Protein AF-0000000084984519 (afdb_homodimer)

Structure (mmCIF, N/CA/C/O backbone):
data_AF-0000000084984519-model_v1
#
loop_
_entity.id
_entity.type
_entity.pdbx_description
1 polymer 'AAA domain-containing protein'
#
loop_
_atom_site.group_PDB
_atom_site.id
_atom_site.type_symbol
_atom_site.label_atom_id
_atom_site.label_alt_id
_atom_site.label_comp_id
_atom_site.label_asym_id
_atom_site.label_entity_id
_atom_site.label_seq_id
_atom_site.pdbx_PDB_ins_code
_atom_site.Cartn_x
_atom_site.Cartn_y
_atom_site.Cartn_z
_atom_site.occupancy
_atom_site.B_iso_or_equiv
_atom_site.auth_seq_id
_atom_site.auth_comp_id
_atom_site.auth_asym_id
_atom_site.auth_atom_id
_atom_site.pdbx_PDB_model_num
ATOM 1 N N . MET A 1 1 ? 6.406 -22.406 -35.062 1 31.23 1 MET A N 1
ATOM 2 C CA . MET A 1 1 ? 7.273 -22.422 -33.906 1 31.23 1 MET A CA 1
ATOM 3 C C . MET A 1 1 ? 6.531 -22.938 -32.656 1 31.23 1 MET A C 1
ATOM 5 O O . MET A 1 1 ? 5.367 -22.594 -32.438 1 31.23 1 MET A O 1
ATOM 9 N N . ALA A 1 2 ? 6.809 -24.031 -32.156 1 38.5 2 ALA A N 1
ATOM 10 C CA . ALA A 1 2 ? 6.004 -24.844 -31.234 1 38.5 2 ALA A CA 1
ATOM 11 C C . ALA A 1 2 ? 5.504 -24 -30.078 1 38.5 2 ALA A C 1
ATOM 13 O O . ALA A 1 2 ? 6.285 -23.297 -29.422 1 38.5 2 ALA A O 1
ATOM 14 N N . ASN A 1 3 ? 4.383 -23.344 -29.953 1 44.84 3 ASN A N 1
ATOM 15 C CA . ASN A 1 3 ? 3.684 -22.484 -29.016 1 44.84 3 ASN A CA 1
ATOM 16 C C . ASN A 1 3 ? 3.994 -22.859 -27.562 1 44.84 3 ASN A C 1
ATOM 18 O O . ASN A 1 3 ? 3.424 -23.812 -27.031 1 44.84 3 ASN A O 1
ATOM 22 N N . LYS A 1 4 ? 5.301 -22.797 -27.094 1 57.25 4 LYS A N 1
ATOM 23 C CA . LYS A 1 4 ? 5.707 -23.203 -25.766 1 57.25 4 LYS A CA 1
ATOM 24 C C . LYS A 1 4 ? 4.707 -22.719 -24.719 1 57.25 4 LYS A C 1
ATOM 26 O O . LYS A 1 4 ? 4.312 -21.562 -24.719 1 57.25 4 LYS A O 1
ATOM 31 N N . GLN A 1 5 ? 4 -23.594 -24.109 1 76.56 5 GLN A N 1
ATOM 32 C CA . GLN A 1 5 ? 2.973 -23.391 -23.094 1 76.56 5 GLN A CA 1
ATOM 33 C C . GLN A 1 5 ? 3.463 -22.453 -22 1 76.56 5 GLN A C 1
ATOM 35 O O . GLN A 1 5 ? 4.512 -22.688 -21.391 1 76.56 5 GLN A O 1
ATOM 40 N N . LYS A 1 6 ? 2.838 -21.281 -22 1 90.12 6 LYS A N 1
ATOM 41 C CA . LYS A 1 6 ? 3.148 -20.328 -20.938 1 90.12 6 LYS A CA 1
ATOM 42 C C . LYS A 1 6 ? 2.953 -20.953 -19.562 1 90.12 6 LYS A C 1
ATOM 44 O O . LYS A 1 6 ? 2.02 -21.734 -19.359 1 90.12 6 LYS A O 1
ATOM 49 N N . GLN A 1 7 ? 3.912 -20.688 -18.719 1 96.06 7 GLN A N 1
ATOM 50 C CA . GLN A 1 7 ? 3.924 -21.359 -17.422 1 96.06 7 GLN A CA 1
ATOM 51 C C . GLN A 1 7 ? 3.889 -20.344 -16.281 1 96.06 7 GLN A C 1
ATOM 53 O O . GLN A 1 7 ? 3.42 -20.656 -15.18 1 96.06 7 GLN A O 1
ATOM 58 N N . MET A 1 8 ? 4.305 -19.172 -16.531 1 98.19 8 MET A N 1
ATOM 59 C CA . MET A 1 8 ? 4.488 -18.25 -15.406 1 98.19 8 MET A CA 1
ATOM 60 C C . MET A 1 8 ? 3.816 -16.906 -15.695 1 98.19 8 MET A C 1
ATOM 62 O O . MET A 1 8 ? 4.043 -16.312 -16.75 1 98.19 8 MET A O 1
ATOM 66 N N . LEU A 1 9 ? 2.992 -16.453 -14.75 1 98.62 9 LEU A N 1
ATOM 67 C CA . LEU A 1 9 ? 2.307 -15.172 -14.789 1 98.62 9 LEU A CA 1
ATOM 68 C C . LEU A 1 9 ? 2.715 -14.305 -13.602 1 98.62 9 LEU A C 1
ATOM 70 O O . LEU A 1 9 ? 2.645 -14.734 -12.453 1 98.62 9 LEU A O 1
ATOM 74 N N . ALA A 1 10 ? 3.232 -13.117 -13.898 1 98.56 10 ALA A N 1
ATOM 75 C CA . ALA A 1 10 ? 3.436 -12.125 -12.852 1 98.56 10 ALA A CA 1
ATOM 76 C C . ALA A 1 10 ? 2.229 -11.203 -12.734 1 98.56 10 ALA A C 1
ATOM 78 O O . ALA A 1 10 ? 1.725 -10.695 -13.734 1 98.56 10 ALA A O 1
ATOM 79 N N . VAL A 1 11 ? 1.704 -11.039 -11.508 1 98.62 11 VAL A N 1
ATOM 80 C CA . VAL A 1 11 ? 0.594 -10.133 -11.227 1 98.62 11 VAL A CA 1
ATOM 81 C C . VAL A 1 11 ? 1.106 -8.898 -10.492 1 98.62 11 VAL A C 1
ATOM 83 O O . VAL A 1 11 ? 1.591 -8.992 -9.367 1 98.62 11 VAL A O 1
ATOM 86 N N . TRP A 1 12 ? 1.004 -7.781 -11.125 1 97 12 TRP A N 1
ATOM 87 C CA . TRP A 1 12 ? 1.496 -6.527 -10.562 1 97 12 TRP A CA 1
ATOM 88 C C . TRP A 1 12 ? 0.488 -5.406 -10.781 1 97 12 TRP A C 1
ATOM 90 O O . TRP A 1 12 ? -0.494 -5.57 -11.508 1 97 12 TRP A O 1
ATOM 100 N N . GLY A 1 13 ? 0.739 -4.293 -10.016 1 96 13 GLY A N 1
ATOM 101 C CA . GLY A 1 13 ? -0.171 -3.17 -10.195 1 96 13 GLY A CA 1
ATOM 102 C C . GLY A 1 13 ? -0.233 -2.258 -8.984 1 96 13 GLY A C 1
ATOM 103 O O . GLY A 1 13 ? 0.696 -2.229 -8.172 1 96 13 GLY A O 1
ATOM 104 N N . SER A 1 14 ? -1.296 -1.471 -8.938 1 94.5 14 SER A N 1
ATOM 105 C CA . SER A 1 14 ? -1.409 -0.383 -7.969 1 94.5 14 SER A CA 1
ATOM 106 C C . SER A 1 14 ? -1.662 -0.917 -6.562 1 94.5 14 SER A C 1
ATOM 108 O O . SER A 1 14 ? -2.211 -2.008 -6.398 1 94.5 14 SER A O 1
ATOM 110 N N . PRO A 1 15 ? -1.27 -0.159 -5.547 1 93.12 15 PRO A N 1
ATOM 111 C CA . PRO A 1 15 ? -1.583 -0.545 -4.168 1 93.12 15 PRO A CA 1
ATOM 112 C C . PRO A 1 15 ? -3.084 -0.666 -3.918 1 93.12 15 PRO A C 1
ATOM 114 O O . PRO A 1 15 ? -3.854 0.208 -4.324 1 93.12 15 PRO A O 1
ATOM 117 N N . GLY A 1 16 ? -3.404 -1.742 -3.33 1 90.62 16 GLY A N 1
ATOM 118 C CA . GLY A 1 16 ? -4.809 -1.939 -3.008 1 90.62 16 GLY A CA 1
ATOM 119 C C . GLY A 1 16 ? -5.652 -2.295 -4.215 1 90.62 16 GLY A C 1
ATOM 120 O O . GLY A 1 16 ? -6.883 -2.32 -4.137 1 90.62 16 GLY A O 1
ATOM 121 N N . GLY A 1 17 ? -5.023 -2.631 -5.301 1 92.12 17 GLY A N 1
ATOM 122 C CA . GLY A 1 17 ? -5.734 -2.836 -6.555 1 92.12 17 GLY A CA 1
ATOM 123 C C . GLY A 1 17 ? -6.277 -4.246 -6.707 1 92.12 17 GLY A C 1
ATOM 124 O O . GLY A 1 17 ? -6.953 -4.551 -7.691 1 92.12 17 GLY A O 1
ATOM 125 N N . GLY A 1 18 ? -5.957 -5.121 -5.801 1 94.75 18 GLY A N 1
ATOM 126 C CA . GLY A 1 18 ? -6.527 -6.457 -5.867 1 94.75 18 GLY A CA 1
ATOM 127 C C . GLY A 1 18 ? -5.57 -7.484 -6.445 1 94.75 18 GLY A C 1
ATOM 128 O O . GLY A 1 18 ? -5.996 -8.539 -6.918 1 94.75 18 GLY A O 1
ATOM 129 N N . LYS A 1 19 ? -4.348 -7.207 -6.461 1 96.94 19 LYS A N 1
ATOM 130 C CA . LYS A 1 19 ? -3.342 -8.117 -7 1 96.94 19 LYS A CA 1
ATOM 131 C C . LYS A 1 19 ? -3.402 -9.477 -6.309 1 96.94 19 LYS A C 1
ATOM 133 O O . LYS A 1 19 ? -3.521 -10.516 -6.969 1 96.94 19 LYS A O 1
ATOM 138 N N . THR A 1 20 ? -3.348 -9.477 -4.969 1 96.62 20 THR A N 1
ATOM 139 C CA . THR A 1 20 ? -3.334 -10.711 -4.195 1 96.62 20 THR A CA 1
ATOM 140 C C . THR A 1 20 ? -4.629 -11.492 -4.398 1 96.62 20 THR A C 1
ATOM 142 O O . THR A 1 20 ? -4.602 -12.703 -4.625 1 96.62 20 THR A O 1
ATOM 145 N N . VAL A 1 21 ? -5.723 -10.797 -4.395 1 96.38 21 VAL A N 1
ATOM 146 C CA . VAL A 1 21 ? -7.016 -11.43 -4.594 1 96.38 21 VAL A CA 1
ATOM 147 C C . VAL A 1 21 ? -7.062 -12.086 -5.973 1 96.38 21 VAL A 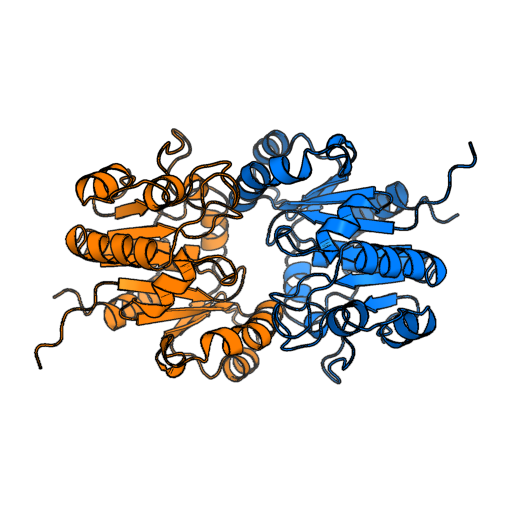C 1
ATOM 149 O O . VAL A 1 21 ? -7.43 -13.258 -6.098 1 96.38 21 VAL A O 1
ATOM 152 N N . THR A 1 22 ? -6.645 -11.336 -6.965 1 97.62 22 THR A N 1
ATOM 153 C CA . THR A 1 22 ? -6.652 -11.836 -8.336 1 97.62 22 THR A CA 1
ATOM 154 C C . THR A 1 22 ? -5.715 -13.031 -8.477 1 97.62 22 THR A C 1
ATOM 156 O O . THR A 1 22 ? -6.074 -14.039 -9.086 1 97.62 22 THR A O 1
ATOM 159 N N . ALA A 1 23 ? -4.547 -12.953 -7.938 1 98.19 23 ALA A N 1
ATOM 160 C CA . ALA A 1 23 ? -3.572 -14.039 -8.008 1 98.19 23 ALA A CA 1
ATOM 161 C C . ALA A 1 23 ? -4.125 -15.312 -7.375 1 98.19 23 ALA A C 1
ATOM 163 O O . ALA A 1 23 ? -4.02 -16.391 -7.953 1 98.19 23 ALA A O 1
ATOM 164 N N . VAL A 1 24 ? -4.715 -15.172 -6.219 1 97.25 24 VAL A N 1
ATOM 165 C CA . VAL A 1 24 ? -5.254 -16.328 -5.5 1 97.25 24 VAL A CA 1
ATOM 166 C C . VAL A 1 24 ? -6.406 -16.938 -6.293 1 97.25 24 VAL A C 1
ATOM 168 O O . VAL A 1 24 ? -6.484 -18.156 -6.441 1 97.25 24 VAL A O 1
ATOM 171 N N . LYS A 1 25 ? -7.281 -16.094 -6.816 1 97.56 25 LYS A N 1
ATOM 172 C CA . LYS A 1 25 ? -8.43 -16.609 -7.562 1 97.56 25 LYS A CA 1
ATOM 173 C C . LYS A 1 25 ? -7.992 -17.234 -8.883 1 97.56 25 LYS A C 1
ATOM 175 O O . LYS A 1 25 ? -8.602 -18.203 -9.344 1 97.56 25 LYS A O 1
ATOM 180 N N . LEU A 1 26 ? -6.949 -16.734 -9.469 1 98 26 LEU A N 1
ATOM 181 C CA . LEU A 1 26 ? -6.383 -17.359 -10.664 1 98 26 LEU A CA 1
ATOM 182 C C . LEU A 1 26 ? -5.809 -18.734 -10.336 1 98 26 LEU A C 1
ATOM 184 O O . LEU A 1 26 ? -5.984 -19.688 -11.102 1 98 26 LEU A O 1
ATOM 188 N N . ALA A 1 27 ? -5.098 -18.812 -9.219 1 97.69 27 ALA A N 1
ATOM 189 C CA . ALA A 1 27 ? -4.562 -20.094 -8.789 1 97.69 27 ALA A CA 1
ATOM 190 C C . ALA A 1 27 ? -5.68 -21.109 -8.586 1 97.69 27 ALA A C 1
ATOM 192 O O . ALA A 1 27 ? -5.559 -22.266 -9.008 1 97.69 27 ALA A O 1
ATOM 193 N N . LEU A 1 28 ? -6.754 -20.672 -7.969 1 96.69 28 LEU A N 1
ATOM 194 C CA . LEU A 1 28 ? -7.906 -21.531 -7.773 1 96.69 28 LEU A CA 1
ATOM 195 C C . LEU A 1 28 ? -8.484 -21.984 -9.109 1 96.69 28 LEU A C 1
ATOM 197 O O . LEU A 1 28 ? -8.805 -23.172 -9.289 1 96.69 28 LEU A O 1
ATOM 201 N N . GLU A 1 29 ? -8.602 -21.062 -9.984 1 96.81 29 GLU A N 1
ATOM 202 C CA . GLU A 1 29 ? -9.125 -21.391 -11.312 1 96.81 29 GLU A CA 1
ATOM 203 C C . GLU A 1 29 ? -8.25 -22.422 -12.008 1 96.81 29 GLU A C 1
ATOM 205 O O . GLU A 1 29 ? -8.766 -23.406 -12.562 1 96.81 29 GLU A O 1
ATOM 210 N N . LEU A 1 30 ? -6.988 -22.25 -11.961 1 97.19 30 LEU A N 1
ATOM 211 C CA . LEU A 1 30 ? -6.055 -23.156 -12.633 1 97.19 30 LEU A CA 1
ATOM 212 C C . LEU A 1 30 ? -6.059 -24.531 -11.969 1 97.19 30 LEU A C 1
ATOM 214 O O . LEU A 1 30 ? -5.871 -25.547 -12.633 1 97.19 30 LEU A O 1
ATOM 218 N N . SER A 1 31 ? -6.238 -24.531 -10.664 1 96.81 31 SER A N 1
ATOM 219 C CA . SER A 1 31 ? -6.227 -25.797 -9.93 1 96.81 31 SER A CA 1
ATOM 220 C C . SER A 1 31 ? -7.387 -26.688 -10.344 1 96.81 31 SER A C 1
ATOM 222 O O . SER A 1 31 ? -7.34 -27.906 -10.156 1 96.81 31 SER A O 1
ATOM 224 N N . LYS A 1 32 ? -8.414 -26.109 -10.875 1 95.12 32 LYS A N 1
ATOM 225 C CA . LYS A 1 32 ? -9.547 -26.875 -11.367 1 95.12 32 LYS A CA 1
ATOM 226 C C . LYS A 1 32 ? -9.125 -27.797 -12.508 1 95.12 32 LYS A C 1
ATOM 228 O O . LYS A 1 32 ? -9.82 -28.766 -12.82 1 95.12 32 LYS A O 1
ATOM 233 N N . ARG A 1 33 ? -8.023 -27.484 -13.109 1 94.81 33 ARG A N 1
ATOM 234 C CA . ARG A 1 33 ? -7.492 -28.297 -14.203 1 94.81 33 ARG A CA 1
ATOM 235 C C . ARG A 1 33 ? -6.695 -29.484 -13.672 1 94.81 33 ARG A C 1
ATOM 237 O O . ARG A 1 33 ? -6.117 -30.234 -14.445 1 94.81 33 ARG A O 1
ATOM 244 N N . LYS A 1 34 ? -6.551 -29.609 -12.391 1 95.75 34 LYS A N 1
ATOM 245 C CA . LYS A 1 34 ? -5.812 -30.672 -11.711 1 95.75 34 LYS A CA 1
ATOM 246 C C . LYS A 1 34 ? -4.32 -30.594 -12.031 1 95.75 34 LYS A C 1
ATOM 248 O O . LYS A 1 34 ? -3.688 -31.625 -12.305 1 95.75 34 LYS A O 1
ATOM 253 N N . LYS A 1 35 ? -3.875 -29.406 -12.164 1 95.38 35 LYS A N 1
ATOM 254 C CA . LYS A 1 35 ? -2.459 -29.109 -12.367 1 95.38 35 LYS A CA 1
ATOM 255 C C . LYS A 1 35 ? -1.882 -28.359 -11.172 1 95.38 35 LYS A C 1
ATOM 257 O O . LYS A 1 35 ? -2.584 -27.578 -10.523 1 95.38 35 LYS A O 1
ATOM 262 N N . ASN A 1 36 ? -0.62 -28.656 -10.945 1 97.12 36 ASN A N 1
ATOM 263 C CA . ASN A 1 36 ? 0.038 -28.062 -9.797 1 97.12 36 ASN A CA 1
ATOM 264 C C . ASN A 1 36 ? 0.339 -26.578 -10.031 1 97.12 36 ASN A C 1
ATOM 266 O O . ASN A 1 36 ? 0.917 -26.219 -11.062 1 97.12 36 ASN A O 1
ATOM 270 N N . VAL A 1 37 ? -0.105 -25.766 -9.109 1 98.25 37 VAL A N 1
ATOM 271 C CA . VAL A 1 37 ? 0.104 -24.328 -9.172 1 98.25 37 VAL A CA 1
ATOM 272 C C . VAL A 1 37 ? 0.914 -23.859 -7.961 1 98.25 37 VAL A C 1
ATOM 274 O O . VAL A 1 37 ? 0.589 -24.219 -6.82 1 98.25 37 VAL A O 1
ATOM 277 N N . VAL A 1 38 ? 1.988 -23.125 -8.164 1 98.38 38 VAL A N 1
ATOM 278 C CA . VAL A 1 38 ? 2.707 -22.469 -7.074 1 98.38 38 VAL A CA 1
ATOM 279 C C . VAL A 1 38 ? 2.428 -20.969 -7.098 1 98.38 38 VAL A C 1
ATOM 281 O O . VAL A 1 38 ? 2.588 -20.312 -8.133 1 98.38 38 VAL A O 1
ATOM 284 N N . LEU A 1 39 ? 1.912 -20.5 -6.07 1 98.25 39 LEU A N 1
ATOM 285 C CA . LEU A 1 39 ? 1.681 -19.062 -5.875 1 98.25 39 LEU A CA 1
ATOM 286 C C . LEU A 1 39 ? 2.799 -18.438 -5.047 1 98.25 39 LEU A C 1
ATOM 288 O O . LEU A 1 39 ? 3 -18.812 -3.889 1 98.25 39 LEU A O 1
ATOM 292 N N . VAL A 1 40 ? 3.531 -17.469 -5.578 1 98.69 40 VAL A N 1
ATOM 293 C CA . VAL A 1 40 ? 4.668 -16.828 -4.93 1 98.69 40 VAL A CA 1
ATOM 294 C C . VAL A 1 40 ? 4.273 -15.422 -4.469 1 98.69 40 VAL A C 1
ATOM 296 O O . VAL A 1 40 ? 3.822 -14.602 -5.27 1 98.69 40 VAL A O 1
ATOM 299 N N . PHE A 1 41 ? 4.438 -15.148 -3.195 1 98.12 41 PHE A N 1
ATOM 300 C CA . PHE A 1 41 ? 4.184 -13.828 -2.639 1 98.12 41 PHE A CA 1
ATOM 301 C C . PHE A 1 41 ? 5.484 -13.062 -2.455 1 98.12 41 PHE A C 1
ATOM 303 O O . PHE A 1 41 ? 6.414 -13.547 -1.804 1 98.12 41 PHE A O 1
ATOM 310 N N . THR A 1 42 ? 5.512 -11.797 -2.928 1 97.94 42 THR A N 1
ATOM 311 C CA . THR A 1 42 ? 6.797 -11.102 -2.93 1 97.94 42 THR A CA 1
ATOM 312 C C . THR A 1 42 ? 6.789 -9.953 -1.929 1 97.94 42 THR A C 1
ATOM 314 O O . THR A 1 42 ? 7.809 -9.297 -1.725 1 97.94 42 THR A O 1
ATOM 317 N N . ASP A 1 43 ? 5.707 -9.719 -1.301 1 95.62 43 ASP A N 1
ATOM 318 C CA . ASP A 1 43 ? 5.617 -8.57 -0.406 1 95.62 43 ASP A CA 1
ATOM 319 C C . ASP A 1 43 ? 6.324 -8.844 0.918 1 95.62 43 ASP A C 1
ATOM 321 O O . ASP A 1 43 ? 5.84 -9.641 1.731 1 95.62 43 ASP A O 1
ATOM 325 N N . VAL A 1 44 ? 7.379 -8.133 1.193 1 93.62 44 VAL A N 1
ATOM 326 C CA . VAL A 1 44 ? 8.125 -8.336 2.43 1 93.62 44 VAL A CA 1
ATOM 327 C C . VAL A 1 44 ? 7.699 -7.301 3.469 1 93.62 44 VAL A C 1
ATOM 329 O O . VAL A 1 44 ? 7.965 -7.465 4.66 1 93.62 44 VAL A O 1
ATOM 332 N N . THR A 1 45 ? 6.996 -6.27 3.012 1 91.62 45 THR A N 1
ATOM 333 C CA . THR A 1 45 ? 6.527 -5.223 3.912 1 91.62 45 THR A CA 1
ATOM 334 C C . THR A 1 45 ? 5.348 -5.715 4.75 1 91.62 45 THR A C 1
ATOM 336 O O . THR A 1 45 ? 5.273 -5.434 5.949 1 91.62 45 THR A O 1
ATOM 339 N N . ALA A 1 46 ? 4.477 -6.352 4.113 1 92.81 46 ALA A N 1
ATOM 340 C CA . ALA A 1 46 ? 3.334 -7.035 4.711 1 92.81 46 ALA A CA 1
ATOM 341 C C . ALA A 1 46 ? 3.217 -8.469 4.188 1 92.81 46 ALA A C 1
ATOM 343 O O . ALA A 1 46 ? 2.385 -8.75 3.324 1 92.81 46 ALA A O 1
ATOM 344 N N . PRO A 1 47 ? 4.031 -9.336 4.824 1 94.5 47 PRO A N 1
ATOM 345 C CA . PRO A 1 47 ? 4.051 -10.703 4.305 1 94.5 47 PRO A CA 1
ATOM 346 C C . PRO A 1 47 ? 2.654 -11.297 4.137 1 94.5 47 PRO A C 1
ATOM 348 O O . PRO A 1 47 ? 1.856 -11.281 5.082 1 94.5 47 PRO A O 1
ATOM 351 N N . THR A 1 48 ? 2.436 -11.836 2.98 1 94.75 48 THR A N 1
ATOM 352 C CA . THR A 1 48 ? 1.104 -12.289 2.598 1 94.75 48 THR A CA 1
ATOM 353 C C . THR A 1 48 ? 0.865 -13.719 3.076 1 94.75 48 THR A C 1
ATOM 355 O O . THR A 1 48 ? -0.267 -14.094 3.391 1 94.75 48 THR A O 1
ATOM 358 N N . LEU A 1 49 ? 1.929 -14.492 3.176 1 93.62 49 LEU A N 1
ATOM 359 C CA . LEU A 1 49 ? 1.821 -15.922 3.457 1 93.62 49 LEU A CA 1
ATOM 360 C C . LEU A 1 49 ? 1.022 -16.172 4.734 1 93.62 49 LEU A C 1
ATOM 362 O O . LEU A 1 49 ? 0.065 -16.938 4.734 1 93.62 49 LEU A O 1
ATOM 366 N N . PRO A 1 50 ? 1.301 -15.461 5.801 1 89.44 50 PRO A N 1
ATOM 367 C CA . PRO A 1 50 ? 0.537 -15.688 7.031 1 89.44 50 PRO A CA 1
ATOM 368 C C . PRO A 1 50 ? -0.929 -15.289 6.898 1 89.44 50 PRO A C 1
ATOM 370 O O . PRO A 1 50 ? -1.774 -15.75 7.664 1 89.44 50 PRO A O 1
ATOM 373 N N . ALA A 1 51 ? -1.24 -14.461 5.93 1 86.69 51 ALA A N 1
ATOM 374 C CA . ALA A 1 51 ? -2.59 -13.93 5.77 1 86.69 51 ALA A CA 1
ATOM 375 C C . ALA A 1 51 ? -3.404 -14.773 4.797 1 86.69 51 ALA A C 1
ATOM 377 O O . ALA A 1 51 ? -4.578 -14.492 4.555 1 86.69 51 ALA A O 1
ATOM 378 N N . VAL A 1 52 ? -2.828 -15.703 4.207 1 89.56 52 VAL A N 1
ATOM 379 C CA . VAL A 1 52 ? -3.527 -16.5 3.207 1 89.56 52 VAL A CA 1
ATOM 380 C C . VAL A 1 52 ? -3.607 -17.953 3.672 1 89.56 52 VAL A C 1
ATOM 382 O O . VAL A 1 52 ? -4.594 -18.656 3.408 1 89.56 52 VAL A O 1
ATOM 385 N N . VAL A 1 53 ? -2.584 -18.281 4.273 1 85.62 53 VAL A N 1
ATOM 386 C CA . VAL A 1 53 ? -2.547 -19.688 4.676 1 85.62 53 VAL A CA 1
ATOM 387 C C . VAL A 1 53 ? -3.344 -19.875 5.961 1 85.62 53 VAL A C 1
ATOM 389 O O . VAL A 1 53 ? -3.873 -18.922 6.52 1 85.62 53 VAL A O 1
ATOM 392 N N . SER A 1 54 ? -3.209 -20.875 6.875 1 69.31 54 SER A N 1
ATOM 393 C CA . SER A 1 54 ? -4.043 -21.312 7.988 1 69.31 54 SER A CA 1
ATOM 394 C C . SER A 1 54 ? -3.617 -20.641 9.297 1 69.31 54 SER A C 1
ATOM 396 O O . SER A 1 54 ? -2.445 -20.297 9.469 1 69.31 54 SER A O 1
ATOM 398 N N . GLU A 1 55 ? -4.758 -20.359 9.992 1 63.41 55 GLU A N 1
ATOM 399 C CA . GLU A 1 55 ? -4.652 -19.75 11.32 1 63.41 55 GLU A CA 1
ATOM 400 C C . GLU A 1 55 ? -3.963 -20.703 12.297 1 63.41 55 GLU A C 1
ATOM 402 O O . GLU A 1 55 ? -3.346 -20.25 13.266 1 63.41 55 GLU A O 1
ATOM 407 N N . LYS A 1 56 ? -4.117 -21.906 11.922 1 66.44 56 LYS A N 1
ATOM 408 C CA . LYS A 1 56 ? -3.729 -22.844 12.969 1 66.44 56 LYS A CA 1
ATOM 409 C C . LYS A 1 56 ? -2.211 -22.906 13.117 1 66.44 56 LYS A C 1
ATOM 411 O O . LYS A 1 56 ? -1.694 -22.906 14.242 1 66.44 56 LYS A O 1
ATOM 416 N N . LYS A 1 57 ? -1.5 -22.875 11.984 1 77.44 57 LYS A N 1
ATOM 417 C CA . LYS A 1 57 ? -0.044 -22.953 12.062 1 77.44 57 LYS A CA 1
ATOM 418 C C . LYS A 1 57 ? 0.613 -22.031 11.039 1 77.44 57 LYS A C 1
ATOM 420 O O . LYS A 1 57 ? 0.426 -22.203 9.828 1 77.44 57 LYS A O 1
ATOM 425 N N . LEU A 1 58 ? 1.361 -21.031 11.664 1 84.06 58 LEU A N 1
ATOM 426 C CA . LEU A 1 58 ? 2.111 -20.156 10.773 1 84.06 58 LEU A CA 1
ATOM 427 C C . LEU A 1 58 ? 3.25 -20.922 10.102 1 84.06 58 LEU A C 1
ATOM 429 O O . LEU A 1 58 ? 3.928 -21.719 10.734 1 84.06 58 LEU A O 1
ATOM 433 N N . PRO A 1 59 ? 3.359 -20.703 8.852 1 87.81 59 PRO A N 1
ATOM 434 C CA . PRO A 1 59 ? 4.48 -21.344 8.164 1 87.81 59 PRO A CA 1
ATOM 435 C C . PRO A 1 59 ? 5.836 -20.922 8.727 1 87.81 59 PRO A C 1
ATOM 437 O O . PRO A 1 59 ? 6.02 -19.75 9.086 1 87.81 59 PRO A O 1
ATOM 440 N N . ASP A 1 60 ? 6.758 -21.859 8.789 1 91 60 ASP A N 1
ATOM 441 C CA . ASP A 1 60 ? 8.094 -21.578 9.312 1 91 60 ASP A CA 1
ATOM 442 C C . ASP A 1 60 ? 9.133 -21.594 8.203 1 91 60 ASP A C 1
ATOM 444 O O . ASP A 1 60 ? 10.32 -21.812 8.461 1 91 60 ASP A O 1
ATOM 448 N N . VAL A 1 61 ? 8.758 -21.469 7.012 1 92.69 61 VAL A N 1
ATOM 449 C CA . VAL A 1 61 ? 9.633 -21.375 5.852 1 92.69 61 VAL A CA 1
ATOM 450 C C . VAL A 1 61 ? 9.516 -19.984 5.227 1 92.69 61 VAL A C 1
ATOM 452 O O . VAL A 1 61 ? 8.516 -19.281 5.434 1 92.69 61 VAL A O 1
ATOM 455 N N . SER A 1 62 ? 10.578 -19.594 4.516 1 96.19 62 SER A N 1
ATOM 456 C CA . SER A 1 62 ? 10.617 -18.234 3.984 1 96.19 62 SER A CA 1
ATOM 457 C C . SER A 1 62 ? 11.344 -18.188 2.643 1 96.19 62 SER A C 1
ATOM 459 O O . SER A 1 62 ? 12.438 -18.734 2.502 1 96.19 62 SER A O 1
ATOM 461 N N . VAL A 1 63 ? 10.75 -17.484 1.756 1 97.19 63 VAL A N 1
ATOM 462 C CA . VAL A 1 63 ? 11.398 -17.234 0.471 1 97.19 63 VAL A CA 1
ATOM 463 C C . VAL A 1 63 ? 12.672 -16.422 0.682 1 97.19 63 VAL A C 1
ATOM 465 O O . VAL A 1 63 ? 13.664 -16.609 -0.033 1 97.19 63 VAL A O 1
ATOM 468 N N . GLY A 1 64 ? 12.672 -15.547 1.674 1 96.5 64 GLY A N 1
ATOM 469 C CA . GLY A 1 64 ? 13.859 -14.773 1.981 1 96.5 64 GLY A CA 1
ATOM 470 C C . GLY A 1 64 ? 15.047 -15.625 2.393 1 96.5 64 GLY A C 1
ATOM 471 O O . GLY A 1 64 ? 16.172 -15.383 1.96 1 96.5 64 GLY A O 1
ATOM 472 N N . GLU A 1 65 ? 14.734 -16.578 3.203 1 95.62 65 GLU A N 1
ATOM 473 C CA . GLU A 1 65 ? 15.773 -17.5 3.631 1 95.62 65 GLU A CA 1
ATOM 474 C C . GLU A 1 65 ? 16.297 -18.328 2.457 1 95.62 65 GLU A C 1
ATOM 476 O O . GLU A 1 65 ? 17.5 -18.516 2.311 1 95.62 65 GLU A O 1
ATOM 481 N N . LEU A 1 66 ? 15.391 -18.766 1.648 1 96.88 66 LEU A N 1
ATOM 482 C CA . LEU A 1 66 ? 15.734 -19.547 0.469 1 96.88 66 LEU A CA 1
ATOM 483 C C . LEU A 1 66 ? 16.641 -18.75 -0.466 1 96.88 66 LEU A C 1
ATOM 485 O O . LEU A 1 66 ? 17.672 -19.266 -0.907 1 96.88 66 LEU A O 1
ATOM 489 N N . LEU A 1 67 ? 16.344 -17.5 -0.688 1 97.44 67 LEU A N 1
ATOM 490 C CA . LEU A 1 67 ? 17.047 -16.656 -1.645 1 97.44 67 LEU A CA 1
ATOM 491 C C . LEU A 1 67 ? 18.391 -16.219 -1.081 1 97.44 67 LEU A C 1
ATOM 493 O O . LEU A 1 67 ? 19.328 -15.945 -1.837 1 97.44 67 LEU A O 1
ATOM 497 N N . ALA A 1 68 ? 18.484 -16.188 0.226 1 95.5 68 ALA A N 1
ATOM 498 C CA . ALA A 1 68 ? 19.719 -15.75 0.877 1 95.5 68 ALA A CA 1
ATOM 499 C C . ALA A 1 68 ? 20.688 -16.906 1.038 1 95.5 68 ALA A C 1
ATOM 501 O O . ALA A 1 68 ? 21.875 -16.703 1.308 1 95.5 68 ALA A O 1
ATOM 502 N N . ALA A 1 69 ? 20.25 -18.109 0.977 1 91.44 69 ALA A N 1
ATOM 503 C CA . ALA A 1 69 ? 21.062 -19.297 1.205 1 91.44 69 ALA A CA 1
ATOM 504 C C . ALA A 1 69 ? 22 -19.547 0.03 1 91.44 69 ALA A C 1
ATOM 506 O O . ALA A 1 69 ? 21.672 -19.234 -1.116 1 91.44 69 ALA A O 1
ATOM 507 N N . PRO A 1 70 ? 23.172 -20.109 0.469 1 88.25 70 PRO A N 1
ATOM 508 C CA . PRO A 1 70 ? 24.047 -20.516 -0.632 1 88.25 70 PRO A CA 1
ATOM 509 C C . PRO A 1 70 ? 23.547 -21.766 -1.351 1 88.25 70 PRO A C 1
ATOM 511 O O . PRO A 1 70 ? 22.953 -22.656 -0.721 1 88.25 70 PRO A O 1
ATOM 514 N N . GLY A 1 71 ? 23.703 -21.906 -2.65 1 81.69 71 GLY A N 1
ATOM 515 C CA . GLY A 1 71 ? 23.406 -23.109 -3.438 1 81.69 71 GLY A CA 1
ATOM 516 C C . GLY A 1 71 ? 21.938 -23.5 -3.406 1 81.69 71 GLY A C 1
ATOM 517 O O . GLY A 1 71 ? 21.547 -24.375 -2.637 1 81.69 71 GLY A O 1
ATOM 518 N N . MET A 1 72 ? 21.078 -22.922 -4.176 1 88.75 72 MET A N 1
ATOM 519 C CA . MET A 1 72 ? 19.656 -23.234 -4.246 1 88.75 72 MET A CA 1
ATOM 520 C C . MET A 1 72 ? 19.422 -24.453 -5.137 1 88.75 72 MET A C 1
ATOM 522 O O . MET A 1 72 ? 19.797 -24.453 -6.309 1 88.75 72 MET A O 1
ATOM 526 N N . THR A 1 73 ? 18.875 -25.594 -4.426 1 92.75 73 THR A N 1
ATOM 527 C CA . THR A 1 73 ? 18.5 -26.797 -5.164 1 92.75 73 THR A CA 1
ATOM 528 C C . THR A 1 73 ? 16.984 -26.891 -5.324 1 92.75 73 THR A C 1
ATOM 530 O O . THR A 1 73 ? 16.25 -26.172 -4.648 1 92.75 73 THR A O 1
ATOM 533 N N . GLN A 1 74 ? 16.672 -27.734 -6.203 1 94.62 74 GLN A N 1
ATOM 534 C CA . GLN A 1 74 ? 15.25 -28 -6.406 1 94.62 74 GLN A CA 1
ATOM 535 C C . GLN A 1 74 ? 14.594 -28.516 -5.125 1 94.62 74 GLN A C 1
ATOM 537 O O . GLN A 1 74 ? 13.461 -28.156 -4.805 1 94.62 74 GLN A O 1
ATOM 542 N N . GLU A 1 75 ? 15.305 -29.312 -4.438 1 94.25 75 GLU A N 1
ATOM 543 C CA . GLU A 1 75 ? 14.812 -29.875 -3.188 1 94.25 75 GLU A CA 1
ATOM 544 C C . GLU A 1 75 ? 14.562 -28.781 -2.15 1 94.25 75 GLU A C 1
ATOM 546 O O . GLU A 1 75 ? 13.57 -28.828 -1.424 1 94.25 75 GLU A O 1
ATOM 551 N N . GLN A 1 76 ? 15.398 -27.844 -2.076 1 94.88 76 GLN A N 1
ATOM 552 C CA . GLN A 1 76 ? 15.242 -26.734 -1.137 1 94.88 76 GLN A CA 1
ATOM 553 C C . GLN A 1 76 ? 14.016 -25.891 -1.473 1 94.88 76 GLN A C 1
ATOM 555 O O . GLN A 1 76 ? 13.281 -25.469 -0.577 1 94.88 76 GLN A O 1
ATOM 560 N N . VAL A 1 77 ? 13.82 -25.703 -2.762 1 96.69 77 VAL A N 1
ATOM 561 C CA . VAL A 1 77 ? 12.656 -24.938 -3.203 1 96.69 77 VAL A CA 1
ATOM 562 C C . VAL A 1 77 ? 11.383 -25.688 -2.826 1 96.69 77 VAL A C 1
ATOM 564 O O . VAL A 1 77 ? 10.453 -25.094 -2.26 1 96.69 77 VAL A O 1
ATOM 567 N N . LEU A 1 78 ? 11.383 -27.016 -3.068 1 95.69 78 LEU A N 1
ATOM 568 C CA . LEU A 1 78 ? 10.227 -27.844 -2.762 1 95.69 78 LEU A CA 1
ATOM 569 C C . LEU A 1 78 ? 9.938 -27.844 -1.265 1 95.69 78 LEU A C 1
ATOM 571 O O . LEU A 1 78 ? 8.781 -27.75 -0.85 1 95.69 78 LEU A O 1
ATOM 575 N N . LYS A 1 79 ? 10.992 -27.875 -0.491 1 94.38 79 LYS A N 1
ATOM 576 C CA . LYS A 1 79 ? 10.852 -27.891 0.962 1 94.38 79 LYS A CA 1
ATOM 577 C C . LYS A 1 79 ? 10.312 -26.562 1.485 1 94.38 79 LYS A C 1
ATOM 579 O O . LYS A 1 79 ? 9.672 -26.516 2.539 1 94.38 79 LYS A O 1
ATOM 584 N N . THR A 1 80 ? 10.555 -25.516 0.765 1 95.94 80 THR A N 1
ATOM 585 C CA . THR A 1 80 ? 10.133 -24.188 1.195 1 95.94 80 THR A CA 1
ATOM 586 C C . THR A 1 80 ? 8.695 -23.906 0.77 1 95.94 80 THR A C 1
ATOM 588 O O . THR A 1 80 ? 8.055 -22.984 1.279 1 95.94 80 THR A O 1
ATOM 591 N N . CYS A 1 81 ? 8.156 -24.719 -0.141 1 96.25 81 CYS A N 1
ATOM 592 C CA . CYS A 1 81 ? 6.77 -24.578 -0.558 1 96.25 81 CYS A CA 1
ATOM 593 C C . CYS A 1 81 ? 5.82 -25.047 0.535 1 96.25 81 CYS A C 1
ATOM 595 O O . CYS A 1 81 ? 6.039 -26.094 1.144 1 96.25 81 CYS A O 1
ATOM 597 N N . VAL A 1 82 ? 4.809 -24.234 0.802 1 95.75 82 VAL A N 1
ATOM 598 C CA . VAL A 1 82 ? 3.773 -24.578 1.771 1 95.75 82 VAL A CA 1
ATOM 599 C C . VAL A 1 82 ? 2.539 -25.094 1.042 1 95.75 82 VAL A C 1
ATOM 601 O O . VAL A 1 82 ? 1.871 -24.359 0.322 1 95.75 82 VAL A O 1
ATOM 604 N N . PRO A 1 83 ? 2.18 -26.391 1.247 1 94.69 83 PRO A N 1
ATOM 605 C CA . PRO A 1 83 ? 0.99 -26.906 0.571 1 94.69 83 PRO A CA 1
ATOM 606 C C . PRO A 1 83 ? -0.305 -26.297 1.095 1 94.69 83 PRO A C 1
ATOM 608 O O . PRO A 1 83 ? -0.422 -26.016 2.291 1 94.69 83 PRO A O 1
ATOM 611 N N . CYS A 1 84 ? -1.181 -26.031 0.189 1 93.5 84 CYS A N 1
ATOM 612 C CA . CYS A 1 84 ? -2.512 -25.578 0.58 1 93.5 84 CYS A CA 1
ATOM 613 C C . CYS A 1 84 ? -3.328 -26.734 1.16 1 93.5 84 CYS A C 1
ATOM 615 O O . CYS A 1 84 ? -3.502 -27.766 0.512 1 93.5 84 CYS A O 1
ATOM 617 N N . GLU A 1 85 ? -3.855 -26.547 2.334 1 88.69 85 GLU A N 1
ATOM 618 C CA . GLU A 1 85 ? -4.621 -27.609 2.998 1 88.69 85 GLU A CA 1
ATOM 619 C C . GLU A 1 85 ? -5.949 -27.859 2.287 1 88.69 85 GLU A C 1
ATOM 621 O O . GLU A 1 85 ? -6.406 -29 2.201 1 88.69 85 GLU A O 1
ATOM 626 N N . LYS A 1 86 ? -6.488 -26.859 1.693 1 86.75 86 LYS A N 1
ATOM 627 C CA . LYS A 1 86 ? -7.84 -26.922 1.144 1 86.75 86 LYS A CA 1
ATOM 628 C C . LYS A 1 86 ? -7.812 -27.266 -0.345 1 86.75 86 LYS A C 1
ATOM 630 O O . LYS A 1 86 ? -8.859 -27.484 -0.955 1 86.75 86 LYS A O 1
ATOM 635 N N . ASN A 1 87 ? -6.699 -27.297 -0.929 1 93.94 87 ASN A N 1
ATOM 636 C CA . ASN A 1 87 ? -6.52 -27.562 -2.355 1 93.94 87 ASN A CA 1
ATOM 637 C C . ASN A 1 87 ? -5.172 -28.219 -2.643 1 93.94 87 ASN A C 1
ATOM 639 O O . ASN A 1 87 ? -4.141 -27.547 -2.664 1 93.94 87 ASN A O 1
ATOM 643 N N . PRO A 1 88 ? -5.137 -29.484 -2.885 1 95 88 PRO A N 1
ATOM 644 C CA . PRO A 1 88 ? -3.873 -30.219 -2.998 1 95 88 PRO A CA 1
ATOM 645 C C . PRO A 1 88 ? -3.047 -29.797 -4.207 1 95 88 PRO A C 1
ATOM 647 O O . PRO A 1 88 ? -1.873 -30.156 -4.32 1 95 88 PRO A O 1
ATOM 650 N N . TYR A 1 89 ? -3.66 -29.031 -5.07 1 97.19 89 TYR A N 1
ATOM 651 C CA . TYR A 1 89 ? -2.957 -28.656 -6.289 1 97.19 89 TYR A CA 1
ATOM 652 C C . TYR A 1 89 ? -2.246 -27.312 -6.113 1 97.19 89 TYR A C 1
ATOM 654 O O . TYR A 1 89 ? -1.476 -26.891 -6.98 1 97.19 89 TYR A O 1
ATOM 662 N N . ILE A 1 90 ? -2.43 -26.625 -5.02 1 97.38 90 ILE A N 1
ATOM 663 C CA . ILE A 1 90 ? -1.862 -25.297 -4.816 1 97.38 90 ILE A CA 1
ATOM 664 C C . ILE A 1 90 ? -0.821 -25.344 -3.703 1 97.38 90 ILE A C 1
ATOM 666 O O . ILE A 1 90 ? -1.049 -25.953 -2.656 1 97.38 90 ILE A O 1
ATOM 670 N N . SER A 1 91 ? 0.298 -24.766 -3.939 1 97.38 91 SER A N 1
ATOM 671 C CA . SER A 1 91 ? 1.315 -24.516 -2.926 1 97.38 91 SER A CA 1
ATOM 672 C C . SER A 1 91 ? 1.716 -23.031 -2.9 1 97.38 91 SER A C 1
ATOM 674 O O . SER A 1 91 ? 1.487 -22.312 -3.869 1 97.38 91 SER A O 1
ATOM 676 N N . PHE A 1 92 ? 2.307 -22.625 -1.781 1 97.12 92 PHE A N 1
ATOM 677 C CA . PHE A 1 92 ? 2.645 -21.219 -1.591 1 97.12 92 PHE A CA 1
ATOM 678 C C . PHE A 1 92 ? 4.129 -21.062 -1.283 1 97.12 92 PHE A C 1
ATOM 680 O O . PHE A 1 92 ? 4.738 -21.938 -0.667 1 97.12 92 PHE A O 1
ATOM 687 N N . LEU A 1 93 ? 4.633 -20.031 -1.738 1 97.5 93 LEU A N 1
ATOM 688 C CA . LEU A 1 93 ? 5.949 -19.531 -1.368 1 97.5 93 LEU A CA 1
ATOM 689 C C . LEU A 1 93 ? 5.883 -18.062 -0.984 1 97.5 93 LEU A C 1
ATOM 691 O O . LEU A 1 93 ? 5.27 -17.25 -1.693 1 97.5 93 LEU A O 1
ATOM 695 N N . GLY A 1 94 ? 6.461 -17.688 0.123 1 97.19 94 GLY A N 1
ATOM 696 C CA . GLY A 1 94 ? 6.445 -16.297 0.568 1 97.19 94 GLY A CA 1
ATOM 697 C C . GLY A 1 94 ? 7.285 -16.062 1.809 1 97.19 94 GLY A C 1
ATOM 698 O O . GLY A 1 94 ? 8.023 -16.938 2.244 1 97.19 94 GLY A O 1
ATOM 699 N N . TYR A 1 95 ? 7.238 -14.844 2.289 1 96.56 95 TYR A N 1
ATOM 700 C CA . TYR A 1 95 ? 7.945 -14.477 3.51 1 96.56 95 TYR A CA 1
ATOM 701 C C . TYR A 1 95 ? 7.16 -14.898 4.742 1 96.56 95 TYR A C 1
ATOM 703 O O . TYR A 1 95 ? 5.926 -14.867 4.746 1 96.56 95 TYR A O 1
ATOM 711 N N . LYS A 1 96 ? 7.91 -15.25 5.746 1 94.12 96 LYS A N 1
ATOM 712 C CA . LYS A 1 96 ? 7.27 -15.672 6.988 1 94.12 96 LYS A CA 1
ATOM 713 C C . LYS A 1 96 ? 6.805 -14.477 7.805 1 94.12 96 LYS A C 1
ATOM 715 O O . LYS A 1 96 ? 7.25 -13.352 7.574 1 94.12 96 LYS A O 1
ATOM 720 N N . ALA A 1 97 ? 5.918 -14.766 8.758 1 91.75 97 ALA A N 1
ATOM 721 C CA . ALA A 1 97 ? 5.402 -13.734 9.648 1 91.75 97 ALA A CA 1
ATOM 722 C C . ALA A 1 97 ? 6.535 -13.023 10.391 1 91.75 97 ALA A C 1
ATOM 724 O O . ALA A 1 97 ? 7.449 -13.68 10.906 1 91.75 97 ALA A O 1
ATOM 725 N N . GLY A 1 98 ? 6.484 -11.695 10.391 1 91.81 98 GLY A N 1
ATOM 726 C CA . GLY A 1 98 ? 7.426 -10.922 11.188 1 91.81 98 GLY A CA 1
ATOM 727 C C . GLY A 1 98 ? 8.68 -10.531 10.43 1 91.81 98 GLY A C 1
ATOM 728 O O . GLY A 1 98 ? 9.492 -9.75 10.922 1 91.81 98 GLY A O 1
ATOM 729 N N . GLU A 1 99 ? 8.812 -11.031 9.188 1 94.38 99 GLU A N 1
ATOM 730 C CA . GLU A 1 99 ? 10.008 -10.711 8.406 1 94.38 99 GLU A CA 1
ATOM 731 C C . GLU A 1 99 ? 9.883 -9.336 7.754 1 94.38 99 GLU A C 1
ATOM 733 O O . GLU A 1 99 ? 8.773 -8.883 7.449 1 94.38 99 GLU A O 1
ATOM 738 N N . ASN A 1 100 ? 11 -8.703 7.637 1 91.81 100 ASN A N 1
ATOM 739 C CA . ASN A 1 100 ? 11.117 -7.457 6.891 1 91.81 100 ASN A CA 1
ATOM 740 C C . ASN A 1 100 ? 12.359 -7.453 6.004 1 91.81 100 ASN A C 1
ATOM 742 O O . ASN A 1 100 ? 13.023 -8.484 5.852 1 91.81 100 ASN A O 1
ATOM 746 N N . VAL A 1 101 ? 12.68 -6.363 5.391 1 89.81 101 VAL A N 1
ATOM 747 C CA . VAL A 1 101 ? 13.719 -6.277 4.371 1 89.81 101 VAL A CA 1
ATOM 748 C C . VAL A 1 101 ? 15.086 -6.516 5.008 1 89.81 101 VAL A C 1
ATOM 750 O O . VAL A 1 101 ? 16.062 -6.809 4.309 1 89.81 101 VAL A O 1
ATOM 753 N N . PHE A 1 102 ? 15.172 -6.453 6.352 1 92 102 PHE A N 1
ATOM 754 C CA . PHE A 1 102 ? 16.469 -6.57 7.012 1 92 102 PHE A CA 1
ATOM 755 C C . PHE A 1 102 ? 16.625 -7.941 7.66 1 92 102 PHE A C 1
ATOM 757 O O . PHE A 1 102 ? 17.656 -8.242 8.242 1 92 102 PHE A O 1
ATOM 764 N N . THR A 1 103 ? 15.656 -8.766 7.559 1 94.19 103 THR A N 1
ATOM 765 C CA . THR A 1 103 ? 15.672 -10.047 8.25 1 94.19 103 THR A CA 1
ATOM 766 C C . THR A 1 103 ? 16.719 -10.977 7.648 1 94.19 103 THR A C 1
ATOM 768 O O . THR A 1 103 ? 17.406 -11.688 8.375 1 94.19 103 THR A O 1
ATOM 771 N N . HIS A 1 104 ? 16.797 -10.969 6.32 1 94.81 104 HIS A N 1
ATOM 772 C CA . HIS A 1 104 ? 17.75 -11.82 5.621 1 94.81 104 HIS A CA 1
ATOM 773 C C . HIS A 1 104 ? 18.703 -10.992 4.77 1 94.81 104 HIS A C 1
ATOM 775 O O . HIS A 1 104 ? 18.422 -9.828 4.477 1 94.81 104 HIS A O 1
ATOM 781 N N . ALA A 1 105 ? 19.812 -11.617 4.461 1 94.19 105 ALA A N 1
ATOM 782 C CA . ALA A 1 105 ? 20.766 -10.969 3.557 1 94.19 105 ALA A CA 1
ATOM 783 C C . ALA A 1 105 ? 20.109 -10.664 2.209 1 94.19 105 ALA A C 1
ATOM 785 O O . ALA A 1 105 ? 19.219 -11.383 1.77 1 94.19 105 ALA A O 1
ATOM 786 N N . GLU A 1 106 ? 20.578 -9.602 1.656 1 93.44 106 GLU A N 1
ATOM 787 C CA . GLU A 1 106 ? 20.125 -9.281 0.305 1 93.44 106 GLU A CA 1
ATOM 788 C C . GLU A 1 106 ? 20.516 -10.375 -0.683 1 93.44 106 GLU A C 1
ATOM 790 O O . GLU A 1 106 ? 21.5 -11.086 -0.472 1 93.44 106 GLU A O 1
ATOM 795 N N . TYR A 1 107 ? 19.75 -10.547 -1.645 1 95.88 107 TYR A N 1
ATOM 796 C CA . TYR A 1 107 ? 20.031 -11.516 -2.703 1 95.88 107 TYR A CA 1
ATOM 797 C C . TYR A 1 107 ? 20.031 -10.836 -4.07 1 95.88 107 TYR A C 1
ATOM 799 O O . TYR A 1 107 ? 19.469 -9.758 -4.234 1 95.88 107 TYR A O 1
ATOM 807 N N . SER A 1 108 ? 20.703 -11.477 -5 1 95.5 108 SER A N 1
ATOM 808 C CA . SER A 1 108 ? 20.891 -10.898 -6.332 1 95.5 108 SER A CA 1
ATOM 809 C C . SER A 1 108 ? 19.734 -11.281 -7.254 1 95.5 108 SER A C 1
ATOM 811 O O . SER A 1 108 ? 18.938 -12.164 -6.93 1 95.5 108 SER A O 1
ATOM 813 N N . LYS A 1 109 ? 19.656 -10.562 -8.32 1 96.44 109 LYS A N 1
ATOM 814 C CA . LYS A 1 109 ? 18.719 -10.898 -9.383 1 96.44 109 LYS A CA 1
ATOM 815 C C . LYS A 1 109 ? 18.922 -12.32 -9.883 1 96.44 109 LYS A C 1
ATOM 817 O O . LYS A 1 109 ? 17.969 -13.039 -10.164 1 96.44 109 LYS A O 1
ATOM 822 N N . GLU A 1 110 ? 20.156 -12.711 -9.961 1 96.75 110 GLU A N 1
ATOM 823 C CA . GLU A 1 110 ? 20.484 -14.055 -10.438 1 96.75 110 GLU A CA 1
ATOM 824 C C . GLU A 1 110 ? 19.875 -15.117 -9.539 1 96.75 110 GLU A C 1
ATOM 826 O O . GLU A 1 110 ? 19.359 -16.125 -10.031 1 96.75 110 GLU A O 1
ATOM 831 N N . LYS A 1 111 ? 19.922 -14.867 -8.297 1 96.88 111 LYS A N 1
ATOM 832 C CA . LYS A 1 111 ? 19.328 -15.805 -7.344 1 96.88 111 LYS A CA 1
ATOM 833 C C . LYS A 1 111 ? 17.812 -15.906 -7.543 1 96.88 111 LYS A C 1
ATOM 835 O O . LYS A 1 111 ? 17.25 -17 -7.492 1 96.88 111 LYS A O 1
ATOM 840 N N . ALA A 1 112 ? 17.203 -14.82 -7.723 1 97.75 112 ALA A N 1
ATOM 841 C CA . ALA A 1 112 ? 15.758 -14.789 -7.969 1 97.75 112 ALA A CA 1
ATOM 842 C C . ALA A 1 112 ? 15.406 -15.516 -9.266 1 97.75 112 ALA A C 1
ATOM 844 O O . ALA A 1 112 ? 14.43 -16.281 -9.312 1 97.75 112 ALA A O 1
ATOM 845 N N . VAL A 1 113 ? 16.203 -15.305 -10.289 1 97.56 113 VAL A N 1
ATOM 846 C CA . VAL A 1 113 ? 16 -15.984 -11.562 1 97.56 113 VAL A CA 1
ATOM 847 C C . VAL A 1 113 ? 16.109 -17.5 -11.367 1 97.56 113 VAL A C 1
ATOM 849 O O . VAL A 1 113 ? 15.266 -18.25 -11.852 1 97.56 113 VAL A O 1
ATOM 852 N N . ASP A 1 114 ? 17.109 -17.859 -10.633 1 97.12 114 ASP A N 1
ATOM 853 C CA . ASP A 1 114 ? 17.312 -19.281 -10.375 1 97.12 114 ASP A CA 1
ATOM 854 C C . ASP A 1 114 ? 16.094 -19.906 -9.711 1 97.12 114 ASP A C 1
ATOM 856 O O . ASP A 1 114 ? 15.625 -20.969 -10.125 1 97.12 114 ASP A O 1
ATOM 860 N N . MET A 1 115 ? 15.586 -19.25 -8.734 1 97.94 115 MET A N 1
ATOM 861 C CA . MET A 1 115 ? 14.422 -19.766 -8.023 1 97.94 115 MET A CA 1
ATOM 862 C C . MET A 1 115 ? 13.227 -19.891 -8.961 1 97.94 115 MET A C 1
ATOM 864 O O . MET A 1 115 ? 12.547 -20.922 -8.961 1 97.94 115 MET A O 1
ATOM 868 N N . LEU A 1 116 ? 12.992 -18.875 -9.758 1 98.12 116 LEU A N 1
ATOM 869 C CA . LEU A 1 116 ? 11.836 -18.844 -10.648 1 98.12 116 LEU A CA 1
ATOM 870 C C . LEU A 1 116 ? 11.969 -19.906 -11.734 1 98.12 116 LEU A C 1
ATOM 872 O O . LEU A 1 116 ? 10.977 -20.531 -12.133 1 98.12 116 LEU A O 1
ATOM 876 N N . VAL A 1 117 ? 13.148 -20.156 -12.164 1 96.81 117 VAL A N 1
ATOM 877 C CA . VAL A 1 117 ? 13.406 -21.203 -13.141 1 96.81 117 VAL A CA 1
ATOM 878 C C . VAL A 1 117 ? 13.148 -22.578 -12.516 1 96.81 117 VAL A C 1
ATOM 880 O O . VAL A 1 117 ? 12.516 -23.438 -13.133 1 96.81 117 VAL A O 1
ATOM 883 N N . LEU A 1 118 ? 13.656 -22.781 -11.359 1 97.19 118 LEU A N 1
ATOM 884 C CA . LEU A 1 118 ? 13.453 -24.047 -10.664 1 97.19 118 LEU A CA 1
ATOM 885 C C . LEU A 1 118 ? 11.969 -24.297 -10.438 1 97.19 118 LEU A C 1
ATOM 887 O O . LEU A 1 118 ? 11.516 -25.438 -10.508 1 97.19 118 LEU A O 1
ATOM 891 N N . LEU A 1 119 ? 11.211 -23.266 -10.164 1 97.69 119 LEU A N 1
ATOM 892 C CA . LEU A 1 119 ? 9.773 -23.406 -9.953 1 97.69 119 LEU A CA 1
ATOM 893 C C . LEU A 1 119 ? 9.086 -23.922 -11.203 1 97.69 119 LEU A C 1
ATOM 895 O O . LEU A 1 119 ? 8.109 -24.672 -11.117 1 97.69 119 LEU A O 1
ATOM 899 N N . ARG A 1 120 ? 9.586 -23.547 -12.383 1 95.94 120 ARG A N 1
ATOM 900 C CA . ARG A 1 120 ? 9.031 -24.031 -13.648 1 95.94 120 ARG A CA 1
ATOM 901 C C . ARG A 1 120 ? 9.188 -25.547 -13.766 1 95.94 120 ARG A C 1
ATOM 903 O O . ARG A 1 120 ? 8.406 -26.203 -14.461 1 95.94 120 ARG A O 1
ATOM 910 N N . HIS A 1 121 ? 10.133 -26.031 -13.062 1 95.06 121 HIS A N 1
ATOM 911 C CA . HIS A 1 121 ? 10.383 -27.469 -13.133 1 95.06 121 HIS A CA 1
ATOM 912 C C . HIS A 1 121 ? 9.516 -28.219 -12.133 1 95.06 121 HIS A C 1
ATOM 914 O O . HIS A 1 121 ? 9.289 -29.422 -12.289 1 95.06 121 HIS A O 1
ATOM 920 N N . ILE A 1 122 ? 9.016 -27.547 -11.172 1 93.62 122 ILE A N 1
ATOM 921 C CA . ILE A 1 122 ? 8.367 -28.25 -10.07 1 93.62 122 ILE A CA 1
ATOM 922 C C . ILE A 1 122 ? 6.848 -28.109 -10.18 1 93.62 122 ILE A C 1
ATOM 924 O O . ILE A 1 122 ? 6.098 -28.844 -9.547 1 93.62 122 ILE A O 1
ATOM 928 N N . ALA A 1 123 ? 6.371 -27.141 -10.938 1 96.5 123 ALA A N 1
ATOM 929 C CA . ALA A 1 123 ? 4.938 -26.875 -11.031 1 96.5 123 ALA A CA 1
ATOM 930 C C . ALA A 1 123 ? 4.508 -26.688 -12.477 1 96.5 123 ALA A C 1
ATOM 932 O O . ALA A 1 123 ? 5.32 -26.328 -13.336 1 96.5 123 ALA A O 1
ATOM 933 N N . ASP A 1 124 ? 3.217 -26.984 -12.727 1 97.06 124 ASP A N 1
ATOM 934 C CA . ASP A 1 124 ? 2.654 -26.734 -14.047 1 97.06 124 ASP A CA 1
ATOM 935 C C . ASP A 1 124 ? 2.475 -25.25 -14.305 1 97.06 124 ASP A C 1
ATOM 937 O O . ASP A 1 124 ? 2.711 -24.766 -15.422 1 97.06 124 ASP A O 1
ATOM 941 N N . TYR A 1 125 ? 2.062 -24.562 -13.312 1 98 125 TYR A N 1
ATOM 942 C CA . TYR A 1 125 ? 1.849 -23.125 -13.391 1 98 125 TYR A CA 1
ATOM 943 C C . TYR A 1 125 ? 2.484 -22.422 -12.203 1 98 125 TYR A C 1
ATOM 945 O O . TYR A 1 125 ? 2.467 -22.938 -11.086 1 98 125 TYR A O 1
ATOM 953 N N . VAL A 1 126 ? 3.023 -21.219 -12.469 1 98.62 126 VAL A N 1
ATOM 954 C CA . VAL A 1 126 ? 3.572 -20.344 -11.438 1 98.62 126 VAL A CA 1
ATOM 955 C C . VAL A 1 126 ? 2.922 -18.969 -11.531 1 98.62 126 VAL A C 1
ATOM 957 O O . VAL A 1 126 ? 2.928 -18.344 -12.594 1 98.62 126 VAL A O 1
ATOM 960 N N . ILE A 1 127 ? 2.303 -18.547 -10.477 1 98.75 127 ILE A N 1
ATOM 961 C CA . ILE A 1 127 ? 1.756 -17.203 -10.375 1 98.75 127 ILE A CA 1
ATOM 962 C C . ILE A 1 127 ? 2.547 -16.406 -9.336 1 98.75 127 ILE A C 1
ATOM 964 O O . ILE A 1 127 ? 2.701 -16.844 -8.195 1 98.75 127 ILE A O 1
ATOM 968 N N . VAL A 1 128 ? 3.07 -15.305 -9.711 1 98.81 128 VAL A N 1
ATOM 969 C CA . VAL A 1 128 ? 3.83 -14.453 -8.797 1 98.81 128 VAL A CA 1
ATOM 970 C C . VAL A 1 128 ? 3.012 -13.219 -8.438 1 98.81 128 VAL A C 1
ATOM 972 O O . VAL A 1 128 ? 2.75 -12.367 -9.289 1 98.81 128 VAL A O 1
ATOM 975 N N . ASP A 1 129 ? 2.588 -13.148 -7.203 1 98.56 129 ASP A N 1
ATOM 976 C CA . ASP A 1 129 ? 1.94 -11.969 -6.648 1 98.56 129 ASP A CA 1
ATOM 977 C C . ASP A 1 129 ? 2.969 -10.906 -6.27 1 98.56 129 ASP A C 1
ATOM 979 O O . ASP A 1 129 ? 3.545 -10.953 -5.18 1 98.56 129 ASP A O 1
ATOM 983 N N . CYS A 1 130 ? 3.074 -9.922 -7.133 1 98.06 130 CYS A N 1
ATOM 984 C CA . CYS A 1 130 ? 4.117 -8.914 -6.965 1 98.06 130 CYS A CA 1
ATOM 985 C C . CYS A 1 130 ? 3.617 -7.75 -6.121 1 98.06 130 CYS A C 1
ATOM 987 O O . CYS A 1 130 ? 2.467 -7.328 -6.258 1 98.06 130 CYS A O 1
ATOM 989 N N . THR A 1 131 ? 4.473 -7.301 -5.305 1 95.56 131 THR A N 1
ATOM 990 C CA . THR A 1 131 ? 4.184 -6.07 -4.57 1 95.56 131 THR A CA 1
ATOM 991 C C . THR A 1 131 ? 4.129 -4.875 -5.52 1 95.56 131 THR A C 1
ATOM 993 O O . THR A 1 131 ? 4.688 -4.922 -6.617 1 95.56 131 THR A O 1
ATOM 996 N N . SER A 1 132 ? 3.443 -3.789 -5.09 1 93.88 132 SER A N 1
ATOM 997 C CA . SER A 1 132 ? 3.385 -2.566 -5.883 1 93.88 132 SER A CA 1
ATOM 998 C C . SER A 1 132 ? 4.73 -1.849 -5.895 1 93.88 132 SER A C 1
ATOM 1000 O O . SER A 1 132 ? 5.043 -1.121 -6.836 1 93.88 132 SER A O 1
ATOM 1002 N N . LEU A 1 133 ? 5.457 -2.043 -4.84 1 88.44 133 LEU A N 1
ATOM 1003 C CA . LEU A 1 133 ? 6.75 -1.375 -4.715 1 88.44 133 LEU A CA 1
ATOM 1004 C C . LEU A 1 133 ? 7.859 -2.219 -5.328 1 88.44 133 LEU A C 1
ATOM 1006 O O . LEU A 1 133 ? 8.445 -3.068 -4.656 1 88.44 133 LEU A O 1
ATOM 1010 N N . LEU A 1 134 ? 8.266 -1.872 -6.492 1 85.62 134 LEU A N 1
ATOM 1011 C CA . LEU A 1 134 ? 9.266 -2.664 -7.195 1 85.62 134 LEU A CA 1
ATOM 1012 C C . LEU A 1 134 ? 10.672 -2.254 -6.773 1 85.62 134 LEU A C 1
ATOM 1014 O O . LEU A 1 134 ? 11.578 -3.094 -6.711 1 85.62 134 LEU A O 1
ATOM 1018 N N . THR A 1 135 ? 10.758 -0.97 -6.43 1 84.44 135 THR A N 1
ATOM 1019 C CA . THR A 1 135 ? 12.078 -0.492 -6.035 1 84.44 135 THR A CA 1
ATOM 1020 C C . THR A 1 135 ? 12.523 -1.144 -4.73 1 84.44 135 THR A C 1
ATOM 1022 O O . THR A 1 135 ? 11.812 -1.086 -3.727 1 84.44 135 THR A O 1
ATOM 1025 N N . GLY A 1 136 ? 13.547 -1.851 -4.816 1 85 136 GLY A N 1
ATOM 1026 C CA . GLY A 1 136 ? 14.062 -2.533 -3.641 1 85 136 GLY A CA 1
ATOM 1027 C C . GLY A 1 136 ? 13.547 -3.953 -3.5 1 85 136 GLY A C 1
ATOM 1028 O O . GLY A 1 136 ? 13.945 -4.672 -2.58 1 85 136 GLY A O 1
ATOM 1029 N N . ASN A 1 137 ? 12.656 -4.309 -4.324 1 92.75 137 ASN A N 1
ATOM 1030 C CA . ASN A 1 137 ? 12.141 -5.676 -4.312 1 92.75 137 ASN A CA 1
ATOM 1031 C C . ASN A 1 137 ? 12.648 -6.473 -5.512 1 92.75 137 ASN A C 1
ATOM 1033 O O . ASN A 1 137 ? 11.977 -6.551 -6.543 1 92.75 137 ASN A O 1
ATOM 1037 N N . VAL A 1 138 ? 13.711 -7.129 -5.32 1 96.12 138 VAL A N 1
ATOM 1038 C CA . VAL A 1 138 ? 14.422 -7.812 -6.395 1 96.12 138 VAL A CA 1
ATOM 1039 C C . VAL A 1 138 ? 13.57 -8.961 -6.926 1 96.12 138 VAL A C 1
ATOM 1041 O O . VAL A 1 138 ? 13.484 -9.164 -8.141 1 96.12 138 VAL A O 1
ATOM 1044 N N . LEU A 1 139 ? 12.914 -9.656 -6.047 1 97.75 139 LEU A N 1
ATOM 1045 C CA . LEU A 1 139 ? 12.125 -10.812 -6.457 1 97.75 139 LEU A CA 1
ATOM 1046 C C . LEU A 1 139 ? 10.969 -10.398 -7.359 1 97.75 139 LEU A C 1
ATOM 1048 O O . LEU A 1 139 ? 10.781 -10.977 -8.43 1 97.75 139 LEU A O 1
ATOM 1052 N N . ALA A 1 140 ? 10.266 -9.398 -6.957 1 97 140 ALA A N 1
ATOM 1053 C CA . ALA A 1 140 ? 9.141 -8.906 -7.75 1 97 140 ALA A CA 1
ATOM 1054 C C . ALA A 1 140 ? 9.617 -8.367 -9.094 1 97 140 ALA A C 1
ATOM 1056 O O . ALA A 1 140 ? 9.016 -8.656 -10.133 1 97 140 ALA A O 1
ATOM 1057 N N . THR A 1 141 ? 10.695 -7.605 -9.07 1 95.88 141 THR A N 1
ATOM 1058 C CA . THR A 1 141 ? 11.227 -7.02 -10.297 1 95.88 141 THR A CA 1
ATOM 1059 C C . THR A 1 141 ? 11.688 -8.109 -11.258 1 95.88 141 THR A C 1
ATOM 1061 O O . THR A 1 141 ? 11.406 -8.047 -12.461 1 95.88 141 THR A O 1
ATOM 1064 N N . THR A 1 142 ? 12.344 -9.094 -10.734 1 97.38 142 THR A N 1
ATOM 1065 C CA . THR A 1 142 ? 12.82 -10.211 -11.547 1 97.38 142 THR A CA 1
ATOM 1066 C C . THR A 1 142 ? 11.641 -10.984 -12.148 1 97.38 142 THR A C 1
ATOM 1068 O O . THR A 1 142 ? 11.688 -11.375 -13.312 1 97.38 142 THR A O 1
ATOM 1071 N N . ALA A 1 143 ? 10.625 -11.156 -11.367 1 97.94 143 ALA A N 1
ATOM 1072 C CA . ALA A 1 143 ? 9.445 -11.867 -11.852 1 97.94 143 ALA A CA 1
ATOM 1073 C C . ALA A 1 143 ? 8.828 -11.156 -13.055 1 97.94 143 ALA A C 1
ATOM 1075 O O . ALA A 1 143 ? 8.438 -11.805 -14.031 1 97.94 143 ALA A O 1
ATOM 1076 N N . LEU A 1 144 ? 8.773 -9.836 -13.023 1 96.56 144 LEU A N 1
ATOM 1077 C CA . LEU A 1 144 ? 8.227 -9.055 -14.125 1 96.56 144 LEU A CA 1
ATOM 1078 C C . LEU A 1 144 ? 9.055 -9.242 -15.391 1 96.56 144 LEU A C 1
ATOM 1080 O O . LEU A 1 144 ? 8.523 -9.188 -16.5 1 96.56 144 LEU A O 1
ATOM 1084 N N . GLU A 1 145 ? 10.312 -9.461 -15.203 1 95.62 145 GLU A N 1
ATOM 1085 C CA . GLU A 1 145 ? 11.227 -9.578 -16.328 1 95.62 145 GLU A CA 1
ATOM 1086 C C . GLU A 1 145 ? 11.156 -10.969 -16.953 1 95.62 145 GLU A C 1
ATOM 1088 O O . GLU A 1 145 ? 11.266 -11.109 -18.172 1 95.62 145 GLU A O 1
ATOM 1093 N N . VAL A 1 146 ? 10.938 -12.016 -16.172 1 96.25 146 VAL A N 1
ATOM 1094 C CA . VAL A 1 146 ? 11.164 -13.359 -16.672 1 96.25 146 VAL A CA 1
ATOM 1095 C C . VAL A 1 146 ? 9.828 -14.055 -16.922 1 96.25 146 VAL A C 1
ATOM 1097 O O . VAL A 1 146 ? 9.773 -15.102 -17.562 1 96.25 146 VAL A O 1
ATOM 1100 N N . ALA A 1 147 ? 8.758 -13.531 -16.391 1 97.38 147 ALA A N 1
ATOM 1101 C CA . ALA A 1 147 ? 7.453 -14.164 -16.562 1 97.38 147 ALA A CA 1
ATOM 1102 C C . ALA A 1 147 ? 7.062 -14.25 -18.031 1 97.38 147 ALA A C 1
ATOM 1104 O O . ALA A 1 147 ? 7.512 -13.438 -18.844 1 97.38 147 ALA A O 1
ATOM 1105 N N . ASP A 1 148 ? 6.242 -15.25 -18.344 1 97 148 ASP A N 1
ATOM 1106 C CA . ASP A 1 148 ? 5.738 -15.367 -19.703 1 97 148 ASP A CA 1
ATOM 1107 C C . ASP A 1 148 ? 4.754 -14.242 -20.031 1 97 148 ASP A C 1
ATOM 1109 O O . ASP A 1 148 ? 4.707 -13.758 -21.156 1 97 148 ASP A O 1
ATOM 1113 N N . ASP A 1 149 ? 3.971 -13.852 -19.125 1 97.31 149 ASP A N 1
ATOM 1114 C CA . ASP A 1 149 ? 3.029 -12.734 -19.219 1 97.31 149 ASP A CA 1
ATOM 1115 C C . ASP A 1 149 ? 2.975 -11.953 -17.906 1 97.31 149 ASP A C 1
ATOM 1117 O O . ASP A 1 149 ? 3.371 -12.461 -16.859 1 97.31 149 ASP A O 1
ATOM 1121 N N . VAL A 1 150 ? 2.547 -10.766 -18.078 1 97.44 150 VAL A N 1
ATOM 1122 C CA . VAL A 1 150 ? 2.348 -9.906 -16.922 1 97.44 150 VAL A CA 1
ATOM 1123 C C . VAL A 1 150 ? 0.913 -9.383 -16.906 1 97.44 150 VAL A C 1
ATOM 1125 O O . VAL A 1 150 ? 0.424 -8.859 -17.906 1 97.44 150 VAL A O 1
ATOM 1128 N N . LEU A 1 151 ? 0.248 -9.664 -15.812 1 98.06 151 LEU A N 1
ATOM 1129 C CA . LEU A 1 151 ? -1.059 -9.07 -15.547 1 98.06 151 LEU A CA 1
ATOM 1130 C C . LEU A 1 151 ? -0.919 -7.781 -14.75 1 98.06 151 LEU A C 1
ATOM 1132 O O . LEU A 1 151 ? -0.487 -7.805 -13.594 1 98.06 151 LEU A O 1
ATOM 1136 N N . ARG A 1 152 ? -1.222 -6.691 -15.383 1 96.69 152 ARG A N 1
ATOM 1137 C CA . ARG A 1 152 ? -1.174 -5.383 -14.742 1 96.69 152 ARG A CA 1
ATOM 1138 C C . ARG A 1 152 ? -2.547 -4.984 -14.211 1 96.69 152 ARG A C 1
ATOM 1140 O O . ARG A 1 152 ? -3.451 -4.668 -14.984 1 96.69 152 ARG A O 1
ATOM 1147 N N . VAL A 1 153 ? -2.652 -4.949 -12.883 1 96.62 153 VAL A N 1
ATOM 1148 C CA . VAL A 1 153 ? -3.936 -4.73 -12.227 1 96.62 153 VAL A CA 1
ATOM 1149 C C . VAL A 1 153 ? -4.02 -3.289 -11.719 1 96.62 153 VAL A C 1
ATOM 1151 O O . VAL A 1 153 ? -3.188 -2.857 -10.922 1 96.62 153 VAL A O 1
ATOM 1154 N N . CYS A 1 154 ? -5.016 -2.57 -12.133 1 94 154 CYS A N 1
ATOM 1155 C CA . CYS A 1 154 ? -5.219 -1.178 -11.75 1 94 154 CYS A CA 1
ATOM 1156 C C . CYS A 1 154 ? -6.531 -1.01 -10.99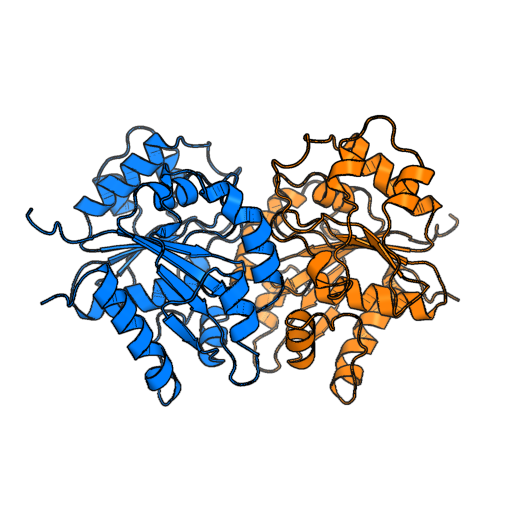2 1 94 154 CYS A C 1
ATOM 1158 O O . CYS A 1 154 ? -7.598 -1.342 -11.508 1 94 154 CYS A O 1
ATOM 1160 N N . GLY A 1 155 ? -6.383 -0.494 -9.75 1 91.81 155 GLY A N 1
ATOM 1161 C CA . GLY A 1 155 ? -7.602 -0.107 -9.055 1 91.81 155 GLY A CA 1
ATOM 1162 C C . GLY A 1 155 ? -8.305 1.078 -9.695 1 91.81 155 GLY A C 1
ATOM 1163 O O . GLY A 1 155 ? -7.684 1.849 -10.43 1 91.81 155 GLY A O 1
ATOM 1164 N N . CYS A 1 156 ? -9.594 1.211 -9.43 1 88 156 CYS A N 1
ATOM 1165 C CA . CYS A 1 156 ? -10.367 2.336 -9.945 1 88 156 CYS A CA 1
ATOM 1166 C C . CYS A 1 156 ? -10.414 3.477 -8.938 1 88 156 CYS A C 1
ATOM 1168 O O . CYS A 1 156 ? -11.477 3.812 -8.422 1 88 156 CYS A O 1
ATOM 1170 N N . ASP A 1 157 ? -9.281 4.078 -8.734 1 88.19 157 ASP A N 1
ATOM 1171 C CA . ASP A 1 157 ? -9.172 5.215 -7.824 1 88.19 157 ASP A CA 1
ATOM 1172 C C . ASP A 1 157 ? -8.008 6.125 -8.219 1 88.19 157 ASP A C 1
ATOM 1174 O O . ASP A 1 157 ? -7.168 5.746 -9.039 1 88.19 157 ASP A O 1
ATOM 1178 N N . LEU A 1 158 ? -7.965 7.281 -7.633 1 87.5 158 LEU A N 1
ATOM 1179 C CA . LEU A 1 158 ? -6.977 8.281 -8.023 1 87.5 158 LEU A CA 1
ATOM 1180 C C . LEU A 1 158 ? -5.582 7.879 -7.555 1 87.5 158 LEU A C 1
ATOM 1182 O O . LEU A 1 158 ? -4.578 8.273 -8.156 1 87.5 158 LEU A O 1
ATOM 1186 N N . LYS A 1 159 ? -5.523 7.148 -6.484 1 90.12 159 LYS A N 1
ATOM 1187 C CA . LYS A 1 159 ? -4.234 6.641 -6.031 1 90.12 159 LYS A CA 1
ATOM 1188 C C . LYS A 1 159 ? -3.586 5.75 -7.086 1 90.12 159 LYS A C 1
ATOM 1190 O O . LYS A 1 159 ? -2.379 5.836 -7.324 1 90.12 159 LYS A O 1
ATOM 1195 N N . ALA A 1 160 ? -4.395 4.969 -7.68 1 92.25 160 ALA A N 1
ATOM 1196 C CA . ALA A 1 160 ? -3.906 4.082 -8.734 1 92.25 160 ALA A CA 1
ATOM 1197 C C . ALA A 1 160 ? -3.373 4.883 -9.922 1 92.25 160 ALA A C 1
ATOM 1199 O O . ALA A 1 160 ? -2.324 4.547 -10.477 1 92.25 160 ALA A O 1
ATOM 1200 N N . ILE A 1 161 ? -4.066 5.906 -10.25 1 90 161 ILE A N 1
ATOM 1201 C CA . ILE A 1 161 ? -3.637 6.746 -11.359 1 90 161 ILE A CA 1
ATOM 1202 C C . ILE A 1 161 ? -2.291 7.391 -11.031 1 90 161 ILE A C 1
ATOM 1204 O O . ILE A 1 161 ? -1.38 7.398 -11.859 1 90 161 ILE A O 1
ATOM 1208 N N . SER A 1 162 ? -2.184 7.918 -9.906 1 91.75 162 SER A N 1
ATOM 1209 C CA . SER A 1 162 ? -0.929 8.523 -9.477 1 91.75 162 SER A CA 1
ATOM 1210 C C . SER A 1 162 ? 0.205 7.504 -9.477 1 91.75 162 SER A C 1
ATOM 1212 O O . SER A 1 162 ? 1.314 7.805 -9.922 1 91.75 162 SER A O 1
ATOM 1214 N N . TYR A 1 163 ? -0.108 6.344 -9.039 1 92.88 163 TYR A N 1
ATOM 1215 C CA . TYR A 1 163 ? 0.877 5.27 -8.984 1 92.88 163 TYR A CA 1
ATOM 1216 C C . TYR A 1 163 ? 1.43 4.969 -10.375 1 92.88 163 TYR A C 1
ATOM 1218 O O . TYR A 1 163 ? 2.646 4.945 -10.578 1 92.88 163 TYR A O 1
ATOM 1226 N N . PHE A 1 164 ? 0.593 4.754 -11.289 1 91.38 164 PHE A N 1
ATOM 1227 C CA . PHE A 1 164 ? 1.034 4.359 -12.625 1 91.38 164 PHE A CA 1
ATOM 1228 C C . PHE A 1 164 ? 1.73 5.516 -13.328 1 91.38 164 PHE A C 1
ATOM 1230 O O . PHE A 1 164 ? 2.65 5.305 -14.117 1 91.38 164 PHE A O 1
ATOM 1237 N N . SER A 1 165 ? 1.284 6.695 -13.047 1 89.12 165 SER A N 1
ATOM 1238 C CA . SER A 1 165 ? 1.99 7.848 -13.594 1 89.12 165 SER A CA 1
ATOM 1239 C C . SER A 1 165 ? 3.439 7.883 -13.125 1 89.12 165 SER A C 1
ATOM 1241 O O . SER A 1 165 ? 4.332 8.297 -13.875 1 89.12 165 SER A O 1
ATOM 1243 N N . SER A 1 166 ? 3.684 7.41 -11.961 1 89.81 166 SER A N 1
ATOM 1244 C CA . SER A 1 166 ? 5.012 7.461 -11.352 1 89.81 166 SER A CA 1
ATOM 1245 C C . SER A 1 166 ? 5.828 6.223 -11.711 1 89.81 166 SER A C 1
ATOM 1247 O O . SER A 1 166 ? 7.035 6.316 -11.953 1 89.81 166 SER A O 1
ATOM 1249 N N . TYR A 1 167 ? 5.164 5.062 -11.82 1 87.44 167 TYR A N 1
ATOM 1250 C CA . TYR A 1 167 ? 5.906 3.807 -11.828 1 87.44 167 TYR A CA 1
ATOM 1251 C C . TYR A 1 167 ? 6.027 3.26 -13.25 1 87.44 167 TYR A C 1
ATOM 1253 O O . TYR A 1 167 ? 6.883 2.414 -13.523 1 87.44 167 TYR A O 1
ATOM 1261 N N . LEU A 1 168 ? 5.199 3.646 -14.148 1 85.75 168 LEU A N 1
ATOM 1262 C CA . LEU A 1 168 ? 5.258 3.096 -15.492 1 85.75 168 LEU A CA 1
ATOM 1263 C C . LEU A 1 168 ? 6.578 3.449 -16.172 1 85.75 168 LEU A C 1
ATOM 1265 O O . LEU A 1 168 ? 7.094 2.672 -16.984 1 85.75 168 LEU A O 1
ATOM 1269 N N . SER A 1 169 ? 7.121 4.574 -15.781 1 85.44 169 SER A N 1
ATOM 1270 C CA . SER A 1 169 ? 8.391 4.973 -16.375 1 85.44 169 SER A CA 1
ATOM 1271 C C . SER A 1 169 ? 9.523 4.051 -15.93 1 85.44 169 SER A C 1
ATOM 1273 O O . SER A 1 169 ? 10.516 3.887 -16.641 1 85.44 169 SER A O 1
ATOM 1275 N N . LEU A 1 170 ? 9.328 3.467 -14.781 1 84.56 170 LEU A N 1
ATOM 1276 C CA . LEU A 1 170 ? 10.352 2.576 -14.234 1 84.56 170 LEU A CA 1
ATOM 1277 C C . LEU A 1 170 ? 10.312 1.216 -14.922 1 84.56 170 LEU A C 1
ATOM 1279 O O . LEU A 1 170 ? 11.297 0.481 -14.914 1 84.56 170 LEU A O 1
ATOM 1283 N N . VAL A 1 171 ? 9.18 0.882 -15.461 1 86.38 171 VAL A N 1
ATOM 1284 C CA . VAL A 1 171 ? 9.047 -0.406 -16.125 1 86.38 171 VAL A CA 1
ATOM 1285 C C . VAL A 1 171 ? 8.977 -0.199 -17.641 1 86.38 171 VAL A C 1
ATOM 1287 O O . VAL A 1 171 ? 8.555 -1.092 -18.375 1 86.38 171 VAL A O 1
ATOM 1290 N N . ALA A 1 172 ? 9.414 0.94 -18.078 1 84.81 172 ALA A N 1
ATOM 1291 C CA . ALA A 1 172 ? 9.312 1.28 -19.484 1 84.81 172 ALA A CA 1
ATOM 1292 C C . ALA A 1 172 ? 10.414 0.596 -20.297 1 84.81 172 ALA A C 1
ATOM 1294 O O . ALA A 1 172 ? 10.312 0.481 -21.531 1 84.81 172 ALA A O 1
ATOM 1295 N N . ASP A 1 173 ? 11.414 0.208 -19.547 1 85.5 173 ASP A N 1
ATOM 1296 C CA . ASP A 1 173 ? 12.5 -0.476 -20.25 1 85.5 173 ASP A CA 1
ATOM 1297 C C . ASP A 1 173 ? 11.984 -1.716 -20.984 1 85.5 173 ASP A C 1
ATOM 1299 O O . ASP A 1 173 ? 11.109 -2.42 -20.469 1 85.5 173 ASP A O 1
ATOM 1303 N N . ARG A 1 174 ? 12.617 -1.995 -22.031 1 79.56 174 ARG A N 1
ATOM 1304 C CA . ARG A 1 174 ? 12.219 -3.074 -22.922 1 79.56 174 ARG A CA 1
ATOM 1305 C C . ARG A 1 174 ? 12.25 -4.422 -22.203 1 79.56 174 ARG A C 1
ATOM 1307 O O . ARG A 1 174 ? 11.5 -5.336 -22.562 1 79.56 174 ARG A O 1
ATOM 1314 N N . LYS A 1 175 ? 13.023 -4.445 -21.234 1 85.44 175 LYS A N 1
ATOM 1315 C CA . LYS A 1 175 ? 13.156 -5.723 -20.531 1 85.44 175 LYS A CA 1
ATOM 1316 C C . LYS A 1 175 ? 11.859 -6.098 -19.812 1 85.44 175 LYS A C 1
ATOM 1318 O O . LYS A 1 175 ? 11.617 -7.273 -19.547 1 85.44 175 LYS A O 1
ATOM 1323 N N . PHE A 1 176 ? 11.016 -5.121 -19.625 1 89.94 176 PHE A N 1
ATOM 1324 C CA . PHE A 1 176 ? 9.773 -5.379 -18.906 1 89.94 176 PHE A CA 1
ATOM 1325 C C . PHE A 1 176 ? 8.602 -5.516 -19.875 1 89.94 176 PHE A C 1
ATOM 1327 O O . PHE A 1 176 ? 7.504 -5.906 -19.484 1 89.94 176 PHE A O 1
ATOM 1334 N N . LYS A 1 177 ? 8.719 -5.191 -21.109 1 90.5 177 LYS A N 1
ATOM 1335 C CA . LYS A 1 177 ? 7.738 -5.301 -22.188 1 90.5 177 LYS A CA 1
ATOM 1336 C C . LYS A 1 177 ? 6.379 -4.758 -21.75 1 90.5 177 LYS A C 1
ATOM 1338 O O . LYS A 1 177 ? 5.359 -5.438 -21.906 1 90.5 177 LYS A O 1
ATOM 1343 N N . PRO A 1 178 ? 6.359 -3.451 -21.312 1 90.75 178 PRO A N 1
ATOM 1344 C CA . PRO A 1 178 ? 5.113 -2.92 -20.75 1 90.75 178 PRO A CA 1
ATOM 1345 C C . PRO A 1 178 ? 3.963 -2.938 -21.75 1 90.75 178 PRO A C 1
ATOM 1347 O O . PRO A 1 178 ? 2.799 -3.051 -21.359 1 90.75 178 PRO A O 1
ATOM 1350 N N . GLU A 1 179 ? 4.215 -2.906 -22.953 1 89.69 179 GLU A N 1
ATOM 1351 C CA . GLU A 1 179 ? 3.193 -2.877 -24 1 89.69 179 GLU A CA 1
ATOM 1352 C C . GLU A 1 179 ? 2.49 -4.227 -24.125 1 89.69 179 GLU A C 1
ATOM 1354 O O . GLU A 1 179 ? 1.393 -4.312 -24.672 1 89.69 179 GLU A O 1
ATOM 1359 N N . GLN A 1 180 ? 3.119 -5.234 -23.609 1 92.88 180 GLN A N 1
ATOM 1360 C CA . GLN A 1 180 ? 2.568 -6.582 -23.734 1 92.88 180 GLN A CA 1
ATOM 1361 C C . GLN A 1 180 ? 1.802 -6.98 -22.469 1 92.88 180 GLN A C 1
ATOM 1363 O O . GLN A 1 180 ? 1.201 -8.055 -22.422 1 92.88 180 GLN A O 1
ATOM 1368 N N . HIS A 1 181 ? 1.804 -6.145 -21.484 1 95.44 181 HIS A N 1
ATOM 1369 C CA . HIS A 1 181 ? 1.083 -6.465 -20.266 1 95.44 181 HIS A CA 1
ATOM 1370 C C . HIS A 1 181 ? -0.413 -6.605 -20.516 1 95.44 181 HIS A C 1
ATOM 1372 O O . HIS A 1 181 ? -0.975 -5.883 -21.344 1 95.44 181 HIS A O 1
ATOM 1378 N N . ILE A 1 182 ? -0.991 -7.59 -19.859 1 96.81 182 ILE A N 1
ATOM 1379 C CA . ILE A 1 182 ? -2.445 -7.703 -19.844 1 96.81 182 ILE A CA 1
ATOM 1380 C C . ILE A 1 182 ? -3.029 -6.734 -18.828 1 96.81 182 ILE A C 1
ATOM 1382 O O . ILE A 1 182 ? -2.838 -6.906 -17.609 1 96.81 182 ILE A O 1
ATOM 1386 N N . LYS A 1 183 ? -3.75 -5.754 -19.328 1 96 183 LYS A N 1
ATOM 1387 C CA . LYS A 1 183 ? -4.23 -4.668 -18.484 1 96 183 LYS A CA 1
ATOM 1388 C C . LYS A 1 183 ? -5.621 -4.977 -17.938 1 96 183 LYS A C 1
ATOM 1390 O O . LYS A 1 183 ? -6.559 -5.215 -18.703 1 96 183 LYS A O 1
ATOM 1395 N N . VAL A 1 184 ? -5.707 -4.953 -16.578 1 96.25 184 VAL A N 1
ATOM 1396 C CA . VAL A 1 184 ? -6.953 -5.281 -15.891 1 96.25 184 VAL A CA 1
ATOM 1397 C C . VAL A 1 184 ? -7.363 -4.125 -14.984 1 96.25 184 VAL A C 1
ATOM 1399 O O . VAL A 1 184 ? -6.57 -3.67 -14.156 1 96.25 184 VAL A O 1
ATOM 1402 N N . LEU A 1 185 ? -8.586 -3.633 -15.156 1 94.38 185 LEU A N 1
ATOM 1403 C CA . LEU A 1 185 ? -9.188 -2.719 -14.188 1 94.38 185 LEU A CA 1
ATOM 1404 C C . LEU A 1 185 ? -9.922 -3.486 -13.102 1 94.38 185 LEU A C 1
ATOM 1406 O O . LEU A 1 185 ? -10.781 -4.324 -13.391 1 94.38 185 LEU A O 1
ATOM 1410 N N . SER A 1 186 ? -9.508 -3.221 -11.891 1 94 186 SER A N 1
ATOM 1411 C CA . SER A 1 186 ? -10.07 -3.975 -10.781 1 94 186 SER A CA 1
ATOM 1412 C C . SER A 1 186 ? -10.922 -3.08 -9.883 1 94 186 SER A C 1
ATOM 1414 O O . SER A 1 186 ? -10.797 -1.854 -9.914 1 94 186 SER A O 1
ATOM 1416 N N . ASN A 1 187 ? -11.828 -3.688 -9.117 1 90.81 187 ASN A N 1
ATOM 1417 C CA . ASN A 1 187 ? -12.719 -3.008 -8.18 1 90.81 187 ASN A CA 1
ATOM 1418 C C . ASN A 1 187 ? -13.586 -1.972 -8.891 1 90.81 187 ASN A C 1
ATOM 1420 O O . ASN A 1 187 ? -13.773 -0.861 -8.391 1 90.81 187 ASN A O 1
ATOM 1424 N N . THR A 1 188 ? -14.031 -2.326 -10.039 1 90 188 THR A N 1
ATOM 1425 C CA . THR A 1 188 ? -14.891 -1.427 -10.805 1 90 188 THR A CA 1
ATOM 1426 C C . THR A 1 188 ? -16.297 -1.379 -10.211 1 90 188 THR A C 1
ATOM 1428 O O . THR A 1 188 ? -16.844 -2.408 -9.797 1 90 188 THR A O 1
ATOM 1431 N N . ARG A 1 189 ? -16.719 -0.119 -10.047 1 82.94 189 ARG A N 1
ATOM 1432 C CA . ARG A 1 189 ? -18.078 0.099 -9.578 1 82.94 189 ARG A CA 1
ATOM 1433 C C . ARG A 1 189 ? -18.953 0.671 -10.688 1 82.94 189 ARG A C 1
ATOM 1435 O O . ARG A 1 189 ? -18.469 1.396 -11.555 1 82.94 189 ARG A O 1
ATOM 1442 N N . PRO A 1 190 ? -20.203 0.256 -10.719 1 72 190 PRO A N 1
ATOM 1443 C CA . PRO A 1 190 ? -21.094 0.722 -11.797 1 72 190 PRO A CA 1
ATOM 1444 C C . PRO A 1 190 ? -21.094 2.24 -11.945 1 72 190 PRO A C 1
ATOM 1446 O O . PRO A 1 190 ? -21.188 2.754 -13.062 1 72 190 PRO A O 1
ATOM 1449 N N . TYR A 1 191 ? -20.984 3.012 -10.891 1 63.28 191 TYR A N 1
ATOM 1450 C CA . TYR A 1 191 ? -21.156 4.457 -10.961 1 63.28 191 TYR A CA 1
ATOM 1451 C C . TYR A 1 191 ? -19.828 5.156 -11.203 1 63.28 191 TYR A C 1
ATOM 1453 O O . TYR A 1 191 ? -19.781 6.363 -11.445 1 63.28 191 TYR A O 1
ATOM 1461 N N . GLN A 1 192 ? -18.797 4.492 -11.086 1 63.81 192 GLN A N 1
ATOM 1462 C CA . GLN A 1 192 ? -17.5 5.141 -11.242 1 63.81 192 GLN A CA 1
ATOM 1463 C C . GLN A 1 192 ? -17.094 5.211 -12.711 1 63.81 192 GLN A C 1
ATOM 1465 O O . GLN A 1 192 ? -17.344 4.277 -13.477 1 63.81 192 GLN A O 1
ATOM 1470 N N . GLY A 1 193 ? -17.062 6.332 -13.336 1 58.03 193 GLY A N 1
ATOM 1471 C CA . GLY A 1 193 ? -16.672 6.555 -14.719 1 58.03 193 GLY A CA 1
ATOM 1472 C C . GLY A 1 193 ? -15.398 5.82 -15.109 1 58.03 193 GLY A C 1
ATOM 1473 O O . GLY A 1 193 ? -14.297 6.355 -14.969 1 58.03 193 GLY A O 1
ATOM 1474 N N . GLY A 1 194 ? -15.516 4.539 -15.383 1 59.78 194 GLY A N 1
ATOM 1475 C CA . GLY A 1 194 ? -14.438 3.68 -15.852 1 59.78 194 GLY A CA 1
ATOM 1476 C C . GLY A 1 194 ? -13.633 4.293 -16.984 1 59.78 194 GLY A C 1
ATOM 1477 O O . GLY A 1 194 ? -12.445 4.02 -17.125 1 59.78 194 GLY A O 1
ATOM 1478 N N . SER A 1 195 ? -14.18 5.297 -17.562 1 64.56 195 SER A N 1
ATOM 1479 C CA . SER A 1 195 ? -13.555 5.805 -18.781 1 64.56 195 SER A CA 1
ATOM 1480 C C . SER A 1 195 ? -12.328 6.645 -18.453 1 64.56 195 SER A C 1
ATOM 1482 O O . SER A 1 195 ? -11.305 6.551 -19.156 1 64.56 195 SER A O 1
ATOM 1484 N N . GLU A 1 196 ? -12.445 7.414 -17.391 1 70.06 196 GLU A N 1
ATOM 1485 C CA . GLU A 1 196 ? -11.297 8.242 -17.031 1 70.06 196 GLU A CA 1
ATOM 1486 C C . GLU A 1 196 ? -10.109 7.387 -16.609 1 70.06 196 GLU A C 1
ATOM 1488 O O . GLU A 1 196 ? -8.961 7.684 -16.938 1 70.06 196 GLU A O 1
ATOM 1493 N N . TYR A 1 197 ? -10.406 6.293 -15.984 1 77.5 197 TYR A N 1
ATOM 1494 C CA . TYR A 1 197 ? -9.344 5.402 -15.523 1 77.5 197 TYR A CA 1
ATOM 1495 C C . TYR A 1 197 ? -8.75 4.617 -16.688 1 77.5 197 TYR A C 1
ATOM 1497 O O . TYR A 1 197 ? -7.531 4.445 -16.766 1 77.5 197 TYR A O 1
ATOM 1505 N N . GLU A 1 198 ? -9.625 4.309 -17.641 1 78.75 198 GLU A N 1
ATOM 1506 C CA . GLU A 1 198 ? -9.164 3.561 -18.797 1 78.75 198 GLU A CA 1
ATOM 1507 C C . GLU A 1 198 ? -8.164 4.371 -19.609 1 78.75 198 GLU A C 1
ATOM 1509 O O . GLU A 1 198 ? -7.137 3.844 -20.047 1 78.75 198 GLU A O 1
ATOM 1514 N N . ASN A 1 199 ? -8.406 5.586 -19.75 1 76.62 199 ASN A N 1
ATOM 1515 C CA . ASN A 1 199 ? -7.523 6.449 -20.531 1 76.62 199 ASN A CA 1
ATOM 1516 C C . ASN A 1 199 ? -6.176 6.645 -19.844 1 76.62 199 ASN A C 1
ATOM 1518 O O . ASN A 1 199 ? -5.125 6.559 -20.484 1 76.62 199 ASN A O 1
ATOM 1522 N N . SER A 1 200 ? -6.25 6.77 -18.609 1 75.75 200 SER A N 1
ATOM 1523 C CA . SER A 1 200 ? -5.027 7.008 -17.844 1 75.75 200 SER A CA 1
ATOM 1524 C C . SER A 1 200 ? -4.168 5.754 -17.781 1 75.75 200 SER A C 1
ATOM 1526 O O . SER A 1 200 ? -2.939 5.84 -17.688 1 75.75 200 SER A O 1
ATOM 1528 N N . PHE A 1 201 ? -4.832 4.672 -17.938 1 79.62 201 PHE A N 1
ATOM 1529 C CA . PHE A 1 201 ? -4.168 3.37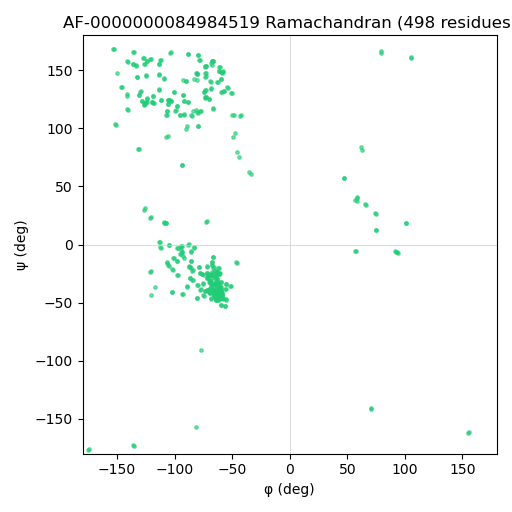9 -17.797 1 79.62 201 PHE A CA 1
ATOM 1530 C C . PHE A 1 201 ? -3.707 2.863 -19.156 1 79.62 201 PHE A C 1
ATOM 1532 O O . PHE A 1 201 ? -2.932 1.908 -19.234 1 79.62 201 PHE A O 1
ATOM 1539 N N . GLY A 1 202 ? -3.934 3.541 -20.266 1 79 202 GLY A N 1
ATOM 1540 C CA . GLY A 1 202 ? -3.521 3.145 -21.609 1 79 202 GLY A CA 1
ATOM 1541 C C . GLY A 1 202 ? -4.352 2.01 -22.172 1 79 202 GLY A C 1
ATOM 1542 O O . GLY A 1 202 ? -3.822 1.121 -22.844 1 79 202 GLY A O 1
ATOM 1543 N N . GLY A 1 203 ? -5.555 1.912 -21.734 1 84.88 203 GLY A N 1
ATOM 1544 C CA . GLY A 1 203 ? -6.441 0.861 -22.203 1 84.88 203 GLY A CA 1
ATOM 1545 C C . GLY A 1 203 ? -6.648 -0.243 -21.188 1 84.88 203 GLY A C 1
ATOM 1546 O O . GLY A 1 203 ? -5.906 -0.334 -20.203 1 84.88 203 GLY A O 1
ATOM 1547 N N . VAL A 1 204 ? -7.75 -0.999 -21.422 1 91.12 204 VAL A N 1
ATOM 1548 C CA . VAL A 1 204 ? -8.117 -2.057 -20.484 1 91.12 204 VAL A CA 1
ATOM 1549 C C . VAL A 1 204 ? -8.641 -3.268 -21.25 1 91.12 204 VAL A C 1
ATOM 1551 O O . VAL A 1 204 ? -9.484 -3.127 -22.141 1 91.12 204 VAL A O 1
ATOM 1554 N N . LYS A 1 205 ? -8.078 -4.406 -20.922 1 94.19 205 LYS A N 1
ATOM 1555 C CA . LYS A 1 205 ? -8.531 -5.625 -21.594 1 94.19 205 LYS A CA 1
ATOM 1556 C C . LYS A 1 205 ? -9.633 -6.312 -20.781 1 94.19 205 LYS A C 1
ATOM 1558 O O . LYS A 1 205 ? -10.594 -6.832 -21.359 1 94.19 205 LYS A O 1
ATOM 1563 N N . TYR A 1 206 ? -9.477 -6.387 -19.469 1 95.62 206 TYR A N 1
ATOM 1564 C CA . TYR A 1 206 ? -10.445 -7.023 -18.594 1 95.62 206 TYR A CA 1
ATOM 1565 C C . TYR A 1 206 ? -10.875 -6.074 -17.469 1 95.62 206 TYR A C 1
ATOM 1567 O O . TYR A 1 206 ? -10.141 -5.148 -17.125 1 95.62 206 TYR A O 1
ATOM 1575 N N . ARG A 1 207 ? -12.109 -6.352 -16.953 1 94.38 207 ARG A N 1
ATOM 1576 C CA . ARG A 1 207 ? -12.648 -5.621 -15.82 1 94.38 207 ARG A CA 1
ATOM 1577 C C . ARG A 1 207 ? -13.133 -6.578 -14.734 1 94.38 207 ARG A C 1
ATOM 1579 O O . ARG A 1 207 ? -13.898 -7.504 -15.008 1 94.38 207 ARG A O 1
ATOM 1586 N N . LEU A 1 208 ? -12.594 -6.379 -13.578 1 95.62 208 LEU A N 1
ATOM 1587 C CA . LEU A 1 208 ? -13.047 -7.133 -12.414 1 95.62 208 LEU A CA 1
ATOM 1588 C C . LEU A 1 208 ? -13.906 -6.258 -11.5 1 95.62 208 LEU A C 1
ATOM 1590 O O . LEU A 1 208 ? -13.469 -5.188 -11.07 1 95.62 208 LEU A O 1
ATOM 1594 N N . PRO A 1 209 ? -15.078 -6.676 -11.219 1 93.62 209 PRO A N 1
ATOM 1595 C CA . PRO A 1 209 ? -15.984 -5.852 -10.414 1 93.62 209 PRO A CA 1
ATOM 1596 C C . PRO A 1 209 ? -15.602 -5.812 -8.938 1 93.62 209 PRO A C 1
ATOM 1598 O O . PRO A 1 209 ? -14.977 -6.75 -8.438 1 93.62 209 PRO A O 1
ATOM 1601 N N . TYR A 1 210 ? -16 -4.719 -8.359 1 91.62 210 TYR A N 1
ATOM 1602 C CA . TYR A 1 210 ? -15.93 -4.668 -6.902 1 91.62 210 TYR A CA 1
ATOM 1603 C C . TYR A 1 210 ? -16.969 -5.598 -6.27 1 91.62 210 TYR A C 1
ATOM 1605 O O . TYR A 1 210 ? -18.156 -5.527 -6.594 1 91.62 210 TYR A O 1
ATOM 1613 N N . LEU A 1 211 ? -16.5 -6.469 -5.426 1 92.19 211 LEU A N 1
ATOM 1614 C CA . LEU A 1 211 ? -17.375 -7.355 -4.652 1 92.19 211 LEU A CA 1
ATOM 1615 C C . LEU A 1 211 ? -17.062 -7.254 -3.164 1 92.19 211 LEU A C 1
ATOM 1617 O O . LEU A 1 211 ? -15.945 -7.559 -2.736 1 92.19 211 LEU A O 1
ATOM 1621 N N . PRO A 1 212 ? -18.031 -6.871 -2.367 1 86.75 212 PRO A N 1
ATOM 1622 C CA . PRO A 1 212 ? -17.812 -6.812 -0.921 1 86.75 212 PRO A CA 1
ATOM 1623 C C . PRO A 1 212 ? -17.328 -8.148 -0.345 1 86.75 212 PRO A C 1
ATOM 1625 O O . PRO A 1 212 ? -16.547 -8.164 0.602 1 86.75 212 PRO A O 1
ATOM 1628 N N . LEU A 1 213 ? -17.812 -9.172 -0.939 1 90.62 213 LEU A N 1
ATOM 1629 C CA . LEU A 1 213 ? -17.438 -10.5 -0.47 1 90.62 213 LEU A CA 1
ATOM 1630 C C . LEU A 1 213 ? -15.938 -10.711 -0.582 1 90.62 213 LEU A C 1
ATOM 1632 O O . LEU A 1 213 ? -15.32 -11.336 0.292 1 90.62 213 LEU A O 1
ATOM 1636 N N . LEU A 1 214 ? -15.297 -10.234 -1.597 1 92.62 214 LEU A N 1
ATOM 1637 C CA . LEU A 1 214 ? -13.859 -10.383 -1.785 1 92.62 214 LEU A CA 1
ATOM 1638 C C . LEU A 1 214 ? -13.094 -9.594 -0.728 1 92.62 214 LEU A C 1
ATOM 1640 O O . LEU A 1 214 ? -12.047 -10.047 -0.252 1 92.62 214 LEU A O 1
ATOM 1644 N N . GLU A 1 215 ? -13.578 -8.477 -0.419 1 85.88 215 GLU A N 1
ATOM 1645 C CA . GLU A 1 215 ? -12.977 -7.676 0.641 1 85.88 215 GLU A CA 1
ATOM 1646 C C . GLU A 1 215 ? -13.047 -8.398 1.984 1 85.88 215 GLU A C 1
ATOM 1648 O O . GLU A 1 215 ? -12.086 -8.375 2.758 1 85.88 215 GLU A O 1
ATOM 1653 N N . GLU A 1 216 ? -14.133 -8.969 2.174 1 85.38 216 GLU A N 1
ATOM 1654 C CA . GLU A 1 216 ? -14.312 -9.727 3.408 1 85.38 216 GLU A CA 1
ATOM 1655 C C . GLU A 1 216 ? -13.375 -10.93 3.455 1 85.38 216 GLU A C 1
ATOM 1657 O O . GLU A 1 216 ? -12.766 -11.211 4.488 1 85.38 216 GLU A O 1
ATOM 1662 N N . GLN A 1 217 ? -13.297 -11.602 2.385 1 89.69 217 GLN A N 1
ATOM 1663 C CA . GLN A 1 217 ? -12.406 -12.758 2.324 1 89.69 217 GLN A CA 1
ATOM 1664 C C . GLN A 1 217 ? -10.961 -12.344 2.58 1 89.69 217 GLN A C 1
ATOM 1666 O O . GLN A 1 217 ? -10.227 -13.031 3.297 1 89.69 217 GLN A O 1
ATOM 1671 N N . ALA A 1 218 ? -10.586 -11.234 1.997 1 86.88 218 ALA A N 1
ATOM 1672 C CA . ALA A 1 218 ? -9.227 -10.734 2.152 1 86.88 218 ALA A CA 1
ATOM 1673 C C . ALA A 1 218 ? -8.953 -10.32 3.598 1 86.88 218 ALA A C 1
ATOM 1675 O O . ALA A 1 218 ? -7.836 -10.469 4.09 1 86.88 218 ALA A O 1
ATOM 1676 N N . ALA A 1 219 ? -10.031 -9.914 4.289 1 79.88 219 ALA A N 1
ATOM 1677 C CA . ALA A 1 219 ? -9.891 -9.406 5.652 1 79.88 219 ALA A CA 1
ATOM 1678 C C . ALA A 1 219 ? -9.883 -10.547 6.668 1 79.88 219 ALA A C 1
ATOM 1680 O O . ALA A 1 219 ? -9.484 -10.359 7.816 1 79.88 219 ALA A O 1
ATOM 1681 N N . THR A 1 220 ? -10.438 -11.859 6.449 1 77.81 220 THR A N 1
ATOM 1682 C CA . THR A 1 220 ? -10.688 -12.906 7.43 1 77.81 220 THR A CA 1
ATOM 1683 C C . THR A 1 220 ? -10.008 -14.211 7.012 1 77.81 220 THR A C 1
ATOM 1685 O O . THR A 1 220 ? -10.5 -15.297 7.32 1 77.81 220 THR A O 1
ATOM 1688 N N . LEU A 1 221 ? -8.945 -14.422 6.359 1 80.75 221 LEU A N 1
ATOM 1689 C CA . LEU A 1 221 ? -8.219 -15.609 5.926 1 80.75 221 LEU A CA 1
ATOM 1690 C C . LEU A 1 221 ? -9.102 -16.516 5.09 1 80.75 221 LEU A C 1
ATOM 1692 O O . LEU A 1 221 ? -9.125 -17.734 5.293 1 80.75 221 LEU A O 1
ATOM 1696 N N . LYS A 1 222 ? -9.977 -16.016 4.223 1 87.31 222 LYS A N 1
ATOM 1697 C CA . LYS A 1 222 ? -10.922 -16.781 3.428 1 87.31 222 LYS A CA 1
ATOM 1698 C C . LYS A 1 222 ? -10.711 -16.547 1.935 1 87.31 222 LYS A C 1
ATOM 1700 O O . LYS A 1 222 ? -11.617 -16.781 1.129 1 87.31 222 LYS A O 1
ATOM 1705 N N . LEU A 1 223 ? -9.586 -16.156 1.612 1 90.88 223 LEU A N 1
ATOM 1706 C CA . LEU A 1 223 ? -9.328 -15.812 0.217 1 90.88 223 LEU A CA 1
ATOM 1707 C C . LEU A 1 223 ? -9.383 -17.062 -0.663 1 90.88 223 LEU A C 1
ATOM 1709 O O . LEU A 1 223 ? -9.672 -16.969 -1.858 1 90.88 223 LEU A O 1
ATOM 1713 N N . LEU A 1 224 ? -9.156 -18.25 -0.084 1 93.31 224 LEU A N 1
ATOM 1714 C CA . LEU A 1 224 ? -9.125 -19.5 -0.846 1 93.31 224 LEU A CA 1
ATOM 1715 C C . LEU A 1 224 ? -10.523 -20.109 -0.945 1 93.31 224 LEU A C 1
ATOM 1717 O O . LEU A 1 224 ? -10.719 -21.109 -1.629 1 93.31 224 LEU A O 1
ATOM 1721 N N . GLU A 1 225 ? -11.469 -19.453 -0.35 1 91.88 225 GLU A N 1
ATOM 1722 C CA . GLU A 1 225 ? -12.844 -19.922 -0.466 1 91.88 225 GLU A CA 1
ATOM 1723 C C . GLU A 1 225 ? -13.469 -19.484 -1.787 1 91.88 225 GLU A C 1
ATOM 1725 O O . GLU A 1 225 ? -13.219 -18.359 -2.258 1 91.88 225 GLU A O 1
ATOM 1730 N N . PRO A 1 226 ? -14.227 -20.375 -2.311 1 89.81 226 PRO A N 1
ATOM 1731 C CA . PRO A 1 226 ? -14.906 -20 -3.551 1 89.81 226 PRO A CA 1
ATOM 1732 C C . PRO A 1 226 ? -15.953 -18.906 -3.344 1 89.81 226 PRO A C 1
ATOM 1734 O O . PRO A 1 226 ? -16.406 -18.688 -2.219 1 89.81 226 PRO A O 1
ATOM 1737 N N . LEU A 1 227 ? -16.203 -18.172 -4.449 1 93 227 LEU A N 1
ATOM 1738 C CA . LEU A 1 227 ? -17.312 -17.234 -4.449 1 93 227 LEU A CA 1
ATOM 1739 C C . LEU A 1 227 ? -18.641 -17.969 -4.652 1 93 227 LEU A C 1
ATOM 1741 O O . LEU A 1 227 ? -18.656 -19.125 -5.086 1 93 227 LEU A O 1
ATOM 1745 N N . SER A 1 228 ? -19.672 -17.281 -4.223 1 91.19 228 SER A N 1
ATOM 1746 C CA . SER A 1 228 ? -20.969 -17.906 -4.371 1 91.19 228 SER A CA 1
ATOM 1747 C C . SER A 1 228 ? -22 -16.906 -4.898 1 91.19 228 SER A C 1
ATOM 1749 O O . SER A 1 228 ? -21.766 -15.703 -4.898 1 91.19 228 SER A O 1
ATOM 1751 N N . GLY A 1 229 ? -23 -17.453 -5.523 1 90.81 229 GLY A N 1
ATOM 1752 C CA . GLY A 1 229 ? -24.141 -16.656 -5.938 1 90.81 229 GLY A CA 1
ATOM 1753 C C . GLY A 1 229 ? -23.828 -15.711 -7.078 1 90.81 229 GLY A C 1
ATOM 1754 O O . GLY A 1 229 ? -23.172 -16.094 -8.047 1 90.81 229 GLY A O 1
ATOM 1755 N N . LYS A 1 230 ? -24.422 -14.531 -6.945 1 89.75 230 LYS A N 1
ATOM 1756 C CA . LYS A 1 230 ? -24.281 -13.508 -7.98 1 89.75 230 LYS A CA 1
ATOM 1757 C C . LYS A 1 230 ? -22.828 -13.047 -8.109 1 89.75 230 LYS A C 1
ATOM 1759 O O . LYS A 1 230 ? -22.359 -12.758 -9.211 1 89.75 230 LYS A O 1
ATOM 1764 N N . GLU A 1 231 ? -22.141 -13.164 -7.059 1 88 231 GLU A N 1
ATOM 1765 C CA . GLU A 1 231 ? -20.75 -12.734 -7.055 1 88 231 GLU A CA 1
ATOM 1766 C C . GLU A 1 231 ? -19.875 -13.641 -7.918 1 88 231 GLU A C 1
ATOM 1768 O O . GLU A 1 231 ? -19.031 -13.172 -8.68 1 88 231 GLU A O 1
ATOM 1773 N N . ALA A 1 232 ? -20.156 -14.906 -7.793 1 90.56 232 ALA A N 1
ATOM 1774 C CA . ALA A 1 232 ? -19.422 -15.875 -8.594 1 90.56 232 ALA A CA 1
ATOM 1775 C C . ALA A 1 232 ? -19.688 -15.672 -10.086 1 90.56 232 ALA A C 1
ATOM 1777 O O . ALA A 1 232 ? -18.766 -15.742 -10.898 1 90.56 232 ALA A O 1
ATOM 1778 N N . LYS A 1 233 ? -20.828 -15.352 -10.445 1 92.88 233 LYS A N 1
ATOM 1779 C CA . LYS A 1 233 ? -21.266 -15.234 -11.836 1 92.88 233 LYS A CA 1
ATOM 1780 C C . LYS A 1 233 ? -20.625 -14.016 -12.508 1 92.88 233 LYS A C 1
ATOM 1782 O O . LYS A 1 233 ? -20.438 -14 -13.727 1 92.88 233 LYS A O 1
ATOM 1787 N N . THR A 1 234 ? -20.281 -13.062 -11.766 1 93.38 234 THR A N 1
ATOM 1788 C CA . THR A 1 234 ? -19.75 -11.836 -12.352 1 93.38 234 THR A CA 1
ATOM 1789 C C . THR A 1 234 ? -18.234 -11.828 -12.328 1 93.38 234 THR A C 1
ATOM 1791 O O . THR A 1 234 ? -17.594 -11.219 -13.195 1 93.38 234 THR A O 1
ATOM 1794 N N . TYR A 1 235 ? -17.625 -12.516 -11.438 1 96.62 235 TYR A N 1
ATOM 1795 C CA . TYR A 1 235 ? -16.188 -12.43 -11.219 1 96.62 235 TYR A CA 1
ATOM 1796 C C . TYR A 1 235 ? -15.469 -13.617 -11.828 1 96.62 235 TYR A C 1
ATOM 1798 O O . TYR A 1 235 ? -14.469 -13.453 -12.539 1 96.62 235 TYR A O 1
ATOM 1806 N N . GLU A 1 236 ? -15.984 -14.844 -11.734 1 95.62 236 GLU A N 1
ATOM 1807 C CA . GLU A 1 236 ? -15.297 -16.078 -12.094 1 95.62 236 GLU A CA 1
ATOM 1808 C C . GLU A 1 236 ? -15.094 -16.172 -13.602 1 95.62 236 GLU A C 1
ATOM 1810 O O . GLU A 1 236 ? -14.039 -16.609 -14.062 1 95.62 236 GLU A O 1
ATOM 1815 N N . PRO A 1 237 ? -16.078 -15.727 -14.383 1 96.44 237 PRO A N 1
ATOM 1816 C CA . PRO A 1 237 ? -15.859 -15.797 -15.828 1 96.44 237 PRO A CA 1
ATOM 1817 C C . PRO A 1 237 ? -14.68 -14.945 -16.281 1 96.44 237 PRO A C 1
ATOM 1819 O O . PRO A 1 237 ? -13.961 -15.328 -17.219 1 96.44 237 PRO A O 1
ATOM 1822 N N . VAL A 1 238 ? -14.469 -13.859 -15.672 1 97.06 238 VAL A N 1
ATOM 1823 C CA . VAL A 1 238 ? -13.344 -13 -16.031 1 97.06 238 VAL A CA 1
ATOM 1824 C C . VAL A 1 238 ? -12.031 -13.664 -15.648 1 97.06 238 VAL A C 1
ATOM 1826 O O . VAL A 1 238 ? -11.078 -13.672 -16.438 1 97.06 238 VAL A O 1
ATOM 1829 N N . ILE A 1 239 ? -12.023 -14.266 -14.492 1 97.81 239 ILE A N 1
ATOM 1830 C CA . ILE A 1 239 ? -10.844 -14.984 -14.031 1 97.81 239 ILE A CA 1
ATOM 1831 C C . ILE A 1 239 ? -10.531 -16.141 -14.977 1 97.81 239 ILE A C 1
ATOM 1833 O O . ILE A 1 239 ? -9.383 -16.344 -15.367 1 97.81 239 ILE A O 1
ATOM 1837 N N . ALA A 1 240 ? -11.539 -16.828 -15.359 1 97 240 ALA A N 1
ATOM 1838 C CA . ALA 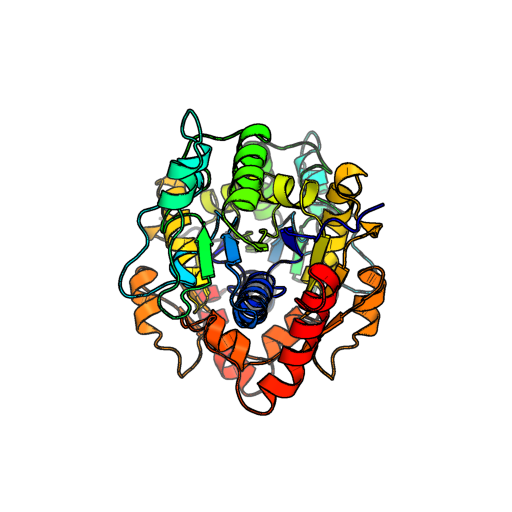A 1 240 ? -11.383 -17.938 -16.297 1 97 240 ALA A CA 1
ATOM 1839 C C . ALA A 1 240 ? -10.859 -17.453 -17.641 1 97 240 ALA A C 1
ATOM 1841 O O . ALA A 1 240 ? -10 -18.094 -18.25 1 97 240 ALA A O 1
ATOM 1842 N N . ALA A 1 241 ? -11.359 -16.344 -18.062 1 97.12 241 ALA A N 1
ATOM 1843 C CA . ALA A 1 241 ? -10.922 -15.773 -19.328 1 97.12 241 ALA A CA 1
ATOM 1844 C C . ALA A 1 241 ? -9.453 -15.375 -19.281 1 97.12 241 ALA A C 1
ATOM 1846 O O . ALA A 1 241 ? -8.703 -15.625 -20.234 1 97.12 241 ALA A O 1
ATOM 1847 N N . ILE A 1 242 ? -9.039 -14.789 -18.172 1 97.31 242 ILE A N 1
ATOM 1848 C CA . ILE A 1 242 ? -7.645 -14.406 -18.016 1 97.31 242 ILE A CA 1
ATOM 1849 C C . ILE A 1 242 ? -6.762 -15.648 -18 1 97.31 242 ILE A C 1
ATOM 1851 O O . ILE A 1 242 ? -5.738 -15.703 -18.688 1 97.31 242 ILE A O 1
ATOM 1855 N N . ALA A 1 243 ? -7.184 -16.656 -17.234 1 97 243 ALA A N 1
ATOM 1856 C CA . ALA A 1 243 ? -6.434 -17.922 -17.156 1 97 243 ALA A CA 1
ATOM 1857 C C . ALA A 1 243 ? -6.297 -18.562 -18.531 1 97 243 ALA A C 1
ATOM 1859 O O . ALA A 1 243 ? -5.223 -19.031 -18.906 1 97 243 ALA A O 1
ATOM 1860 N N . GLY A 1 244 ? -7.391 -18.516 -19.266 1 95.12 244 GLY A N 1
ATOM 1861 C CA . GLY A 1 244 ? -7.379 -19.078 -20.609 1 95.12 244 GLY A CA 1
ATOM 1862 C C . GLY A 1 244 ? -6.457 -18.328 -21.547 1 95.12 244 GLY A C 1
ATOM 1863 O O . GLY A 1 244 ? -5.758 -18.938 -22.359 1 95.12 244 GLY A O 1
ATOM 1864 N N . GLU A 1 245 ? -6.477 -17.094 -21.438 1 93.69 245 GLU A N 1
ATOM 1865 C CA . GLU A 1 245 ? -5.645 -16.266 -22.297 1 93.69 245 GLU A CA 1
ATOM 1866 C C . GLU A 1 245 ? -4.16 -16.484 -22.016 1 93.69 245 GLU A C 1
ATOM 1868 O O . GLU A 1 245 ? -3.348 -16.547 -22.938 1 93.69 245 GLU A O 1
ATOM 1873 N N . VAL A 1 246 ? -3.828 -16.594 -20.75 1 94.31 246 VAL A N 1
ATOM 1874 C CA . VAL A 1 246 ? -2.43 -16.672 -20.328 1 94.31 246 VAL A CA 1
ATOM 1875 C C . VAL A 1 246 ? -1.916 -18.109 -20.516 1 94.31 246 VAL A C 1
ATOM 1877 O O . VAL A 1 246 ? -0.854 -18.312 -21.109 1 94.31 246 VAL A O 1
ATOM 1880 N N . PHE A 1 247 ? -2.705 -19.078 -20.078 1 94.75 247 PHE A N 1
ATOM 1881 C CA . PHE A 1 247 ? -2.184 -20.422 -19.938 1 94.75 247 PHE A CA 1
ATOM 1882 C C . PHE A 1 247 ? -2.848 -21.359 -20.938 1 94.75 247 PHE A C 1
ATOM 1884 O O . PHE A 1 247 ? -2.523 -22.547 -20.984 1 94.75 247 PHE A O 1
ATOM 1891 N N . GLY A 1 248 ? -3.695 -20.812 -21.734 1 88.56 248 GLY A N 1
ATOM 1892 C CA . GLY A 1 248 ? -4.434 -21.672 -22.641 1 88.56 248 GLY A CA 1
ATOM 1893 C C . GLY A 1 248 ? -5.594 -22.391 -21.969 1 88.56 248 GLY A C 1
ATOM 1894 O O . GLY A 1 248 ? -5.82 -22.234 -20.766 1 88.56 248 GLY A O 1
ATOM 1895 N N . ASP A 1 249 ? -6.516 -22.953 -22.797 1 72.25 249 ASP A N 1
ATOM 1896 C CA . ASP A 1 249 ? -7.742 -23.578 -22.312 1 72.25 249 ASP A CA 1
ATOM 1897 C C . ASP A 1 249 ? -7.453 -24.906 -21.625 1 72.25 249 ASP A C 1
ATOM 1899 O O . ASP A 1 249 ? -8.328 -25.484 -20.969 1 72.25 249 ASP A O 1
ATOM 1903 N N . GLY A 1 250 ? -6.207 -25.125 -21.188 1 61.09 250 GLY A N 1
ATOM 1904 C CA . GLY A 1 250 ? -5.875 -26.328 -20.422 1 61.09 250 GLY A CA 1
ATOM 1905 C C . GLY A 1 250 ? -6.223 -27.609 -21.141 1 61.09 250 GLY A C 1
ATOM 1906 O O . GLY A 1 250 ? -6.188 -28.688 -20.547 1 61.09 250 GLY A O 1
ATOM 1907 N N . LYS A 1 251 ? -6.91 -27.656 -22.359 1 50.56 251 LYS A N 1
ATOM 1908 C CA . LYS A 1 251 ? -7.211 -28.922 -23.031 1 50.56 251 LYS A CA 1
ATOM 1909 C C . LYS A 1 251 ? -5.945 -29.547 -23.609 1 50.56 251 LYS A C 1
ATOM 1911 O O . LYS A 1 251 ? -5.008 -28.844 -23.984 1 50.56 251 LYS A O 1
ATOM 1916 N N . MET B 1 1 ? 6.879 23.156 34.125 1 31.34 1 MET B N 1
ATOM 1917 C CA . MET B 1 1 ? 7.594 23.266 32.844 1 31.34 1 MET B CA 1
ATOM 1918 C C . MET B 1 1 ? 6.641 23.641 31.719 1 31.34 1 MET B C 1
ATOM 1920 O O . MET B 1 1 ? 5.543 23.094 31.625 1 31.34 1 MET B O 1
ATOM 1924 N N . ALA B 1 2 ? 6.652 24.75 31.219 1 38.5 2 ALA B N 1
ATOM 1925 C CA . ALA B 1 2 ? 5.637 25.391 30.391 1 38.5 2 ALA B CA 1
ATOM 1926 C C . ALA B 1 2 ? 5.164 24.469 29.281 1 38.5 2 ALA B C 1
ATOM 1928 O O . ALA B 1 2 ? 5.977 23.891 28.562 1 38.5 2 ALA B O 1
ATOM 1929 N N . ASN B 1 3 ? 4.152 23.688 29.203 1 45.16 3 ASN B N 1
ATOM 1930 C CA . ASN B 1 3 ? 3.488 22.719 28.328 1 45.16 3 ASN B CA 1
ATOM 1931 C C . ASN B 1 3 ? 3.613 23.109 26.859 1 45.16 3 ASN B C 1
ATOM 1933 O O . ASN B 1 3 ? 2.875 23.969 26.375 1 45.16 3 ASN B O 1
ATOM 1937 N N . LYS B 1 4 ? 4.875 23.172 26.281 1 56.69 4 LYS B N 1
ATOM 1938 C CA . LYS B 1 4 ? 5.09 23.609 24.891 1 56.69 4 LYS B CA 1
ATOM 1939 C C . LYS B 1 4 ? 4.055 23 23.953 1 56.69 4 LYS B C 1
ATOM 1941 O O . LYS B 1 4 ? 3.828 21.797 23.984 1 56.69 4 LYS B O 1
ATOM 1946 N N . GLN B 1 5 ? 3.172 23.75 23.422 1 77.56 5 GLN B N 1
ATOM 1947 C CA . GLN B 1 5 ? 2.082 23.375 22.531 1 77.56 5 GLN B CA 1
ATOM 1948 C C . GLN B 1 5 ? 2.582 22.516 21.375 1 77.56 5 GLN B C 1
ATOM 1950 O O . GLN B 1 5 ? 3.514 22.891 20.672 1 77.56 5 GLN B O 1
ATOM 1955 N N . LYS B 1 6 ? 2.145 21.234 21.438 1 90.5 6 LYS B N 1
ATOM 1956 C CA . LYS B 1 6 ? 2.477 20.328 20.359 1 90.5 6 LYS B CA 1
ATOM 1957 C C . LYS B 1 6 ? 2.066 20.906 19 1 90.5 6 LYS B C 1
ATOM 1959 O O . LYS B 1 6 ? 1.019 21.547 18.891 1 90.5 6 LYS B O 1
ATOM 1964 N N . GLN B 1 7 ? 2.977 20.781 18.078 1 96.25 7 GLN B N 1
ATOM 1965 C CA . GLN B 1 7 ? 2.77 21.438 16.781 1 96.25 7 GLN B CA 1
ATOM 1966 C C . GLN B 1 7 ? 2.758 20.422 15.648 1 96.25 7 GLN B C 1
ATOM 1968 O O . GLN B 1 7 ? 2.146 20.656 14.602 1 96.25 7 GLN B O 1
ATOM 1973 N N . MET B 1 8 ? 3.342 19.312 15.844 1 98.19 8 MET B N 1
ATOM 1974 C CA . MET B 1 8 ? 3.535 18.406 14.711 1 98.19 8 MET B CA 1
ATOM 1975 C C . MET B 1 8 ? 3.074 17 15.055 1 98.19 8 MET B C 1
ATOM 1977 O O . MET B 1 8 ? 3.475 16.438 16.078 1 98.19 8 MET B O 1
ATOM 1981 N N . LEU B 1 9 ? 2.232 16.438 14.188 1 98.62 9 LEU B N 1
ATOM 1982 C CA . LEU B 1 9 ? 1.731 15.078 14.289 1 98.62 9 LEU B CA 1
ATOM 1983 C C . LEU B 1 9 ? 2.135 14.258 13.062 1 98.62 9 LEU B C 1
ATOM 1985 O O . LEU B 1 9 ? 1.896 14.672 11.93 1 98.62 9 LEU B O 1
ATOM 1989 N N . ALA B 1 10 ? 2.828 13.164 13.297 1 98.56 10 ALA B N 1
ATOM 1990 C CA . ALA B 1 10 ? 3.059 12.195 12.227 1 98.56 10 ALA B CA 1
ATOM 1991 C C . ALA B 1 10 ? 1.98 11.117 12.219 1 98.56 10 ALA B C 1
ATOM 1993 O O . ALA B 1 10 ? 1.652 10.555 13.266 1 98.56 10 ALA B O 1
ATOM 1994 N N . VAL B 1 11 ? 1.373 10.875 11.055 1 98.62 11 VAL B N 1
ATOM 1995 C CA . VAL B 1 11 ? 0.371 9.828 10.883 1 98.62 11 VAL B CA 1
ATOM 1996 C C . VAL B 1 11 ? 0.97 8.664 10.094 1 98.62 11 VAL B C 1
ATOM 1998 O O . VAL B 1 11 ? 1.328 8.82 8.922 1 98.62 11 VAL B O 1
ATOM 2001 N N . TRP B 1 12 ? 1.079 7.559 10.727 1 96.94 12 TRP B N 1
ATOM 2002 C CA . TRP B 1 12 ? 1.674 6.375 10.109 1 96.94 12 TRP B CA 1
ATOM 2003 C C . TRP B 1 12 ? 0.848 5.133 10.406 1 96.94 12 TRP B C 1
ATOM 2005 O O . TRP B 1 12 ? -0.068 5.172 11.234 1 96.94 12 TRP B O 1
ATOM 2015 N N . GLY B 1 13 ? 1.172 4.055 9.617 1 95.88 13 GLY B N 1
ATOM 2016 C CA . GLY B 1 13 ? 0.436 2.826 9.867 1 95.88 13 GLY B CA 1
ATOM 2017 C C . GLY B 1 13 ? 0.377 1.907 8.664 1 95.88 13 GLY B C 1
ATOM 2018 O O . GLY B 1 13 ? 1.213 2.004 7.758 1 95.88 13 GLY B O 1
ATOM 2019 N N . SER B 1 14 ? -0.575 0.979 8.711 1 94.44 14 SER B N 1
ATOM 2020 C CA . SER B 1 14 ? -0.638 -0.118 7.754 1 94.44 14 SER B CA 1
ATOM 2021 C C . SER B 1 14 ? -1.097 0.372 6.383 1 94.44 14 SER B C 1
ATOM 2023 O O . SER B 1 14 ? -1.801 1.379 6.281 1 94.44 14 SER B O 1
ATOM 2025 N N . PRO B 1 15 ? -0.706 -0.33 5.32 1 93.12 15 PRO B N 1
ATOM 2026 C CA . PRO B 1 15 ? -1.201 0.005 3.984 1 93.12 15 PRO B CA 1
ATOM 2027 C C . PRO B 1 15 ? -2.723 -0.076 3.883 1 93.12 15 PRO B C 1
ATOM 2029 O O . PRO B 1 15 ? -3.326 -1.046 4.348 1 93.12 15 PRO B O 1
ATOM 2032 N N . GLY B 1 16 ? -3.244 0.948 3.34 1 90.56 16 GLY B N 1
ATOM 2033 C CA . GLY B 1 16 ? -4.688 0.956 3.158 1 90.56 16 GLY B CA 1
ATOM 2034 C C . GLY B 1 16 ? -5.449 1.202 4.445 1 90.56 16 GLY B C 1
ATOM 2035 O O . GLY B 1 16 ? -6.672 1.061 4.484 1 90.56 16 GLY B O 1
ATOM 2036 N N . GLY B 1 17 ? -4.758 1.616 5.473 1 92.12 17 GLY B N 1
ATOM 2037 C CA . GLY B 1 17 ? -5.367 1.733 6.789 1 92.12 17 GLY B CA 1
ATOM 2038 C C . GLY B 1 17 ? -6.074 3.057 7 1 92.12 17 GLY B C 1
ATOM 2039 O O . GLY B 1 17 ? -6.684 3.279 8.047 1 92.12 17 GLY B O 1
ATOM 2040 N N . GLY B 1 18 ? -5.973 3.965 6.07 1 94.69 18 GLY B N 1
ATOM 2041 C CA . GLY B 1 18 ? -6.707 5.215 6.207 1 94.69 18 GLY B CA 1
ATOM 2042 C C . GLY B 1 18 ? -5.844 6.363 6.691 1 94.69 18 GLY B C 1
ATOM 2043 O O . GLY B 1 18 ? -6.355 7.355 7.211 1 94.69 18 GLY B O 1
ATOM 2044 N N . LYS B 1 19 ? -4.602 6.246 6.582 1 96.88 19 LYS B N 1
ATOM 2045 C CA . LYS B 1 19 ? -3.676 7.285 7.027 1 96.88 19 LYS B CA 1
ATOM 2046 C C . LYS B 1 19 ? -3.984 8.617 6.355 1 96.88 19 LYS B C 1
ATOM 2048 O O . LYS B 1 19 ? -4.164 9.633 7.031 1 96.88 19 LYS B O 1
ATOM 2053 N N . THR B 1 20 ? -4.062 8.617 5.02 1 96.56 20 THR B N 1
ATOM 2054 C CA . THR B 1 20 ? -4.285 9.844 4.258 1 96.56 20 THR B CA 1
ATOM 2055 C C . THR B 1 20 ? -5.648 10.445 4.594 1 96.56 20 THR B C 1
ATOM 2057 O O . THR B 1 20 ? -5.754 11.648 4.828 1 96.56 20 THR B O 1
ATOM 2060 N N . VAL B 1 21 ? -6.637 9.609 4.695 1 96.38 21 VAL B N 1
ATOM 2061 C CA . VAL B 1 21 ? -7.977 10.078 5.027 1 96.38 21 VAL B CA 1
ATOM 2062 C C . VAL B 1 21 ? -7.973 10.727 6.41 1 96.38 21 VAL B C 1
ATOM 2064 O O . VAL B 1 21 ? -8.477 11.836 6.582 1 96.38 21 VAL B O 1
ATOM 2067 N N . THR B 1 22 ? -7.359 10.039 7.348 1 97.56 22 THR B N 1
ATOM 2068 C CA . THR B 1 22 ? -7.293 10.539 8.719 1 97.56 22 THR B CA 1
ATOM 2069 C C . THR B 1 22 ? -6.512 11.852 8.781 1 97.56 22 THR B C 1
ATOM 2071 O O . THR B 1 22 ? -6.938 12.805 9.43 1 97.56 22 THR B O 1
ATOM 2074 N N . ALA B 1 23 ? -5.406 11.914 8.125 1 98.19 23 ALA B N 1
ATOM 2075 C CA . ALA B 1 23 ? -4.582 13.117 8.102 1 98.19 23 ALA B CA 1
ATOM 2076 C C . ALA B 1 23 ? -5.355 14.305 7.539 1 98.19 23 ALA B C 1
ATOM 2078 O O . ALA B 1 23 ? -5.336 15.398 8.109 1 98.19 23 ALA B O 1
ATOM 2079 N N . VAL B 1 24 ? -6.031 14.086 6.449 1 97.19 24 VAL B N 1
ATOM 2080 C CA . VAL B 1 24 ? -6.785 15.156 5.793 1 97.19 24 VAL B CA 1
ATOM 2081 C C . VAL B 1 24 ? -7.922 15.617 6.703 1 97.19 24 VAL B C 1
ATOM 2083 O O . VAL B 1 24 ? -8.141 16.812 6.867 1 97.19 24 VAL B O 1
ATOM 2086 N N . LYS B 1 25 ? -8.625 14.672 7.297 1 97.56 25 LYS B N 1
ATOM 2087 C CA . LYS B 1 25 ? -9.75 15.031 8.156 1 97.56 25 LYS B CA 1
ATOM 2088 C C . LYS B 1 25 ? -9.273 15.719 9.43 1 97.56 25 LYS B C 1
ATOM 2090 O O . LYS B 1 25 ? -9.953 16.594 9.961 1 97.56 25 LYS B O 1
ATOM 2095 N N . LEU B 1 26 ? -8.117 15.359 9.906 1 97.94 26 LEU B N 1
ATOM 2096 C CA . LEU B 1 26 ? -7.52 16.062 11.047 1 97.94 26 LEU B CA 1
ATOM 2097 C C . LEU B 1 26 ? -7.168 17.5 10.672 1 97.94 26 LEU B C 1
ATOM 2099 O O . LEU B 1 26 ? -7.387 18.422 11.461 1 97.94 26 LEU B O 1
ATOM 2103 N N . ALA B 1 27 ? -6.586 17.656 9.492 1 97.69 27 ALA B N 1
ATOM 2104 C CA . ALA B 1 27 ? -6.27 19 9.023 1 97.69 27 ALA B CA 1
ATOM 2105 C C . ALA B 1 27 ? -7.527 19.859 8.945 1 97.69 27 ALA B C 1
ATOM 2107 O O . ALA B 1 27 ? -7.516 21.031 9.359 1 97.69 27 ALA B O 1
ATOM 2108 N N . LEU B 1 28 ? -8.586 19.281 8.438 1 96.69 28 LEU B N 1
ATOM 2109 C CA . LEU B 1 28 ? -9.859 19.984 8.359 1 96.69 28 LEU B CA 1
ATOM 2110 C C . LEU B 1 28 ? -10.352 20.375 9.758 1 96.69 28 LEU B C 1
ATOM 2112 O O . LEU B 1 28 ? -10.805 21.5 9.969 1 96.69 28 LEU B O 1
ATOM 2116 N N . GLU B 1 29 ? -10.266 19.438 10.633 1 96.81 29 GLU B N 1
ATOM 2117 C CA . GLU B 1 29 ? -10.688 19.703 12.008 1 96.81 29 GLU B CA 1
ATOM 2118 C C . GLU B 1 29 ? -9.898 20.844 12.625 1 96.81 29 GLU B C 1
ATOM 2120 O O . GLU B 1 29 ? -10.477 21.75 13.227 1 96.81 29 GLU B O 1
ATOM 2125 N N . LEU B 1 30 ? -8.641 20.844 12.438 1 97.25 30 LEU B N 1
ATOM 2126 C CA . LEU B 1 30 ? -7.77 21.859 13.016 1 97.25 30 LEU B CA 1
ATOM 2127 C C . LEU B 1 30 ? -8.016 23.219 12.367 1 97.25 30 LEU B C 1
ATOM 2129 O O . LEU B 1 30 ? -7.898 24.25 13.023 1 97.25 30 LEU B O 1
ATOM 2133 N N . SER B 1 31 ? -8.312 23.188 11.094 1 96.75 31 SER B N 1
ATOM 2134 C CA . SER B 1 31 ? -8.539 24.438 10.367 1 96.75 31 SER B CA 1
ATOM 2135 C C . SER B 1 31 ? -9.766 25.172 10.906 1 96.75 31 SER B C 1
ATOM 2137 O O . SER B 1 31 ? -9.898 26.375 10.719 1 96.75 31 SER B O 1
ATOM 2139 N N . LYS B 1 32 ? -10.648 24.469 11.523 1 95.06 32 LYS B N 1
ATOM 2140 C CA . LYS B 1 32 ? -11.82 25.078 12.141 1 95.06 32 LYS B CA 1
ATOM 2141 C C . LYS B 1 32 ? -11.414 26.062 13.234 1 95.06 32 LYS B C 1
ATOM 2143 O O . LYS B 1 32 ? -12.195 26.938 13.617 1 95.06 32 LYS B O 1
ATOM 2148 N N . ARG B 1 33 ? -10.227 25.906 13.711 1 94.88 33 ARG B N 1
ATOM 2149 C CA . ARG B 1 33 ? -9.695 26.781 14.75 1 94.88 33 ARG B CA 1
ATOM 2150 C C . ARG B 1 33 ? -9.125 28.062 14.148 1 94.88 33 ARG B C 1
ATOM 2152 O O . ARG B 1 33 ? -8.578 28.891 14.867 1 94.88 33 ARG B O 1
ATOM 2159 N N . LYS B 1 34 ? -9.125 28.188 12.867 1 95.69 34 LYS B N 1
ATOM 2160 C CA . LYS B 1 34 ? -8.617 29.344 12.125 1 95.69 34 LYS B CA 1
ATOM 2161 C C . LYS B 1 34 ? -7.102 29.469 12.289 1 95.69 34 LYS B C 1
ATOM 2163 O O . LYS B 1 34 ? -6.59 30.562 12.516 1 95.69 34 LYS B O 1
ATOM 2168 N N . LYS B 1 35 ? -6.484 28.359 12.375 1 95.38 35 LYS B N 1
ATOM 2169 C CA . LYS B 1 35 ? -5.027 28.25 12.43 1 95.38 35 LYS B CA 1
ATOM 2170 C C . LYS B 1 35 ? -4.477 27.562 11.188 1 95.38 35 LYS B C 1
ATOM 2172 O O . LYS B 1 35 ? -5.133 26.703 10.609 1 95.38 35 LYS B O 1
ATOM 2177 N N . ASN B 1 36 ? -3.299 28.047 10.836 1 97.12 36 ASN B N 1
ATOM 2178 C CA . ASN B 1 36 ? -2.686 27.516 9.625 1 97.12 36 ASN B CA 1
ATOM 2179 C C . ASN B 1 36 ? -2.17 26.094 9.82 1 97.12 36 ASN B C 1
ATOM 2181 O O . ASN B 1 36 ? -1.457 25.812 10.789 1 97.12 36 ASN B O 1
ATOM 2185 N N . VAL B 1 37 ? -2.592 25.219 8.938 1 98.25 37 VAL B N 1
ATOM 2186 C CA . VAL B 1 37 ? -2.191 23.812 8.977 1 98.25 37 VAL B CA 1
ATOM 2187 C C . VAL B 1 37 ? -1.452 23.453 7.688 1 98.25 37 VAL B C 1
ATOM 2189 O O . VAL B 1 37 ? -1.932 23.75 6.586 1 98.25 37 VAL B O 1
ATOM 2192 N N . VAL B 1 38 ? -0.274 22.875 7.777 1 98.38 38 VAL B N 1
ATOM 2193 C CA . VAL B 1 38 ? 0.415 22.312 6.621 1 98.38 38 VAL B CA 1
ATOM 2194 C C . VAL B 1 38 ? 0.338 20.781 6.664 1 98.38 38 VAL B C 1
ATOM 2196 O O . VAL B 1 38 ? 0.685 20.172 7.676 1 98.38 38 VAL B O 1
ATOM 2199 N N . LEU B 1 39 ? -0.207 20.234 5.68 1 98.25 39 LEU B N 1
ATOM 2200 C CA . LEU B 1 39 ? -0.265 18.797 5.5 1 98.25 39 LEU B CA 1
ATOM 2201 C C . LEU B 1 39 ? 0.838 18.312 4.562 1 98.25 39 LEU B C 1
ATOM 2203 O O . LEU B 1 39 ? 0.871 18.703 3.391 1 98.25 39 LEU B O 1
ATOM 2207 N N . VAL B 1 40 ? 1.737 17.453 5.02 1 98.69 40 VAL B N 1
ATOM 2208 C CA . VAL B 1 40 ? 2.881 16.953 4.258 1 98.69 40 VAL B CA 1
ATOM 2209 C C . VAL B 1 40 ? 2.629 15.516 3.826 1 98.69 40 VAL B C 1
ATOM 2211 O O . VAL B 1 40 ? 2.363 14.648 4.66 1 98.69 40 VAL B O 1
ATOM 2214 N N . PHE B 1 41 ? 2.713 15.258 2.537 1 98.12 41 PHE B N 1
ATOM 2215 C CA . PHE B 1 41 ? 2.58 13.906 1.998 1 98.12 41 PHE B CA 1
ATOM 2216 C C . PHE B 1 41 ? 3.949 13.312 1.682 1 98.12 41 PHE B C 1
ATOM 2218 O O . PHE B 1 41 ? 4.738 13.914 0.95 1 98.12 41 PHE B O 1
ATOM 2225 N N . THR B 1 42 ? 4.18 12.07 2.141 1 97.94 42 THR B N 1
ATOM 2226 C CA . THR B 1 42 ? 5.535 11.555 2.012 1 97.94 42 THR B CA 1
ATOM 2227 C C . THR B 1 42 ? 5.578 10.398 1.012 1 97.94 42 THR B C 1
ATOM 2229 O O . THR B 1 42 ? 6.656 9.883 0.703 1 97.94 42 THR B O 1
ATOM 2232 N N . ASP B 1 43 ? 4.488 10.023 0.481 1 95.62 43 ASP B N 1
ATOM 2233 C CA . ASP B 1 43 ? 4.461 8.867 -0.411 1 95.62 43 ASP B CA 1
ATOM 2234 C C . ASP B 1 43 ? 4.984 9.234 -1.798 1 95.62 43 ASP B C 1
ATOM 2236 O O . ASP B 1 43 ? 4.324 9.945 -2.549 1 95.62 43 ASP B O 1
ATOM 2240 N N . VAL B 1 44 ? 6.094 8.672 -2.188 1 93.56 44 VAL B N 1
ATOM 2241 C CA . VAL B 1 44 ? 6.68 8.969 -3.49 1 93.56 44 VAL B CA 1
ATOM 2242 C C . VAL B 1 44 ? 6.285 7.887 -4.492 1 93.56 44 VAL B C 1
ATOM 2244 O O . VAL B 1 44 ? 6.395 8.086 -5.707 1 93.56 44 VAL B O 1
ATOM 2247 N N . THR B 1 45 ? 5.773 6.762 -3.977 1 91.62 45 THR B N 1
ATOM 2248 C CA . THR B 1 45 ? 5.363 5.66 -4.84 1 91.62 45 THR B CA 1
ATOM 2249 C C . THR B 1 45 ? 4.047 5.98 -5.543 1 91.62 45 THR B C 1
ATOM 2251 O O . THR B 1 45 ? 3.879 5.676 -6.723 1 91.62 45 THR B O 1
ATOM 2254 N N . ALA B 1 46 ? 3.18 6.508 -4.809 1 92.75 46 ALA B N 1
ATOM 2255 C CA . ALA B 1 46 ? 1.898 7.027 -5.281 1 92.75 46 ALA B CA 1
ATOM 2256 C C . ALA B 1 46 ? 1.644 8.43 -4.738 1 92.75 46 ALA B C 1
ATOM 2258 O O . ALA B 1 46 ? 0.873 8.609 -3.793 1 92.75 46 ALA B O 1
ATOM 2259 N N . PRO B 1 47 ? 2.256 9.398 -5.453 1 94.5 47 PRO B N 1
ATOM 2260 C CA . PRO B 1 47 ? 2.146 10.758 -4.926 1 94.5 47 PRO B CA 1
ATOM 2261 C C . PRO B 1 47 ? 0.706 11.156 -4.609 1 94.5 47 PRO B C 1
ATOM 2263 O O . PRO B 1 47 ? -0.177 11.023 -5.461 1 94.5 47 PRO B O 1
ATOM 2266 N N . THR B 1 48 ? 0.55 11.664 -3.428 1 94.62 48 THR B N 1
ATOM 2267 C CA . THR B 1 48 ? -0.784 11.945 -2.906 1 94.62 48 THR B CA 1
ATOM 2268 C C . THR B 1 48 ? -1.258 13.328 -3.348 1 94.62 48 THR B C 1
ATOM 2270 O O . THR B 1 48 ? -2.455 13.539 -3.545 1 94.62 48 THR B O 1
ATOM 2273 N N . LEU B 1 49 ? -0.328 14.234 -3.557 1 93.38 49 LEU B N 1
ATOM 2274 C CA . LEU B 1 49 ? -0.653 15.633 -3.816 1 93.38 49 LEU B CA 1
ATOM 2275 C C . LEU B 1 49 ? -1.602 15.758 -5.004 1 93.38 49 LEU B C 1
ATOM 2277 O O . LEU B 1 49 ? -2.648 16.406 -4.902 1 93.38 49 LEU B O 1
ATOM 2281 N N . PRO B 1 50 ? -1.336 15.102 -6.09 1 89.12 50 PRO B N 1
ATOM 2282 C CA . PRO B 1 50 ? -2.242 15.211 -7.234 1 89.12 50 PRO B CA 1
ATOM 2283 C C . PRO B 1 50 ? -3.619 14.609 -6.961 1 89.12 50 PRO B C 1
ATOM 2285 O O . PRO B 1 50 ? -4.59 14.953 -7.641 1 89.12 50 PRO B O 1
ATOM 2288 N N . ALA B 1 51 ? -3.725 13.766 -5.98 1 86.25 51 ALA B N 1
ATOM 2289 C CA . ALA B 1 51 ? -4.965 13.055 -5.691 1 86.25 51 ALA B CA 1
ATOM 2290 C C . ALA B 1 51 ? -5.785 13.781 -4.633 1 86.25 51 ALA B C 1
ATOM 2292 O O . ALA B 1 51 ? -6.875 13.336 -4.266 1 86.25 51 ALA B O 1
ATOM 2293 N N . VAL B 1 52 ? -5.305 14.867 -4.105 1 89.19 52 VAL B N 1
ATOM 2294 C CA . VAL B 1 52 ? -6.004 15.562 -3.029 1 89.19 52 VAL B CA 1
ATOM 2295 C C . VAL B 1 52 ? -6.332 16.984 -3.463 1 89.19 52 VAL B C 1
ATOM 2297 O O . VAL B 1 52 ? -7.383 17.531 -3.105 1 89.19 52 VAL B O 1
ATOM 2300 N N . VAL B 1 53 ? -5.539 17.719 -4.062 1 84.38 53 VAL B N 1
ATOM 2301 C CA . VAL B 1 53 ? -5.68 19.156 -4.324 1 84.38 53 VAL B CA 1
ATOM 2302 C C . VAL B 1 53 ? -6.656 19.375 -5.477 1 84.38 53 VAL B C 1
ATOM 2304 O O . VAL B 1 53 ? -7.609 20.156 -5.348 1 84.38 53 VAL B O 1
ATOM 2307 N N . SER B 1 54 ? -6.402 19.453 -6.715 1 68.06 54 SER B N 1
ATOM 2308 C CA . SER B 1 54 ? -7.371 19.797 -7.75 1 68.06 54 SER B CA 1
ATOM 2309 C C . SER B 1 54 ? -7.023 19.141 -9.078 1 68.06 54 SER B C 1
ATOM 2311 O O . SER B 1 54 ? -5.852 18.875 -9.359 1 68.06 54 SER B O 1
ATOM 2313 N N . GLU B 1 55 ? -8.25 18.938 -9.602 1 63.38 55 GLU B N 1
ATOM 2314 C CA . GLU B 1 55 ? -8.195 18.344 -10.938 1 63.38 55 GLU B CA 1
ATOM 2315 C C . GLU B 1 55 ? -7.754 19.375 -11.977 1 63.38 55 GLU B C 1
ATOM 2317 O O . GLU B 1 55 ? -7.168 19.016 -13 1 63.38 55 GLU B O 1
ATOM 2322 N N . LYS B 1 56 ? -8.062 20.578 -11.586 1 64.88 56 LYS B N 1
ATOM 2323 C CA . LYS B 1 56 ? -7.93 21.547 -12.672 1 64.88 56 LYS B CA 1
ATOM 2324 C C . LYS B 1 56 ? -6.465 21.844 -12.969 1 64.88 56 LYS B C 1
ATOM 2326 O O . LYS B 1 56 ? -6.066 21.922 -14.133 1 64.88 56 LYS B O 1
ATOM 2331 N N . LYS B 1 57 ? -5.684 21.938 -11.914 1 76.38 57 LYS B N 1
ATOM 2332 C CA . LYS B 1 57 ? -4.27 22.234 -12.125 1 76.38 57 LYS B CA 1
ATOM 2333 C C . LYS B 1 57 ? -3.385 21.422 -11.18 1 76.38 57 LYS B C 1
ATOM 2335 O O . LYS B 1 57 ? -3.473 21.578 -9.961 1 76.38 57 LYS B O 1
ATOM 2340 N N . LEU B 1 58 ? -2.58 20.531 -11.906 1 83.25 58 LEU B N 1
ATOM 2341 C CA . LEU B 1 58 ? -1.631 19.766 -11.102 1 83.25 58 LEU B CA 1
ATOM 2342 C C . LEU B 1 58 ? -0.543 20.688 -10.539 1 83.25 58 LEU B C 1
ATOM 2344 O O . LEU B 1 58 ? -0.039 21.562 -11.234 1 83.25 58 LEU B O 1
ATOM 2348 N N . PRO B 1 59 ? -0.298 20.5 -9.305 1 87.19 59 PRO B N 1
ATOM 2349 C CA . PRO B 1 59 ? 0.791 21.297 -8.727 1 87.19 59 PRO B CA 1
ATOM 2350 C C . PRO B 1 59 ? 2.131 21.047 -9.414 1 87.19 59 PRO B C 1
ATOM 2352 O O . PRO B 1 59 ? 2.432 19.906 -9.797 1 87.19 59 PRO B O 1
ATOM 2355 N N . ASP B 1 60 ? 2.906 22.109 -9.555 1 90.94 60 ASP B N 1
ATOM 2356 C CA . ASP B 1 60 ? 4.203 22.016 -10.219 1 90.94 60 ASP B CA 1
ATOM 2357 C C . ASP B 1 60 ? 5.344 22.172 -9.211 1 90.94 60 ASP B C 1
ATOM 2359 O O . ASP B 1 60 ? 6.461 22.531 -9.586 1 90.94 60 ASP B O 1
ATOM 2363 N N . VAL B 1 61 ? 5.102 22 -7.988 1 92.69 61 VAL B N 1
ATOM 2364 C CA . VAL B 1 61 ? 6.094 22.031 -6.922 1 92.69 61 VAL B CA 1
ATOM 2365 C C . VAL B 1 61 ? 6.227 20.656 -6.301 1 92.69 61 VAL B C 1
ATOM 2367 O O . VAL B 1 61 ? 5.309 19.828 -6.398 1 92.69 61 VAL B O 1
ATOM 2370 N N . SER B 1 62 ? 7.406 20.422 -5.703 1 96.12 62 SER B N 1
ATOM 2371 C CA . SER B 1 62 ? 7.684 19.078 -5.191 1 96.12 62 SER B CA 1
ATOM 2372 C C . SER B 1 62 ? 8.531 19.141 -3.926 1 96.12 62 SER B C 1
ATOM 2374 O O . SER B 1 62 ? 9.555 19.828 -3.891 1 96.12 62 SER B O 1
ATOM 2376 N N . VAL B 1 63 ? 8.133 18.359 -2.99 1 97.12 63 VAL B N 1
ATOM 2377 C CA . VAL B 1 63 ? 8.93 18.219 -1.776 1 97.12 63 VAL B CA 1
ATOM 2378 C C . VAL B 1 63 ? 10.273 17.578 -2.115 1 97.12 63 VAL B C 1
ATOM 2380 O O . VAL B 1 63 ? 11.297 17.906 -1.5 1 97.12 63 VAL B O 1
ATOM 2383 N N . GLY B 1 64 ? 10.289 16.703 -3.104 1 96.56 64 GLY B N 1
ATOM 2384 C CA . GLY B 1 64 ? 11.539 16.094 -3.531 1 96.56 64 GLY B CA 1
ATOM 2385 C C . GLY B 1 64 ? 12.547 17.094 -4.055 1 96.56 64 GLY B C 1
ATOM 2386 O O . GLY B 1 64 ? 13.742 17 -3.742 1 96.56 64 GLY B O 1
ATOM 2387 N N . GLU B 1 65 ? 12.031 17.984 -4.832 1 95.62 65 GLU B N 1
ATOM 2388 C CA . GLU B 1 65 ? 12.891 19.031 -5.355 1 95.62 65 GLU B CA 1
ATOM 2389 C C . GLU B 1 65 ? 13.414 19.938 -4.234 1 95.62 65 GLU B C 1
ATOM 2391 O O . GLU B 1 65 ? 14.594 20.281 -4.207 1 95.62 65 GLU B O 1
ATOM 2396 N N . LEU B 1 66 ? 12.555 20.25 -3.33 1 96.81 66 LEU B N 1
ATOM 2397 C CA . LEU B 1 66 ? 12.906 21.078 -2.186 1 96.81 66 LEU B CA 1
ATOM 2398 C C . LEU B 1 66 ? 14 20.422 -1.351 1 96.81 66 LEU B C 1
ATOM 2400 O O . LEU B 1 66 ? 14.992 21.062 -1.013 1 96.81 66 LEU B O 1
ATOM 2404 N N . LEU B 1 67 ? 13.875 19.141 -1.113 1 97.44 67 LEU B N 1
ATOM 2405 C CA . LEU B 1 67 ? 14.789 18.406 -0.236 1 97.44 67 LEU B CA 1
ATOM 2406 C C . LEU B 1 67 ? 16.109 18.141 -0.93 1 97.44 67 LEU B C 1
ATOM 2408 O O . LEU B 1 67 ? 17.156 18 -0.271 1 97.44 67 LEU B O 1
ATOM 2412 N N . ALA B 1 68 ? 16.078 18.109 -2.236 1 95.5 68 ALA B N 1
ATOM 2413 C CA . ALA B 1 68 ? 17.281 17.844 -3.006 1 95.5 68 ALA B CA 1
ATOM 2414 C C . ALA B 1 68 ? 18.078 19.125 -3.256 1 95.5 68 ALA B C 1
ATOM 2416 O O . ALA B 1 68 ? 19.25 19.062 -3.639 1 95.5 68 ALA B O 1
ATOM 2417 N N . ALA B 1 69 ? 17.484 20.234 -3.152 1 91.38 69 ALA B N 1
ATOM 2418 C CA . ALA B 1 69 ? 18.125 21.516 -3.451 1 91.38 69 ALA B CA 1
ATOM 2419 C C . ALA B 1 69 ? 19.125 21.906 -2.369 1 91.38 69 ALA B C 1
ATOM 2421 O O . ALA B 1 69 ? 18.938 21.562 -1.197 1 91.38 69 ALA B O 1
ATOM 2422 N N . PRO B 1 70 ? 20.156 22.609 -2.918 1 88.19 70 PRO B N 1
ATOM 2423 C CA . PRO B 1 70 ? 21.062 23.141 -1.903 1 88.19 70 PRO B CA 1
ATOM 2424 C C . PRO B 1 70 ? 20.469 24.312 -1.132 1 88.19 70 PRO B C 1
ATOM 2426 O O . PRO B 1 70 ? 19.703 25.109 -1.696 1 88.19 70 PRO B O 1
ATOM 2429 N N . GLY B 1 71 ? 20.734 24.484 0.143 1 81.62 71 GLY B N 1
ATOM 2430 C CA . GLY B 1 71 ? 20.359 25.625 0.963 1 81.62 71 GLY B CA 1
ATOM 2431 C C . GLY B 1 71 ? 18.859 25.812 1.075 1 81.62 71 GLY B C 1
ATOM 2432 O O . GLY B 1 71 ? 18.234 26.406 0.198 1 81.62 71 GLY B O 1
ATOM 2433 N N . MET B 1 72 ? 18.188 25.156 1.95 1 88.69 72 MET B N 1
ATOM 2434 C CA . MET B 1 72 ? 16.75 25.281 2.166 1 88.69 72 MET B CA 1
ATOM 2435 C C . MET B 1 72 ? 16.438 26.453 3.08 1 88.69 72 MET B C 1
ATOM 2437 O O . MET B 1 72 ? 16.922 26.531 4.207 1 88.69 72 MET B O 1
ATOM 2441 N N . THR B 1 73 ? 15.68 27.516 2.424 1 92.62 73 THR B N 1
ATOM 2442 C CA . THR B 1 73 ? 15.227 28.656 3.203 1 92.62 73 THR B CA 1
ATOM 2443 C C . THR B 1 73 ? 13.734 28.547 3.508 1 92.62 73 THR B C 1
ATOM 2445 O O . THR B 1 73 ? 13.031 27.75 2.902 1 92.62 73 THR B O 1
ATOM 2448 N N . GLN B 1 74 ? 13.398 29.359 4.422 1 94.5 74 GLN B N 1
ATOM 2449 C CA . GLN B 1 74 ? 11.977 29.438 4.762 1 94.5 74 GLN B CA 1
ATOM 2450 C C . GLN B 1 74 ? 11.148 29.859 3.553 1 94.5 74 GLN B C 1
ATOM 2452 O O . GLN B 1 74 ? 10.047 29.344 3.344 1 94.5 74 GLN B O 1
ATOM 2457 N N . GLU B 1 75 ? 11.672 30.75 2.807 1 94.12 75 GLU B N 1
ATOM 2458 C CA . GLU B 1 75 ? 10.984 31.234 1.612 1 94.12 75 GLU B CA 1
ATOM 2459 C C . GLU B 1 75 ? 10.781 30.109 0.597 1 94.12 75 GLU B C 1
ATOM 2461 O O . GLU B 1 75 ? 9.727 30.016 -0.03 1 94.12 75 GLU B O 1
ATOM 2466 N N . GLN B 1 76 ? 11.719 29.281 0.443 1 94.81 76 GLN B N 1
ATOM 2467 C CA . GLN B 1 76 ? 11.625 28.156 -0.486 1 94.81 76 GLN B CA 1
ATOM 2468 C C . GLN B 1 76 ? 10.562 27.156 -0.037 1 94.81 76 GLN B C 1
ATOM 2470 O O . GLN B 1 76 ? 9.805 26.641 -0.86 1 94.81 76 GLN B O 1
ATOM 2475 N N . VAL B 1 77 ? 10.523 26.938 1.266 1 96.62 77 VAL B N 1
ATOM 2476 C CA . VAL B 1 77 ? 9.516 26.047 1.814 1 96.62 77 VAL B CA 1
ATOM 2477 C C . VAL B 1 77 ? 8.117 26.609 1.569 1 96.62 77 VAL B C 1
ATOM 2479 O O . VAL B 1 77 ? 7.23 25.891 1.095 1 96.62 77 VAL B O 1
ATOM 2482 N N . LEU B 1 78 ? 7.977 27.922 1.821 1 95.56 78 LEU B N 1
ATOM 2483 C CA . LEU B 1 78 ? 6.691 28.594 1.638 1 95.56 78 LEU B CA 1
ATOM 2484 C C . LEU B 1 78 ? 6.258 28.547 0.176 1 95.56 78 LEU B C 1
ATOM 2486 O O . LEU B 1 78 ? 5.09 28.297 -0.123 1 95.56 78 LEU B O 1
ATOM 2490 N N . LYS B 1 79 ? 7.223 28.703 -0.707 1 94.31 79 LYS B N 1
ATOM 2491 C CA . LYS B 1 79 ? 6.934 28.703 -2.139 1 94.31 79 LYS B CA 1
ATOM 2492 C C . LYS B 1 79 ? 6.523 27.312 -2.613 1 94.31 79 LYS B C 1
ATOM 2494 O O . LYS B 1 79 ? 5.793 27.172 -3.6 1 94.31 79 LYS B O 1
ATOM 2499 N N . THR B 1 80 ? 6.977 26.312 -1.923 1 95.88 80 THR B N 1
ATOM 2500 C CA . THR B 1 80 ? 6.691 24.938 -2.316 1 95.88 80 THR B CA 1
ATOM 2501 C C . THR B 1 80 ? 5.352 24.469 -1.753 1 95.88 80 THR B C 1
ATOM 2503 O O . THR B 1 80 ? 4.793 23.469 -2.199 1 95.88 80 THR B O 1
ATOM 2506 N N . CYS B 1 81 ? 4.805 25.203 -0.795 1 96.12 81 CYS B N 1
ATOM 2507 C CA . CYS B 1 81 ? 3.496 24.875 -0.244 1 96.12 81 CYS B CA 1
ATOM 2508 C C . CYS B 1 81 ? 2.389 25.219 -1.235 1 96.12 81 CYS B C 1
ATOM 2510 O O . CYS B 1 81 ? 2.402 26.281 -1.848 1 96.12 81 CYS B O 1
ATOM 2512 N N . VAL B 1 82 ? 1.474 24.266 -1.408 1 95.62 82 VAL B N 1
ATOM 2513 C CA . VAL B 1 82 ? 0.311 24.469 -2.266 1 95.62 82 VAL B CA 1
ATOM 2514 C C . VAL B 1 82 ? -0.904 24.828 -1.415 1 95.62 82 VAL B C 1
ATOM 2516 O O . VAL B 1 82 ? -1.388 24.016 -0.631 1 95.62 82 VAL B O 1
ATOM 2519 N N . PRO B 1 83 ? -1.455 26.062 -1.585 1 94.56 83 PRO B N 1
ATOM 2520 C CA . PRO B 1 83 ? -2.629 26.422 -0.79 1 94.56 83 PRO B CA 1
ATOM 2521 C C . PRO B 1 83 ? -3.877 25.641 -1.183 1 94.56 83 PRO B C 1
ATOM 2523 O O . PRO B 1 83 ? -4.078 25.344 -2.363 1 94.56 83 PRO B O 1
ATOM 2526 N N . CYS B 1 84 ? -4.617 25.281 -0.202 1 93.25 84 CYS B N 1
ATOM 2527 C CA . CYS B 1 84 ? -5.91 24.656 -0.458 1 93.25 84 CYS B CA 1
ATOM 2528 C C . CYS B 1 84 ? -6.926 25.672 -0.941 1 93.25 84 CYS B C 1
ATOM 2530 O O . CYS B 1 84 ? -7.168 26.688 -0.27 1 93.25 84 CYS B O 1
ATOM 2532 N N . GLU B 1 85 ? -7.543 25.422 -2.053 1 88.5 85 GLU B N 1
ATOM 2533 C CA . GLU B 1 85 ? -8.508 26.359 -2.621 1 88.5 85 GLU B CA 1
ATOM 2534 C C . GLU B 1 85 ? -9.773 26.438 -1.777 1 88.5 85 GLU B C 1
ATOM 2536 O O . GLU B 1 85 ? -10.375 27.5 -1.628 1 88.5 85 GLU B O 1
ATOM 2541 N N . LYS B 1 86 ? -10.125 25.375 -1.151 1 86.56 86 LYS B N 1
ATOM 2542 C CA . LYS B 1 86 ? -11.406 25.25 -0.464 1 86.56 86 LYS B CA 1
ATOM 2543 C C . LYS B 1 86 ? -11.273 25.609 1.014 1 86.56 86 LYS B C 1
ATOM 2545 O O . LYS B 1 86 ? -12.281 25.703 1.727 1 86.56 86 LYS B O 1
ATOM 2550 N N . ASN B 1 87 ? -10.125 25.797 1.474 1 93.81 87 ASN B N 1
ATOM 2551 C CA . ASN B 1 87 ? -9.836 26.094 2.873 1 93.81 87 ASN B CA 1
ATOM 2552 C C . ASN B 1 87 ? -8.562 26.922 3.023 1 93.81 87 ASN B C 1
ATOM 2554 O O . ASN B 1 87 ? -7.453 26.391 2.939 1 93.81 87 ASN B O 1
ATOM 2558 N N . PRO B 1 88 ? -8.664 28.188 3.273 1 94.88 88 PRO B N 1
ATOM 2559 C CA . PRO B 1 88 ? -7.508 29.078 3.26 1 94.88 88 PRO B CA 1
ATOM 2560 C C . PRO B 1 88 ? -6.516 28.781 4.379 1 94.88 88 PRO B C 1
ATOM 2562 O O . PRO B 1 88 ? -5.391 29.297 4.375 1 94.88 88 PRO B O 1
ATOM 2565 N N . TYR B 1 89 ? -6.934 27.953 5.293 1 97.06 89 TYR B N 1
ATOM 2566 C CA . TYR B 1 89 ? -6.066 27.688 6.434 1 97.06 89 TYR B CA 1
ATOM 2567 C C . TYR B 1 89 ? -5.207 26.453 6.18 1 97.06 89 TYR B C 1
ATOM 2569 O O . TYR B 1 89 ? -4.305 26.141 6.965 1 97.06 89 TYR B O 1
ATOM 2577 N N . ILE B 1 90 ? -5.406 25.734 5.105 1 97.25 90 ILE B N 1
ATOM 2578 C CA . ILE B 1 90 ? -4.691 24.484 4.844 1 97.25 90 ILE B CA 1
ATOM 2579 C C . ILE B 1 90 ? -3.779 24.672 3.629 1 97.25 90 ILE B C 1
ATOM 2581 O O . ILE B 1 90 ? -4.191 25.234 2.615 1 97.25 90 ILE B O 1
ATOM 2585 N N . SER B 1 91 ? -2.574 24.234 3.75 1 97.25 91 SER B N 1
ATOM 2586 C CA . SER B 1 91 ? -1.638 24.109 2.639 1 97.25 91 SER B CA 1
ATOM 2587 C C . SER B 1 91 ? -1.048 22.703 2.564 1 97.25 91 SER B C 1
ATOM 2589 O O . SER B 1 91 ? -1.081 21.969 3.547 1 97.25 91 SER B O 1
ATOM 2591 N N . PHE B 1 92 ? -0.523 22.375 1.385 1 97.06 92 PHE B N 1
ATOM 2592 C CA . PHE B 1 92 ? -0.025 21.016 1.152 1 97.06 92 PHE B CA 1
ATOM 2593 C C . PHE B 1 92 ? 1.43 21.047 0.696 1 97.06 92 PHE B C 1
ATOM 2595 O O . PHE B 1 92 ? 1.855 22 0.027 1 97.06 92 PHE B O 1
ATOM 2602 N N . LEU B 1 93 ? 2.105 20.109 1.102 1 97.38 93 LEU B N 1
ATOM 2603 C CA . LEU B 1 93 ? 3.434 19.781 0.597 1 97.38 93 LEU B CA 1
ATOM 2604 C C . LEU B 1 93 ? 3.52 18.312 0.21 1 97.38 93 LEU B C 1
ATOM 2606 O O . LEU B 1 93 ? 3.094 17.438 0.97 1 97.38 93 LEU B O 1
ATOM 2610 N N . GLY B 1 94 ? 4.035 18 -0.955 1 97.06 94 GLY B N 1
ATOM 2611 C CA . GLY B 1 94 ? 4.156 16.625 -1.406 1 97.06 94 GLY B CA 1
ATOM 2612 C C . GLY B 1 94 ? 4.891 16.5 -2.727 1 97.06 94 GLY B C 1
ATOM 2613 O O . GLY B 1 94 ? 5.461 17.469 -3.225 1 97.06 94 GLY B O 1
ATOM 2614 N N . TYR B 1 95 ? 4.957 15.289 -3.195 1 96.5 95 TYR B N 1
ATOM 2615 C CA . TYR B 1 95 ? 5.582 15.016 -4.48 1 96.5 95 TYR B CA 1
ATOM 2616 C C . TYR B 1 95 ? 4.629 15.32 -5.629 1 96.5 95 TYR B C 1
ATOM 2618 O O . TYR B 1 95 ? 3.418 15.117 -5.508 1 96.5 95 TYR B O 1
ATOM 2626 N N . LYS B 1 96 ? 5.215 15.758 -6.703 1 94 96 LYS B N 1
ATOM 2627 C CA . LYS B 1 96 ? 4.406 16.078 -7.875 1 94 96 LYS B CA 1
ATOM 2628 C C . LYS B 1 96 ? 4.023 14.828 -8.648 1 94 96 LYS B C 1
ATOM 2630 O O . LYS B 1 96 ? 4.641 13.773 -8.477 1 94 96 LYS B O 1
ATOM 2635 N N . ALA B 1 97 ? 3.016 14.992 -9.508 1 91.75 97 ALA B N 1
ATOM 2636 C CA . ALA B 1 97 ? 2.557 13.891 -10.352 1 91.75 97 ALA B CA 1
ATOM 2637 C C . ALA B 1 97 ? 3.697 13.336 -11.203 1 91.75 97 ALA B C 1
ATOM 2639 O O . ALA B 1 97 ? 4.457 14.102 -11.805 1 91.75 97 ALA B O 1
ATOM 2640 N N . GLY B 1 98 ? 3.828 12 -11.211 1 91.75 98 GLY B N 1
ATOM 2641 C CA . GLY B 1 98 ? 4.777 11.359 -12.102 1 91.75 98 GLY B CA 1
ATOM 2642 C C . GLY B 1 98 ? 6.141 11.141 -11.469 1 91.75 98 GLY B C 1
ATOM 2643 O O . GLY B 1 98 ? 7 10.477 -12.047 1 91.75 98 GLY B O 1
ATOM 2644 N N . GLU B 1 99 ? 6.336 11.672 -10.25 1 94.38 99 GLU B N 1
ATOM 2645 C CA . GLU B 1 99 ? 7.629 11.516 -9.594 1 94.38 99 GLU B CA 1
ATOM 2646 C C . GLU B 1 99 ? 7.754 10.141 -8.945 1 94.38 99 GLU B C 1
ATOM 2648 O O . GLU B 1 99 ? 6.754 9.547 -8.531 1 94.38 99 GLU B O 1
ATOM 2653 N N . ASN B 1 100 ? 8.945 9.664 -8.945 1 91.81 100 ASN B N 1
ATOM 2654 C CA . ASN B 1 100 ? 9.305 8.453 -8.219 1 91.81 100 ASN B CA 1
ATOM 2655 C C . ASN B 1 100 ? 10.617 8.617 -7.457 1 91.81 100 ASN B C 1
ATOM 2657 O O . ASN B 1 100 ? 11.148 9.727 -7.367 1 91.81 100 ASN B O 1
ATOM 2661 N N . VAL B 1 101 ? 11.133 7.59 -6.879 1 89.75 101 VAL B N 1
ATOM 2662 C CA . VAL B 1 101 ? 12.266 7.648 -5.965 1 89.75 101 VAL B CA 1
ATOM 2663 C C . VAL B 1 101 ? 13.523 8.062 -6.73 1 89.75 101 VAL B C 1
ATOM 2665 O O . VAL B 1 101 ? 14.508 8.492 -6.125 1 89.75 101 VAL B O 1
ATOM 2668 N N . PHE B 1 102 ? 13.484 8 -8.078 1 92.12 102 PHE B N 1
ATOM 2669 C CA . PHE B 1 102 ? 14.68 8.289 -8.859 1 92.12 102 PHE B CA 1
ATOM 2670 C C . PHE B 1 102 ? 14.594 9.664 -9.508 1 92.12 102 PHE B C 1
ATOM 2672 O O . PHE B 1 102 ? 15.523 10.102 -10.188 1 92.12 102 PHE B O 1
ATOM 2679 N N . THR B 1 103 ? 13.539 10.344 -9.305 1 94.25 103 THR B N 1
ATOM 2680 C CA . THR B 1 103 ? 13.32 11.609 -9.984 1 94.25 103 THR B CA 1
ATOM 2681 C C . THR B 1 103 ? 14.281 12.68 -9.477 1 94.25 103 THR B C 1
ATOM 2683 O O . THR B 1 103 ? 14.805 13.477 -10.266 1 94.25 103 THR B O 1
ATOM 2686 N N . HIS B 1 104 ? 14.492 12.688 -8.164 1 94.94 104 HIS B N 1
ATOM 2687 C CA . HIS B 1 104 ? 15.383 13.656 -7.547 1 94.94 104 HIS B CA 1
ATOM 2688 C C . HIS B 1 104 ? 16.516 12.969 -6.805 1 94.94 104 HIS B C 1
ATOM 2690 O O . HIS B 1 104 ? 16.438 11.773 -6.488 1 94.94 104 HIS B O 1
ATOM 2696 N N . ALA B 1 105 ? 17.562 13.742 -6.602 1 94.25 105 ALA B N 1
ATOM 2697 C CA . ALA B 1 105 ? 18.672 13.227 -5.805 1 94.25 105 ALA B CA 1
ATOM 2698 C C . ALA B 1 105 ? 18.219 12.852 -4.402 1 94.25 105 ALA B C 1
ATOM 2700 O O . ALA B 1 105 ? 17.281 13.445 -3.867 1 94.25 105 ALA B O 1
ATOM 2701 N N . GLU B 1 106 ? 18.875 11.867 -3.904 1 93.56 106 GLU B N 1
ATOM 2702 C CA . GLU B 1 106 ? 18.609 11.492 -2.518 1 93.56 106 GLU B CA 1
ATOM 2703 C C . GLU B 1 106 ? 18.938 12.641 -1.566 1 93.56 106 GLU B C 1
ATOM 2705 O O . GLU B 1 106 ? 19.797 13.477 -1.872 1 93.56 106 GLU B O 1
ATOM 2710 N N . TYR B 1 107 ? 18.266 12.711 -0.535 1 95.94 107 TYR B N 1
ATOM 2711 C CA . TYR B 1 107 ? 18.516 13.711 0.499 1 95.94 107 TYR B CA 1
ATOM 2712 C C . TYR B 1 107 ? 18.75 13.047 1.852 1 95.94 107 TYR B C 1
ATOM 2714 O O . TYR B 1 107 ? 18.359 11.898 2.064 1 95.94 107 TYR B O 1
ATOM 2722 N N . SER B 1 108 ? 19.406 13.781 2.715 1 95.5 108 SER B N 1
ATOM 2723 C CA . SER B 1 108 ? 19.797 13.25 4.02 1 95.5 108 SER B CA 1
ATOM 2724 C C . SER B 1 108 ? 18.688 13.477 5.051 1 95.5 108 SER B C 1
ATOM 2726 O O . SER B 1 108 ? 17.766 14.242 4.809 1 95.5 108 SER B O 1
ATOM 2728 N N . LYS B 1 109 ? 18.828 12.75 6.117 1 96.5 109 LYS B N 1
ATOM 2729 C CA . LYS B 1 109 ? 17.953 12.961 7.262 1 96.5 109 LYS B CA 1
ATOM 2730 C C . LYS B 1 109 ? 18.016 14.406 7.75 1 96.5 109 LYS B C 1
ATOM 2732 O O . LYS B 1 109 ? 17 14.992 8.133 1 96.5 109 LYS B O 1
ATOM 2737 N N . GLU B 1 110 ? 19.188 14.961 7.711 1 96.75 110 GLU B N 1
ATOM 2738 C CA . GLU B 1 110 ? 19.391 16.344 8.156 1 96.75 110 GLU B CA 1
ATOM 2739 C C . GLU B 1 110 ? 18.547 17.312 7.336 1 96.75 110 GLU B C 1
ATOM 2741 O O . GLU B 1 110 ? 17.953 18.25 7.883 1 96.75 110 GLU B O 1
ATOM 2746 N N . LYS B 1 111 ? 18.5 17.062 6.086 1 96.88 111 LYS B N 1
ATOM 2747 C CA . LYS B 1 111 ? 17.703 17.906 5.207 1 96.88 111 LYS B CA 1
ATOM 2748 C C . LYS B 1 111 ? 16.219 17.797 5.555 1 96.88 111 LYS B C 1
ATOM 2750 O O . LYS B 1 111 ? 15.508 18.812 5.562 1 96.88 111 LYS B O 1
ATOM 2755 N N . ALA B 1 112 ? 15.773 16.641 5.785 1 97.81 112 ALA B N 1
ATOM 2756 C CA . ALA B 1 112 ? 14.383 16.438 6.172 1 97.81 112 ALA B CA 1
ATOM 2757 C C . ALA B 1 112 ? 14.062 17.109 7.496 1 97.81 112 ALA B C 1
ATOM 2759 O O . ALA B 1 112 ? 13.016 17.734 7.648 1 97.81 112 ALA B O 1
ATOM 2760 N N . VAL B 1 113 ? 14.984 17 8.438 1 97.5 113 VAL B N 1
ATOM 2761 C CA . VAL B 1 113 ? 14.812 17.656 9.734 1 97.5 113 VAL B CA 1
ATOM 2762 C C . VAL B 1 113 ? 14.703 19.172 9.539 1 97.5 113 VAL B C 1
ATOM 2764 O O . VAL B 1 113 ? 13.82 19.812 10.109 1 97.5 113 VAL B O 1
ATOM 2767 N N . ASP B 1 114 ? 15.562 19.656 8.711 1 97.12 114 ASP B N 1
ATOM 2768 C CA . ASP B 1 114 ? 15.547 21.094 8.445 1 97.12 114 ASP B CA 1
ATOM 2769 C C . ASP B 1 114 ? 14.188 21.547 7.91 1 97.12 114 ASP B C 1
ATOM 2771 O O . ASP B 1 114 ? 13.633 22.547 8.375 1 97.12 114 ASP B O 1
ATOM 2775 N N . MET B 1 115 ? 13.695 20.828 6.988 1 97.94 115 MET B N 1
ATOM 2776 C CA . MET B 1 115 ? 12.406 21.188 6.398 1 97.94 115 MET B CA 1
ATOM 2777 C C . MET B 1 115 ? 11.305 21.156 7.453 1 97.94 115 MET B C 1
ATOM 2779 O O . MET B 1 115 ? 10.492 22.094 7.527 1 97.94 115 MET B O 1
ATOM 2783 N N . LEU B 1 116 ? 11.281 20.109 8.25 1 98.12 116 LEU B N 1
ATOM 2784 C CA . LEU B 1 116 ? 10.234 19.938 9.25 1 98.12 116 LEU B CA 1
ATOM 2785 C C . LEU B 1 116 ? 10.328 21.016 10.328 1 98.12 116 LEU B C 1
ATOM 2787 O O . LEU B 1 116 ? 9.312 21.5 10.828 1 98.12 116 LEU B O 1
ATOM 2791 N N . VAL B 1 117 ? 11.508 21.422 10.648 1 96.75 117 VAL B N 1
ATOM 2792 C CA . VAL B 1 117 ? 11.719 22.5 11.602 1 96.75 117 VAL B CA 1
ATOM 2793 C C . VAL B 1 117 ? 11.227 23.828 11.016 1 96.75 117 VAL B C 1
ATOM 2795 O O . VAL B 1 117 ? 10.547 24.594 11.695 1 96.75 117 VAL B O 1
ATOM 2798 N N . LEU B 1 118 ? 11.586 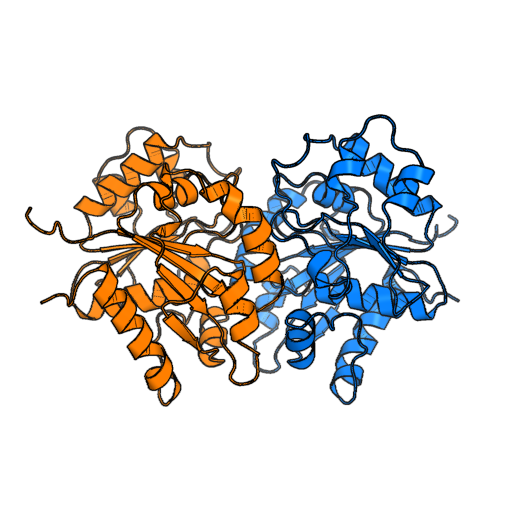24.078 9.812 1 97.19 118 LEU B N 1
ATOM 2799 C CA . LEU B 1 118 ? 11.148 25.297 9.156 1 97.19 118 LEU B CA 1
ATOM 2800 C C . LEU B 1 118 ? 9.625 25.359 9.07 1 97.19 118 LEU B C 1
ATOM 2802 O O . LEU B 1 118 ? 9.031 26.438 9.195 1 97.19 118 LEU B O 1
ATOM 2806 N N . LEU B 1 119 ? 8.992 24.234 8.867 1 97.75 119 LEU B N 1
ATOM 2807 C CA . LEU B 1 119 ? 7.539 24.172 8.797 1 97.75 119 LEU B CA 1
ATOM 2808 C C . LEU B 1 119 ? 6.914 24.609 10.117 1 97.75 119 LEU B C 1
ATOM 2810 O O . LEU B 1 119 ? 5.844 25.219 10.133 1 97.75 119 LEU B O 1
ATOM 2814 N N . ARG B 1 120 ? 7.574 24.312 11.234 1 95.94 120 ARG B N 1
ATOM 2815 C CA . ARG B 1 120 ? 7.09 24.719 12.547 1 95.94 120 ARG B CA 1
ATOM 2816 C C . ARG B 1 120 ? 7.055 26.25 12.672 1 95.94 120 ARG B C 1
ATOM 2818 O O . ARG B 1 120 ? 6.266 26.797 13.438 1 95.94 120 ARG B O 1
ATOM 2825 N N . HIS B 1 121 ? 7.855 26.844 11.875 1 95.06 121 HIS B N 1
ATOM 2826 C CA . HIS B 1 121 ? 7.922 28.297 11.93 1 95.06 121 HIS B CA 1
ATOM 2827 C C . HIS B 1 121 ? 6.867 28.938 11.031 1 95.06 121 HIS B C 1
ATOM 2829 O O . HIS B 1 121 ? 6.5 30.094 11.219 1 95.06 121 HIS B O 1
ATOM 2835 N N . ILE B 1 122 ? 6.367 28.188 10.109 1 93.44 122 ILE B N 1
ATOM 2836 C CA . ILE B 1 122 ? 5.531 28.812 9.086 1 93.44 122 ILE B CA 1
ATOM 2837 C C . ILE B 1 122 ? 4.066 28.469 9.344 1 93.44 122 ILE B C 1
ATOM 2839 O O . ILE B 1 122 ? 3.164 29.094 8.781 1 93.44 122 ILE B O 1
ATOM 2843 N N . ALA B 1 123 ? 3.787 27.453 10.133 1 96.44 123 ALA B N 1
ATOM 2844 C CA . ALA B 1 123 ? 2.416 27 10.367 1 96.44 123 ALA B CA 1
ATOM 2845 C C . ALA B 1 123 ? 2.158 26.766 11.852 1 96.44 123 ALA B C 1
ATOM 2847 O O . ALA B 1 123 ? 3.092 26.516 12.617 1 96.44 123 ALA B O 1
ATOM 2848 N N . ASP B 1 124 ? 0.868 26.891 12.211 1 97.19 124 ASP B N 1
ATOM 2849 C CA . ASP B 1 124 ? 0.473 26.594 13.586 1 97.19 124 ASP B CA 1
ATOM 2850 C C . ASP B 1 124 ? 0.521 25.078 13.852 1 97.19 124 ASP B C 1
ATOM 2852 O O . ASP B 1 124 ? 0.925 24.656 14.938 1 97.19 124 ASP B O 1
ATOM 2856 N N . TYR B 1 125 ? 0.114 24.344 12.891 1 98 125 TYR B N 1
ATOM 2857 C CA . TYR B 1 125 ? 0.101 22.891 12.984 1 98 125 TYR B CA 1
ATOM 2858 C C . TYR B 1 125 ? 0.705 22.266 11.734 1 98 125 TYR B C 1
ATOM 2860 O O . TYR B 1 125 ? 0.51 22.766 10.625 1 98 125 TYR B O 1
ATOM 2868 N N . VAL B 1 126 ? 1.419 21.156 11.938 1 98.62 126 VAL B N 1
ATOM 2869 C CA . VAL B 1 126 ? 1.975 20.344 10.859 1 98.62 126 VAL B CA 1
ATOM 2870 C C . VAL B 1 126 ? 1.522 18.891 11.008 1 98.62 126 VAL B C 1
ATOM 2872 O O . VAL B 1 126 ? 1.713 18.281 12.062 1 98.62 126 VAL B O 1
ATOM 2875 N N . ILE B 1 127 ? 0.864 18.406 10.016 1 98.75 127 ILE B N 1
ATOM 2876 C CA . ILE B 1 127 ? 0.495 16.984 9.961 1 98.75 127 ILE B CA 1
ATOM 2877 C C . ILE B 1 127 ? 1.281 16.297 8.844 1 98.75 127 ILE B C 1
ATOM 2879 O O . ILE B 1 127 ? 1.266 16.734 7.695 1 98.75 127 ILE B O 1
ATOM 2883 N N . VAL B 1 128 ? 1.975 15.273 9.156 1 98.81 128 VAL B N 1
ATOM 2884 C CA . VAL B 1 128 ? 2.742 14.531 8.164 1 98.81 128 VAL B CA 1
ATOM 2885 C C . VAL B 1 128 ? 2.062 13.188 7.883 1 98.81 128 VAL B C 1
ATOM 2887 O O . VAL B 1 128 ? 1.993 12.328 8.758 1 98.81 128 VAL B O 1
ATOM 2890 N N . ASP B 1 129 ? 1.536 13.055 6.695 1 98.56 129 ASP B N 1
ATOM 2891 C CA . ASP B 1 129 ? 1.001 11.789 6.199 1 98.56 129 ASP B CA 1
ATOM 2892 C C . ASP B 1 129 ? 2.121 10.875 5.715 1 98.56 129 ASP B C 1
ATOM 2894 O O . ASP B 1 129 ? 2.578 10.992 4.578 1 98.56 129 ASP B O 1
ATOM 2898 N N . CYS B 1 130 ? 2.439 9.93 6.562 1 98 130 CYS B N 1
ATOM 2899 C CA . CYS B 1 130 ? 3.586 9.07 6.285 1 98 130 CYS B CA 1
ATOM 2900 C C . CYS B 1 130 ? 3.168 7.84 5.48 1 98 130 CYS B C 1
ATOM 2902 O O . CYS B 1 130 ? 2.105 7.27 5.727 1 98 130 CYS B O 1
ATOM 2904 N N . THR B 1 131 ? 3.998 7.5 4.574 1 95.62 131 THR B N 1
ATOM 2905 C CA . THR B 1 131 ? 3.807 6.238 3.863 1 95.62 131 THR B CA 1
ATOM 2906 C C . THR B 1 131 ? 4.004 5.055 4.805 1 95.62 131 THR B C 1
ATOM 2908 O O . THR B 1 131 ? 4.656 5.18 5.844 1 95.62 131 THR B O 1
ATOM 2911 N N . SER B 1 132 ? 3.424 3.887 4.434 1 93.88 132 SER B N 1
ATOM 2912 C CA . SER B 1 132 ? 3.605 2.668 5.215 1 93.88 132 SER B CA 1
ATOM 2913 C C . SER B 1 132 ? 5.023 2.129 5.078 1 93.88 132 SER B C 1
ATOM 2915 O O . SER B 1 132 ? 5.52 1.434 5.969 1 93.88 132 SER B O 1
ATOM 2917 N N . LEU B 1 133 ? 5.621 2.426 3.977 1 88.69 133 LEU B N 1
ATOM 2918 C CA . LEU B 1 133 ? 6.965 1.931 3.707 1 88.69 133 LEU B CA 1
ATOM 2919 C C . LEU B 1 133 ? 8.016 2.908 4.219 1 88.69 133 LEU B C 1
ATOM 2921 O O . LEU B 1 133 ? 8.445 3.807 3.49 1 88.69 133 LEU B O 1
ATOM 2925 N N . LEU B 1 134 ? 8.555 2.631 5.344 1 85.94 134 LEU B N 1
ATOM 2926 C CA . LEU B 1 134 ? 9.516 3.549 5.953 1 85.94 134 LEU B CA 1
ATOM 2927 C C . LEU B 1 134 ? 10.914 3.322 5.395 1 85.94 134 LEU B C 1
ATOM 2929 O O . LEU B 1 134 ? 11.688 4.273 5.246 1 85.94 134 LEU B O 1
ATOM 2933 N N . THR B 1 135 ? 11.125 2.051 5.043 1 84.81 135 THR B N 1
ATOM 2934 C CA . THR B 1 135 ? 12.453 1.746 4.523 1 84.81 135 THR B CA 1
ATOM 2935 C C . THR B 1 135 ? 12.688 2.441 3.184 1 84.81 135 THR B C 1
ATOM 2937 O O . THR B 1 135 ? 11.898 2.279 2.25 1 84.81 135 THR B O 1
ATOM 2940 N N . GLY B 1 136 ? 13.602 3.283 3.18 1 85.19 136 GLY B N 1
ATOM 2941 C CA . GLY B 1 136 ? 13.914 4.023 1.966 1 85.19 136 GLY B CA 1
ATOM 2942 C C . GLY B 1 136 ? 13.203 5.363 1.885 1 85.19 136 GLY B C 1
ATOM 2943 O O . GLY B 1 136 ? 13.414 6.125 0.942 1 85.19 136 GLY B O 1
ATOM 2944 N N . ASN B 1 137 ? 12.352 5.594 2.781 1 92.88 137 ASN B N 1
ATOM 2945 C CA . ASN B 1 137 ? 11.664 6.883 2.83 1 92.88 137 ASN B CA 1
ATOM 2946 C C . ASN B 1 137 ? 12.188 7.746 3.977 1 92.88 137 ASN B C 1
ATOM 2948 O O . ASN B 1 137 ? 11.617 7.734 5.074 1 92.88 137 ASN B O 1
ATOM 2952 N N . VAL B 1 138 ? 13.117 8.547 3.682 1 96.25 138 VAL B N 1
ATOM 2953 C CA . VAL B 1 138 ? 13.836 9.328 4.684 1 96.25 138 VAL B CA 1
ATOM 2954 C C . VAL B 1 138 ? 12.898 10.352 5.312 1 96.25 138 VAL B C 1
ATOM 2956 O O . VAL B 1 138 ? 12.898 10.547 6.531 1 96.25 138 VAL B O 1
ATOM 2959 N N . LEU B 1 139 ? 12.07 10.953 4.508 1 97.81 139 LEU B N 1
ATOM 2960 C CA . LEU B 1 139 ? 11.18 12 5 1 97.81 139 LEU B CA 1
ATOM 2961 C C . LEU B 1 139 ? 10.188 11.438 6.012 1 97.81 139 LEU B C 1
ATOM 2963 O O . LEU B 1 139 ? 10.031 11.984 7.105 1 97.81 139 LEU B O 1
ATOM 2967 N N . ALA B 1 140 ? 9.586 10.352 5.676 1 97.12 140 ALA B N 1
ATOM 2968 C CA . ALA B 1 140 ? 8.625 9.727 6.574 1 97.12 140 ALA B CA 1
ATOM 2969 C C . ALA B 1 140 ? 9.297 9.258 7.863 1 97.12 140 ALA B C 1
ATOM 2971 O O . ALA B 1 140 ? 8.773 9.477 8.953 1 97.12 140 ALA B O 1
ATOM 2972 N N . THR B 1 141 ? 10.453 8.648 7.727 1 95.94 141 THR B N 1
ATOM 2973 C CA . THR B 1 141 ? 11.18 8.148 8.891 1 95.94 141 THR B CA 1
ATOM 2974 C C . THR B 1 141 ? 11.586 9.297 9.812 1 95.94 141 THR B C 1
ATOM 2976 O O . THR B 1 141 ? 11.438 9.203 11.031 1 95.94 141 THR B O 1
ATOM 2979 N N . THR B 1 142 ? 12.039 10.352 9.234 1 97.44 142 THR B N 1
ATOM 2980 C CA . THR B 1 142 ? 12.445 11.523 10 1 97.44 142 THR B CA 1
ATOM 2981 C C . THR B 1 142 ? 11.242 12.133 10.719 1 97.44 142 THR B C 1
ATOM 2983 O O . THR B 1 142 ? 11.344 12.539 11.875 1 97.44 142 THR B O 1
ATOM 2986 N N . ALA B 1 143 ? 10.141 12.172 10.039 1 97.94 143 ALA B N 1
ATOM 2987 C CA . ALA B 1 143 ? 8.922 12.727 10.633 1 97.94 143 ALA B CA 1
ATOM 2988 C C . ALA B 1 143 ? 8.531 11.953 11.891 1 97.94 143 ALA B C 1
ATOM 2990 O O . ALA B 1 143 ? 8.164 12.547 12.906 1 97.94 143 ALA B O 1
ATOM 2991 N N . LEU B 1 144 ? 8.648 10.641 11.859 1 96.56 144 LEU B N 1
ATOM 2992 C CA . LEU B 1 144 ? 8.312 9.797 13.008 1 96.56 144 LEU B CA 1
ATOM 2993 C C . LEU B 1 144 ? 9.234 10.102 14.188 1 96.56 144 LEU B C 1
ATOM 2995 O O . LEU B 1 144 ? 8.82 9.992 15.344 1 96.56 144 LEU B O 1
ATOM 2999 N N . GLU B 1 145 ? 10.422 10.469 13.875 1 95.62 145 GLU B N 1
ATOM 3000 C CA . GLU B 1 145 ? 11.422 10.711 14.914 1 95.62 145 GLU B CA 1
ATOM 3001 C C . GLU B 1 145 ? 11.234 12.078 15.555 1 95.62 145 GLU B C 1
ATOM 3003 O O . GLU B 1 145 ? 11.453 12.242 16.75 1 95.62 145 GLU B O 1
ATOM 3008 N N . VAL B 1 146 ? 10.805 13.086 14.797 1 96.31 146 VAL B N 1
ATOM 3009 C CA . VAL B 1 146 ? 10.898 14.453 15.289 1 96.31 146 VAL B CA 1
ATOM 3010 C C . VAL B 1 146 ? 9.516 14.969 15.664 1 96.31 146 VAL B C 1
ATOM 3012 O O . VAL B 1 146 ? 9.391 16 16.328 1 96.31 146 VAL B O 1
ATOM 3015 N N . ALA B 1 147 ? 8.477 14.305 15.242 1 97.44 147 ALA B N 1
ATOM 3016 C CA . ALA B 1 147 ? 7.121 14.766 15.531 1 97.44 147 ALA B CA 1
ATOM 3017 C C . ALA B 1 147 ? 6.871 14.805 17.031 1 97.44 147 ALA B C 1
ATOM 3019 O O . ALA B 1 147 ? 7.492 14.062 17.797 1 97.44 147 ALA B O 1
ATOM 3020 N N . ASP B 1 148 ? 5.961 15.688 17.438 1 97.06 148 ASP B N 1
ATOM 3021 C CA . ASP B 1 148 ? 5.578 15.75 18.844 1 97.06 148 ASP B CA 1
ATOM 3022 C C . ASP B 1 148 ? 4.789 14.508 19.25 1 97.06 148 ASP B C 1
ATOM 3024 O O . ASP B 1 148 ? 4.918 14.023 20.375 1 97.06 148 ASP B O 1
ATOM 3028 N N . ASP B 1 149 ? 3.975 14.016 18.438 1 97.38 149 ASP B N 1
ATOM 3029 C CA . ASP B 1 149 ? 3.205 12.789 18.609 1 97.38 149 ASP B CA 1
ATOM 3030 C C . ASP B 1 149 ? 3.125 11.992 17.312 1 97.38 149 ASP B C 1
ATOM 3032 O O . ASP B 1 149 ? 3.34 12.547 16.219 1 97.38 149 ASP B O 1
ATOM 3036 N N . VAL B 1 150 ? 2.885 10.766 17.516 1 97.38 150 VAL B N 1
ATOM 3037 C CA . VAL B 1 150 ? 2.688 9.875 16.375 1 97.38 150 VAL B CA 1
ATOM 3038 C C . VAL B 1 150 ? 1.341 9.172 16.484 1 97.38 150 VAL B C 1
ATOM 3040 O O . VAL B 1 150 ? 1.024 8.602 17.531 1 97.38 150 VAL B O 1
ATOM 3043 N N . LEU B 1 151 ? 0.543 9.359 15.469 1 98 151 LEU B N 1
ATOM 3044 C CA . LEU B 1 151 ? -0.692 8.594 15.336 1 98 151 LEU B CA 1
ATOM 3045 C C . LEU B 1 151 ? -0.46 7.328 14.516 1 98 151 LEU B C 1
ATOM 3047 O O . LEU B 1 151 ? -0.146 7.398 13.328 1 98 151 LEU B O 1
ATOM 3051 N N . ARG B 1 152 ? -0.57 6.215 15.172 1 96.56 152 ARG B N 1
ATOM 3052 C CA . ARG B 1 152 ? -0.414 4.918 14.516 1 96.56 152 ARG B CA 1
ATOM 3053 C C . ARG B 1 152 ? -1.767 4.34 14.117 1 96.56 152 ARG B C 1
ATOM 3055 O O . ARG B 1 152 ? -2.545 3.916 14.977 1 96.56 152 ARG B O 1
ATOM 3062 N N . VAL B 1 153 ? -1.989 4.281 12.805 1 96.56 153 VAL B N 1
ATOM 3063 C CA . VAL B 1 153 ? -3.291 3.889 12.273 1 96.56 153 VAL B CA 1
ATOM 3064 C C . VAL B 1 153 ? -3.232 2.449 11.773 1 96.56 153 VAL B C 1
ATOM 3066 O O . VAL B 1 153 ? -2.436 2.125 10.891 1 96.56 153 VAL B O 1
ATOM 3069 N N . CYS B 1 154 ? -4.082 1.602 12.266 1 93.81 154 CYS B N 1
ATOM 3070 C CA . CYS B 1 154 ? -4.137 0.193 11.898 1 93.81 154 CYS B CA 1
ATOM 3071 C C . CYS B 1 154 ? -5.484 -0.155 11.273 1 93.81 154 CYS B C 1
ATOM 3073 O O . CYS B 1 154 ? -6.531 0.039 11.898 1 93.81 154 CYS B O 1
ATOM 3075 N N . GLY B 1 155 ? -5.395 -0.656 10.023 1 91.69 155 GLY B N 1
ATOM 3076 C CA . GLY B 1 155 ? -6.613 -1.205 9.453 1 91.69 155 GLY B CA 1
ATOM 3077 C C . GLY B 1 155 ? -7.082 -2.471 10.148 1 91.69 155 GLY B C 1
ATOM 3078 O O . GLY B 1 155 ? -6.293 -3.145 10.812 1 91.69 155 GLY B O 1
ATOM 3079 N N . CYS B 1 156 ? -8.367 -2.779 10.016 1 87.94 156 CYS B N 1
ATOM 3080 C CA . CYS B 1 156 ? -8.922 -3.996 10.594 1 87.94 156 CYS B CA 1
ATOM 3081 C C . CYS B 1 156 ? -8.914 -5.133 9.578 1 87.94 156 CYS B C 1
ATOM 3083 O O . CYS B 1 156 ? -9.977 -5.613 9.164 1 87.94 156 CYS B O 1
ATOM 3085 N N . ASP B 1 157 ? -7.738 -5.574 9.25 1 88.25 157 ASP B N 1
ATOM 3086 C CA . ASP B 1 157 ? -7.566 -6.688 8.32 1 88.25 157 ASP B CA 1
ATOM 3087 C C . ASP B 1 157 ? -6.262 -7.434 8.602 1 88.25 157 ASP B C 1
ATOM 3089 O O . ASP B 1 157 ? -5.402 -6.941 9.336 1 88.25 157 ASP B O 1
ATOM 3093 N N . LEU B 1 158 ? -6.117 -8.578 8.008 1 87.5 158 LEU B N 1
ATOM 3094 C CA . LEU B 1 158 ? -4.973 -9.438 8.289 1 87.5 158 LEU B CA 1
ATOM 3095 C C . LEU B 1 158 ? -3.697 -8.859 7.695 1 87.5 158 LEU B C 1
ATOM 3097 O O . LEU B 1 158 ? -2.598 -9.117 8.195 1 87.5 158 LEU B O 1
ATOM 3101 N N . LYS B 1 159 ? -3.844 -8.133 6.633 1 90.31 159 LYS B N 1
ATOM 3102 C CA . LYS B 1 159 ? -2.682 -7.465 6.059 1 90.31 159 LYS B CA 1
ATOM 3103 C C . LYS B 1 159 ? -2.059 -6.492 7.055 1 90.31 159 LYS B C 1
ATOM 3105 O O . LYS B 1 159 ? -0.834 -6.414 7.172 1 90.31 159 LYS B O 1
ATOM 3110 N N . ALA B 1 160 ? -2.906 -5.816 7.73 1 92.25 160 ALA B N 1
ATOM 3111 C CA . ALA B 1 160 ? -2.441 -4.867 8.742 1 92.25 160 ALA B CA 1
ATOM 3112 C C . ALA B 1 160 ? -1.692 -5.586 9.859 1 92.25 160 ALA B C 1
ATOM 3114 O O . ALA B 1 160 ? -0.648 -5.113 10.32 1 92.25 160 ALA B O 1
ATOM 3115 N N . ILE B 1 161 ? -2.197 -6.691 10.242 1 90 161 ILE B N 1
ATOM 3116 C CA . ILE B 1 161 ? -1.556 -7.469 11.297 1 90 161 ILE B CA 1
ATOM 3117 C C . ILE B 1 161 ? -0.176 -7.93 10.836 1 90 161 ILE B C 1
ATOM 3119 O O . ILE B 1 161 ? 0.805 -7.816 11.57 1 90 161 ILE B O 1
ATOM 3123 N N . SER B 1 162 ? -0.114 -8.445 9.695 1 91.81 162 SER B N 1
ATOM 3124 C CA . SER B 1 162 ? 1.162 -8.875 9.141 1 91.81 162 SER B CA 1
ATOM 3125 C C . SER B 1 162 ? 2.146 -7.719 9.039 1 91.81 162 SER B C 1
ATOM 3127 O O . SER B 1 162 ? 3.324 -7.867 9.375 1 91.81 162 SER B O 1
ATOM 3129 N N . TYR B 1 163 ? 1.646 -6.613 8.648 1 92.81 163 TYR B N 1
ATOM 3130 C CA . TYR B 1 163 ? 2.469 -5.418 8.516 1 92.81 163 TYR B CA 1
ATOM 3131 C C . TYR B 1 163 ? 3.109 -5.043 9.844 1 92.81 163 TYR B C 1
ATOM 3133 O O . TYR B 1 163 ? 4.324 -4.855 9.922 1 92.81 163 TYR B O 1
ATOM 3141 N N . PHE B 1 164 ? 2.342 -4.93 10.844 1 91.25 164 PHE B N 1
ATOM 3142 C CA . PHE B 1 164 ? 2.854 -4.473 12.125 1 91.25 164 PHE B CA 1
ATOM 3143 C C . PHE B 1 164 ? 3.758 -5.523 12.758 1 91.25 164 PHE B C 1
ATOM 3145 O O . PHE B 1 164 ? 4.711 -5.188 13.461 1 91.25 164 PHE B O 1
ATOM 3152 N N . SER B 1 165 ? 3.445 -6.75 12.508 1 89.06 165 SER B N 1
ATOM 3153 C CA . SER B 1 165 ? 4.344 -7.797 12.977 1 89.06 165 SER B CA 1
ATOM 3154 C C . SER B 1 165 ? 5.738 -7.641 12.367 1 89.06 165 SER B C 1
ATOM 3156 O O . SER B 1 165 ? 6.742 -7.926 13.031 1 89.06 165 SER B O 1
ATOM 3158 N N . SER B 1 166 ? 5.801 -7.16 11.188 1 89.81 166 SER B N 1
ATOM 3159 C CA . SER B 1 166 ? 7.062 -7.035 10.461 1 89.81 166 SER B CA 1
ATOM 3160 C C . SER B 1 166 ? 7.734 -5.695 10.75 1 89.81 166 SER B C 1
ATOM 3162 O O . SER B 1 166 ? 8.953 -5.625 10.883 1 89.81 166 SER B O 1
ATOM 3164 N N . TYR B 1 167 ? 6.941 -4.625 10.906 1 87.25 167 TYR B N 1
ATOM 3165 C CA . TYR B 1 167 ? 7.504 -3.281 10.852 1 87.25 167 TYR B CA 1
ATOM 3166 C C . TYR B 1 167 ? 7.688 -2.711 12.258 1 87.25 167 TYR B C 1
ATOM 3168 O O . TYR B 1 167 ? 8.445 -1.76 12.453 1 87.25 167 TYR B O 1
ATOM 3176 N N . LEU B 1 168 ? 7.004 -3.197 13.227 1 85.75 168 LEU B N 1
ATOM 3177 C CA . LEU B 1 168 ? 7.121 -2.639 14.57 1 85.75 168 LEU B CA 1
ATOM 3178 C C . LEU B 1 168 ? 8.531 -2.816 15.109 1 85.75 168 LEU B C 1
ATOM 3180 O O . LEU B 1 168 ? 9.023 -1.976 15.867 1 85.75 168 LEU B O 1
ATOM 3184 N N . SER B 1 169 ? 9.18 -3.854 14.656 1 85.5 169 SER B N 1
ATOM 3185 C CA . SER B 1 169 ? 10.547 -4.078 15.117 1 85.5 169 SER B CA 1
ATOM 3186 C C . SER B 1 169 ? 11.492 -3.021 14.57 1 85.5 169 SER B C 1
ATOM 3188 O O . SER B 1 169 ? 12.523 -2.725 15.188 1 85.5 169 SER B O 1
ATOM 3190 N N . LEU B 1 170 ? 11.117 -2.475 13.453 1 84.44 170 LEU B N 1
ATOM 3191 C CA . LEU B 1 170 ? 11.953 -1.459 12.82 1 84.44 170 LEU B CA 1
ATOM 3192 C C . LEU B 1 170 ? 11.797 -0.113 13.516 1 84.44 170 LEU B C 1
ATOM 3194 O O . LEU B 1 170 ? 12.68 0.744 13.43 1 84.44 170 LEU B O 1
ATOM 3198 N N . VAL B 1 171 ? 10.688 0.068 14.156 1 86.38 171 VAL B N 1
ATOM 3199 C CA . VAL B 1 171 ? 10.445 1.33 14.844 1 86.38 171 VAL B CA 1
ATOM 3200 C C . VAL B 1 171 ? 10.547 1.124 16.359 1 86.38 171 VAL B C 1
ATOM 3202 O O . VAL B 1 171 ? 10.078 1.955 17.141 1 86.38 171 VAL B O 1
ATOM 3205 N N . ALA B 1 172 ? 11.172 0.063 16.75 1 84.88 172 ALA B N 1
ATOM 3206 C CA . ALA B 1 172 ? 11.258 -0.277 18.156 1 84.88 172 ALA B CA 1
ATOM 3207 C C . ALA B 1 172 ? 12.336 0.548 18.859 1 84.88 172 ALA B C 1
ATOM 3209 O O . ALA B 1 172 ? 12.344 0.652 20.094 1 84.88 172 ALA B O 1
ATOM 3210 N N . ASP B 1 173 ? 13.195 1.057 18.016 1 85.56 173 ASP B N 1
ATOM 3211 C CA . ASP B 1 173 ? 14.25 1.882 18.609 1 85.56 173 ASP B CA 1
ATOM 3212 C C . ASP B 1 173 ? 13.656 3.045 19.406 1 85.56 173 ASP B C 1
ATOM 3214 O O . ASP B 1 173 ? 12.641 3.623 19 1 85.56 173 ASP B O 1
ATOM 3218 N N . ARG B 1 174 ? 14.352 3.398 20.391 1 79.56 174 ARG B N 1
ATOM 3219 C CA . ARG B 1 174 ? 13.898 4.418 21.328 1 79.56 174 ARG B CA 1
ATOM 3220 C C . ARG B 1 174 ? 13.68 5.754 20.625 1 79.56 174 ARG B C 1
ATOM 3222 O O . ARG B 1 174 ? 12.852 6.559 21.062 1 79.56 174 ARG B O 1
ATOM 3229 N N . LYS B 1 175 ? 14.352 5.883 19.562 1 85.38 175 LYS B N 1
ATOM 3230 C CA . LYS B 1 175 ? 14.242 7.164 18.875 1 85.38 175 LYS B CA 1
ATOM 3231 C C . LYS B 1 175 ? 12.852 7.359 18.297 1 85.38 175 LYS B C 1
ATOM 3233 O O . LYS B 1 175 ? 12.43 8.492 18.047 1 85.38 175 LYS B O 1
ATOM 3238 N N . PHE B 1 176 ? 12.125 6.285 18.172 1 89.75 176 PHE B N 1
ATOM 3239 C CA . PHE B 1 176 ? 10.797 6.375 17.594 1 89.75 176 PHE B CA 1
ATOM 3240 C C . PHE B 1 176 ? 9.719 6.367 18.672 1 89.75 176 PHE B C 1
ATOM 3242 O O . PHE B 1 176 ? 8.547 6.609 18.391 1 89.75 176 PHE B O 1
ATOM 3249 N N . LYS B 1 177 ? 9.992 6.066 19.891 1 90.31 177 LYS B N 1
ATOM 3250 C CA . LYS B 1 177 ? 9.117 6.059 21.062 1 90.31 177 LYS B CA 1
ATOM 3251 C C . LYS B 1 177 ? 7.809 5.34 20.75 1 90.31 177 LYS B C 1
ATOM 3253 O O . LYS B 1 177 ? 6.727 5.875 21 1 90.31 177 LYS B O 1
ATOM 3258 N N . PRO B 1 178 ? 7.918 4.031 20.312 1 90.75 178 PRO B N 1
ATOM 3259 C CA . PRO B 1 178 ? 6.703 3.34 19.875 1 90.75 178 PRO B CA 1
ATOM 3260 C C . PRO B 1 178 ? 5.668 3.213 20.984 1 90.75 178 PRO B C 1
ATOM 3262 O O . PRO B 1 178 ? 4.465 3.172 20.719 1 90.75 178 PRO B O 1
ATOM 3265 N N . GLU B 1 179 ? 6.035 3.227 22.156 1 89.5 179 GLU B N 1
ATOM 3266 C CA . GLU B 1 179 ? 5.137 3.072 23.297 1 89.5 179 GLU B CA 1
ATOM 3267 C C . GLU B 1 179 ? 4.273 4.316 23.484 1 89.5 179 GLU B C 1
ATOM 3269 O O . GLU B 1 179 ? 3.232 4.258 24.141 1 89.5 179 GLU B O 1
ATOM 3274 N N . GLN B 1 180 ? 4.711 5.398 22.922 1 92.81 180 GLN B N 1
ATOM 3275 C CA . GLN B 1 180 ? 4 6.66 23.109 1 92.81 180 GLN B CA 1
ATOM 3276 C C . GLN B 1 180 ? 3.068 6.945 21.938 1 92.81 180 GLN B C 1
ATOM 3278 O O . GLN B 1 180 ? 2.334 7.938 21.953 1 92.81 180 GLN B O 1
ATOM 3283 N N . HIS B 1 181 ? 3.084 6.102 20.953 1 95.44 181 HIS B N 1
ATOM 3284 C CA . HIS B 1 181 ? 2.213 6.32 19.797 1 95.44 181 HIS B CA 1
ATOM 3285 C C . HIS B 1 181 ? 0.744 6.258 20.203 1 95.44 181 HIS B C 1
ATOM 3287 O O . HIS B 1 181 ? 0.365 5.465 21.062 1 95.44 181 HIS B O 1
ATOM 3293 N N . ILE B 1 182 ? -0.014 7.156 19.609 1 96.81 182 ILE B N 1
ATOM 3294 C CA . ILE B 1 182 ? -1.465 7.074 19.75 1 96.81 182 ILE B CA 1
ATOM 3295 C C . ILE B 1 182 ? -2.014 6.031 18.766 1 96.81 182 ILE B C 1
ATOM 3297 O O . ILE B 1 182 ? -1.962 6.219 17.562 1 96.81 182 ILE B O 1
ATOM 3301 N N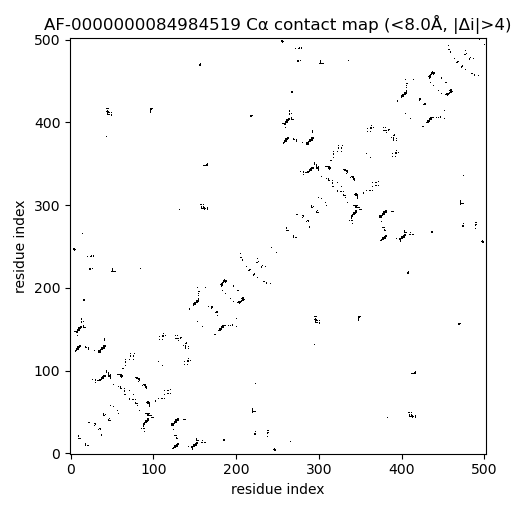 . LYS B 1 183 ? -2.545 4.965 19.344 1 95.94 183 LYS B N 1
ATOM 3302 C CA . LYS B 1 183 ? -2.957 3.82 18.531 1 95.94 183 LYS B CA 1
ATOM 3303 C C . LYS B 1 183 ? -4.426 3.934 18.125 1 95.94 183 LYS B C 1
ATOM 3305 O O . LYS B 1 183 ? -5.305 4.047 18.984 1 95.94 183 LYS B O 1
ATOM 3310 N N . VAL B 1 184 ? -4.641 3.898 16.781 1 96.12 184 VAL B N 1
ATOM 3311 C CA . VAL B 1 184 ? -5.98 4.055 16.234 1 96.12 184 VAL B CA 1
ATOM 3312 C C . VAL B 1 184 ? -6.32 2.85 15.359 1 96.12 184 VAL B C 1
ATOM 3314 O O . VAL B 1 184 ? -5.559 2.496 14.453 1 96.12 184 VAL B O 1
ATOM 3317 N N . LEU B 1 185 ? -7.445 2.201 15.633 1 94.19 185 LEU B N 1
ATOM 3318 C CA . LEU B 1 185 ? -8.016 1.213 14.727 1 94.19 185 LEU B CA 1
ATOM 3319 C C . LEU B 1 185 ? -8.945 1.873 13.719 1 94.19 185 LEU B C 1
ATOM 3321 O O . LEU B 1 185 ? -9.867 2.598 14.094 1 94.19 185 LEU B O 1
ATOM 3325 N N . SER B 1 186 ? -8.617 1.66 12.477 1 93.81 186 SER B N 1
ATOM 3326 C CA . SER B 1 186 ? -9.383 2.324 11.43 1 93.81 186 SER B CA 1
ATOM 3327 C C . SER B 1 186 ? -10.195 1.318 10.617 1 93.81 186 SER B C 1
ATOM 3329 O O . SER B 1 186 ? -9.898 0.12 10.633 1 93.81 186 SER B O 1
ATOM 3331 N N . ASN B 1 187 ? -11.242 1.791 9.945 1 90.69 187 ASN B N 1
ATOM 3332 C CA . ASN B 1 187 ? -12.125 0.991 9.102 1 90.69 187 ASN B CA 1
ATOM 3333 C C . ASN B 1 187 ? -12.766 -0.146 9.891 1 90.69 187 ASN B C 1
ATOM 3335 O O . ASN B 1 187 ? -12.852 -1.274 9.406 1 90.69 187 ASN B O 1
ATOM 3339 N N . THR B 1 188 ? -13.148 0.16 11.086 1 89.94 188 THR B N 1
ATOM 3340 C CA . THR B 1 188 ? -13.797 -0.839 11.922 1 89.94 188 THR B CA 1
ATOM 3341 C C . THR B 1 188 ? -15.234 -1.079 11.469 1 89.94 188 THR B C 1
ATOM 3343 O O . THR B 1 188 ? -15.945 -0.135 11.117 1 89.94 188 THR B O 1
ATOM 3346 N N . ARG B 1 189 ? -15.484 -2.387 11.344 1 82.88 189 ARG B N 1
ATOM 3347 C CA . ARG B 1 189 ? -16.844 -2.787 11.008 1 82.88 189 ARG B CA 1
ATOM 3348 C C . ARG B 1 189 ? -17.531 -3.451 12.195 1 82.88 189 ARG B C 1
ATOM 3350 O O . ARG B 1 189 ? -16.875 -4.098 13.016 1 82.88 189 ARG B O 1
ATOM 3357 N N . PRO B 1 190 ? -18.828 -3.189 12.359 1 71.75 190 PRO B N 1
ATOM 3358 C CA . PRO B 1 190 ? -19.531 -3.746 13.516 1 71.75 190 PRO B CA 1
ATOM 3359 C C . PRO B 1 190 ? -19.328 -5.25 13.664 1 71.75 190 PRO B C 1
ATOM 3361 O O . PRO B 1 190 ? -19.25 -5.758 14.789 1 71.75 190 PRO B O 1
ATOM 3364 N N . TYR B 1 191 ? -19.234 -6.02 12.617 1 62.84 191 TYR B N 1
ATOM 3365 C CA . TYR B 1 191 ? -19.219 -7.477 12.711 1 62.84 191 TYR B CA 1
ATOM 3366 C C . TYR B 1 191 ? -17.797 -8.008 12.797 1 62.84 191 TYR B C 1
ATOM 3368 O O . TYR B 1 191 ? -17.578 -9.195 13.023 1 62.84 191 TYR B O 1
ATOM 3376 N N . GLN B 1 192 ? -16.875 -7.219 12.586 1 63.62 192 GLN B N 1
ATOM 3377 C CA . GLN B 1 192 ? -15.492 -7.707 12.578 1 63.62 192 GLN B CA 1
ATOM 3378 C C . GLN B 1 192 ? -14.914 -7.734 13.992 1 63.62 192 GLN B C 1
ATOM 3380 O O . GLN B 1 192 ? -15.211 -6.855 14.805 1 63.62 192 GLN B O 1
ATOM 3385 N N . GLY B 1 193 ? -14.648 -8.836 14.578 1 57.78 193 GLY B N 1
ATOM 3386 C CA . GLY B 1 193 ? -14.07 -9.031 15.898 1 57.78 193 GLY B CA 1
ATOM 3387 C C . GLY B 1 193 ? -12.898 -8.117 16.172 1 57.78 193 GLY B C 1
ATOM 3388 O O . GLY B 1 193 ? -11.742 -8.492 15.961 1 57.78 193 GLY B O 1
ATOM 3389 N N . GLY B 1 194 ? -13.164 -6.867 16.438 1 59.38 194 GLY B N 1
ATOM 3390 C CA . GLY B 1 194 ? -12.188 -5.855 16.812 1 59.38 194 GLY B CA 1
ATOM 3391 C C . GLY B 1 194 ? -11.203 -6.332 17.875 1 59.38 194 GLY B C 1
ATOM 3392 O O . GLY B 1 194 ? -10.055 -5.887 17.891 1 59.38 194 GLY B O 1
ATOM 3393 N N . SER B 1 195 ? -11.57 -7.383 18.484 1 64.19 195 SER B N 1
ATOM 3394 C CA . SER B 1 195 ? -10.773 -7.793 19.641 1 64.19 195 SER B CA 1
ATOM 3395 C C . SER B 1 195 ? -9.477 -8.469 19.219 1 64.19 195 SER B C 1
ATOM 3397 O O . SER B 1 195 ? -8.422 -8.234 19.797 1 64.19 195 SER B O 1
ATOM 3399 N N . GLU B 1 196 ? -9.586 -9.25 18.156 1 69.19 196 GLU B N 1
ATOM 3400 C CA . GLU B 1 196 ? -8.375 -9.922 17.688 1 69.19 196 GLU B CA 1
ATOM 3401 C C . GLU B 1 196 ? -7.355 -8.922 17.156 1 69.19 196 GLU B C 1
ATOM 3403 O O . GLU B 1 196 ? -6.152 -9.062 17.375 1 69.19 196 GLU B O 1
ATOM 3408 N N . TYR B 1 197 ? -7.848 -7.883 16.562 1 76.75 197 TYR B N 1
ATOM 3409 C CA . TYR B 1 197 ? -6.961 -6.867 16.016 1 76.75 197 TYR B CA 1
ATOM 3410 C C . TYR B 1 197 ? -6.371 -5.996 17.125 1 76.75 197 TYR B C 1
ATOM 3412 O O . TYR B 1 197 ? -5.188 -5.656 17.078 1 76.75 197 TYR B O 1
ATOM 3420 N N . GLU B 1 198 ? -7.184 -5.801 18.156 1 78 198 GLU B N 1
ATOM 3421 C CA . GLU B 1 198 ? -6.719 -4.988 19.281 1 78 198 GLU B CA 1
ATOM 3422 C C . GLU B 1 198 ? -5.539 -5.648 19.984 1 78 198 GLU B C 1
ATOM 3424 O O . GLU B 1 198 ? -4.562 -4.984 20.328 1 78 198 GLU B O 1
ATOM 3429 N N . ASN B 1 199 ? -5.598 -6.887 20.125 1 75.56 199 ASN B N 1
ATOM 3430 C CA . ASN B 1 199 ? -4.535 -7.613 20.812 1 75.56 199 ASN B CA 1
ATOM 3431 C C . ASN B 1 199 ? -3.248 -7.629 19.984 1 75.56 199 ASN B C 1
ATOM 3433 O O . ASN B 1 199 ? -2.16 -7.402 20.516 1 75.56 199 ASN B O 1
ATOM 3437 N N . SER B 1 200 ? -3.428 -7.777 18.766 1 74.81 200 SER B N 1
ATOM 3438 C CA . SER B 1 200 ? -2.264 -7.852 17.891 1 74.81 200 SER B CA 1
ATOM 3439 C C . SER B 1 200 ? -1.593 -6.488 17.75 1 74.81 200 SER B C 1
ATOM 3441 O O . SER B 1 200 ? -0.381 -6.406 17.531 1 74.81 200 SER B O 1
ATOM 3443 N N . PHE B 1 201 ? -2.367 -5.504 17.969 1 79.06 201 PHE B N 1
ATOM 3444 C CA . PHE B 1 201 ? -1.901 -4.133 17.781 1 79.06 201 PHE B CA 1
ATOM 3445 C C . PHE B 1 201 ? -1.38 -3.555 19.094 1 79.06 201 PHE B C 1
ATOM 3447 O O . PHE B 1 201 ? -0.724 -2.512 19.109 1 79.06 201 PHE B O 1
ATOM 3454 N N . GLY B 1 202 ? -1.408 -4.254 20.219 1 78.25 202 GLY B N 1
ATOM 3455 C CA . GLY B 1 202 ? -0.92 -3.799 21.5 1 78.25 202 GLY B CA 1
ATOM 3456 C C . GLY B 1 202 ? -1.836 -2.787 22.172 1 78.25 202 GLY B C 1
ATOM 3457 O O . GLY B 1 202 ? -1.366 -1.833 22.797 1 78.25 202 GLY B O 1
ATOM 3458 N N . GLY B 1 203 ? -3.074 -2.844 21.859 1 84.44 203 GLY B N 1
ATOM 3459 C CA . GLY B 1 203 ? -4.043 -1.917 22.422 1 84.44 203 GLY B CA 1
ATOM 3460 C C . GLY B 1 203 ? -4.496 -0.855 21.438 1 84.44 203 GLY B C 1
ATOM 3461 O O . GLY B 1 203 ? -3.871 -0.668 20.391 1 84.44 203 GLY B O 1
ATOM 3462 N N . VAL B 1 204 ? -5.668 -0.256 21.781 1 90.88 204 VAL B N 1
ATOM 3463 C CA . VAL B 1 204 ? -6.262 0.734 20.891 1 90.88 204 VAL B CA 1
ATOM 3464 C C . VAL B 1 204 ? -6.871 1.87 21.703 1 90.88 204 VAL B C 1
ATOM 3466 O O . VAL B 1 204 ? -7.598 1.626 22.672 1 90.88 204 VAL B O 1
ATOM 3469 N N . LYS B 1 205 ? -6.488 3.072 21.344 1 94.12 205 LYS B N 1
ATOM 3470 C CA . LYS B 1 205 ? 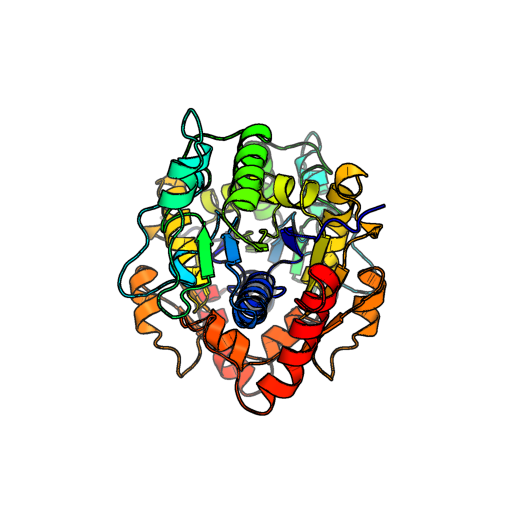-7.035 4.223 22.062 1 94.12 205 LYS B CA 1
ATOM 3471 C C . LYS B 1 205 ? -8.289 4.754 21.359 1 94.12 205 LYS B C 1
ATOM 3473 O O . LYS B 1 205 ? -9.25 5.145 22.031 1 94.12 205 LYS B O 1
ATOM 3478 N N . TYR B 1 206 ? -8.266 4.84 20.031 1 95.56 206 TYR B N 1
ATOM 3479 C CA . TYR B 1 206 ? -9.398 5.336 19.25 1 95.56 206 TYR B CA 1
ATOM 3480 C C . TYR B 1 206 ? -9.805 4.332 18.188 1 95.56 206 TYR B C 1
ATOM 3482 O O . TYR B 1 206 ? -8.992 3.51 17.75 1 95.56 206 TYR B O 1
ATOM 3490 N N . ARG B 1 207 ? -11.109 4.441 17.797 1 94.31 207 ARG B N 1
ATOM 3491 C CA . ARG B 1 207 ? -11.656 3.641 16.703 1 94.31 207 ARG B CA 1
ATOM 3492 C C . ARG B 1 207 ? -12.359 4.52 15.68 1 94.31 207 ARG B C 1
ATOM 3494 O O . ARG B 1 207 ? -13.211 5.336 16.031 1 94.31 207 ARG B O 1
ATOM 3501 N N . LEU B 1 208 ? -11.906 4.391 14.477 1 95.56 208 LEU B N 1
ATOM 3502 C CA . LEU B 1 208 ? -12.578 5.066 13.367 1 95.56 208 LEU B CA 1
ATOM 3503 C C . LEU B 1 208 ? -13.398 4.078 12.539 1 95.56 208 LEU B C 1
ATOM 3505 O O . LEU B 1 208 ? -12.867 3.074 12.062 1 95.56 208 LEU B O 1
ATOM 3509 N N . PRO B 1 209 ? -14.633 4.336 12.375 1 93.5 209 PRO B N 1
ATOM 3510 C CA . PRO B 1 209 ? -15.5 3.391 11.664 1 93.5 209 PRO B CA 1
ATOM 3511 C C . PRO B 1 209 ? -15.258 3.391 10.156 1 93.5 209 PRO B C 1
ATOM 3513 O O . PRO B 1 209 ? -14.812 4.398 9.594 1 93.5 209 PRO B O 1
ATOM 3516 N N . TYR B 1 210 ? -15.57 2.242 9.609 1 91.44 210 TYR B N 1
ATOM 3517 C CA . TYR B 1 210 ? -15.633 2.191 8.156 1 91.44 210 TYR B CA 1
ATOM 3518 C C . TYR B 1 210 ? -16.828 2.973 7.633 1 91.44 210 TYR B C 1
ATOM 3520 O O . TYR B 1 210 ? -17.969 2.746 8.07 1 91.44 210 TYR B O 1
ATOM 3528 N N . LEU B 1 211 ? -16.578 3.893 6.758 1 92.06 211 LEU B N 1
ATOM 3529 C CA . LEU B 1 211 ? -17.625 4.656 6.082 1 92.06 211 LEU B CA 1
ATOM 3530 C C . LEU B 1 211 ? -17.453 4.59 4.57 1 92.06 211 LEU B C 1
ATOM 3532 O O . LEU B 1 211 ? -16.438 5.043 4.035 1 92.06 211 LEU B O 1
ATOM 3536 N N . PRO B 1 212 ? -18.438 4.07 3.863 1 86.56 212 PRO B N 1
ATOM 3537 C CA . PRO B 1 212 ? -18.359 4.039 2.4 1 86.56 212 PRO B CA 1
ATOM 3538 C C . PRO B 1 212 ? -18.125 5.418 1.791 1 86.56 212 PRO B C 1
ATOM 3540 O O . PRO B 1 212 ? -17.438 5.543 0.769 1 86.56 212 PRO B O 1
ATOM 3543 N N . LEU B 1 213 ? -18.688 6.383 2.445 1 90.44 213 LEU B N 1
ATOM 3544 C CA . LEU B 1 213 ? -18.547 7.746 1.949 1 90.44 213 LEU B CA 1
ATOM 3545 C C . LEU B 1 213 ? -17.078 8.164 1.914 1 90.44 213 LEU B C 1
ATOM 3547 O O . LEU B 1 213 ? -16.641 8.859 0.992 1 90.44 213 LEU B O 1
ATOM 3551 N N . LEU B 1 214 ? -16.281 7.77 2.857 1 92.44 214 LEU B N 1
ATOM 3552 C CA . LEU B 1 214 ? -14.867 8.109 2.904 1 92.44 214 LEU B CA 1
ATOM 3553 C C . LEU B 1 214 ? -14.109 7.43 1.768 1 92.44 214 LEU B C 1
ATOM 3555 O O . LEU B 1 214 ? -13.188 8.016 1.193 1 92.44 214 LEU B O 1
ATOM 3559 N N . GLU B 1 215 ? -14.477 6.262 1.492 1 85.62 215 GLU B N 1
ATOM 3560 C CA . GLU B 1 215 ? -13.883 5.547 0.37 1 85.62 215 GLU B CA 1
ATOM 3561 C C . GLU B 1 215 ? -14.18 6.242 -0.954 1 85.62 215 GLU B C 1
ATOM 3563 O O . GLU B 1 215 ? -13.312 6.348 -1.819 1 85.62 215 GLU B O 1
ATOM 3568 N N . GLU B 1 216 ? -15.352 6.664 -1.029 1 85.12 216 GLU B N 1
ATOM 3569 C CA . GLU B 1 216 ? -15.758 7.391 -2.23 1 85.12 216 GLU B CA 1
ATOM 3570 C C . GLU B 1 216 ? -15 8.703 -2.363 1 85.12 216 GLU B C 1
ATOM 3572 O O . GLU B 1 216 ? -14.539 9.062 -3.451 1 85.12 216 GLU B O 1
ATOM 3577 N N . GLN B 1 217 ? -14.898 9.391 -1.3 1 89.5 217 GLN B N 1
ATOM 3578 C CA . GLN B 1 217 ? -14.164 10.648 -1.319 1 89.5 217 GLN B CA 1
ATOM 3579 C C . GLN B 1 217 ? -12.711 10.438 -1.722 1 89.5 217 GLN B C 1
ATOM 3581 O O . GLN B 1 217 ? -12.156 11.211 -2.502 1 89.5 217 GLN B O 1
ATOM 3586 N N . ALA B 1 218 ? -12.141 9.391 -1.201 1 86.56 218 ALA B N 1
ATOM 3587 C CA . ALA B 1 218 ? -10.75 9.078 -1.5 1 86.56 218 ALA B CA 1
ATOM 3588 C C . ALA B 1 218 ? -10.57 8.695 -2.969 1 86.56 218 ALA B C 1
ATOM 3590 O O . ALA B 1 218 ? -9.539 8.992 -3.574 1 86.56 218 ALA B O 1
ATOM 3591 N N . ALA B 1 219 ? -11.633 8.133 -3.545 1 79.38 219 ALA B N 1
ATOM 3592 C CA . ALA B 1 219 ? -11.57 7.637 -4.918 1 79.38 219 ALA B CA 1
ATOM 3593 C C . ALA B 1 219 ? -11.82 8.766 -5.918 1 79.38 219 ALA B C 1
ATOM 3595 O O . ALA B 1 219 ? -11.508 8.625 -7.102 1 79.38 219 ALA B O 1
ATOM 3596 N N . THR B 1 220 ? -12.5 9.992 -5.621 1 77.56 220 THR B N 1
ATOM 3597 C CA . THR B 1 220 ? -12.984 10.992 -6.566 1 77.56 220 THR B CA 1
ATOM 3598 C C . THR B 1 220 ? -12.445 12.375 -6.203 1 77.56 220 THR B C 1
ATOM 3600 O O . THR B 1 220 ? -13.109 13.391 -6.445 1 77.56 220 THR B O 1
ATOM 3603 N N . LEU B 1 221 ? -11.336 12.703 -5.617 1 80.62 221 LEU B N 1
ATOM 3604 C CA . LEU B 1 221 ? -10.727 13.977 -5.25 1 80.62 221 LEU B CA 1
ATOM 3605 C C . LEU B 1 221 ? -11.641 14.773 -4.328 1 80.62 221 LEU B C 1
ATOM 3607 O O . LEU B 1 221 ? -11.82 15.977 -4.516 1 80.62 221 LEU B O 1
ATOM 3611 N N . LYS B 1 222 ? -12.367 14.156 -3.396 1 87.06 222 LYS B N 1
ATOM 3612 C CA . LYS B 1 222 ? -13.32 14.812 -2.51 1 87.06 222 LYS B CA 1
ATOM 3613 C C . LYS B 1 222 ? -12.945 14.617 -1.046 1 87.06 222 LYS B C 1
ATOM 3615 O O . LYS B 1 222 ? -13.781 14.742 -0.156 1 87.06 222 LYS B O 1
ATOM 3620 N N . LEU B 1 223 ? -11.742 14.375 -0.826 1 90.88 223 LEU B N 1
ATOM 3621 C CA . LEU B 1 223 ? -11.312 14.086 0.537 1 90.88 223 LEU B CA 1
ATOM 3622 C C . LEU B 1 223 ? -11.445 15.32 1.422 1 90.88 223 LEU B C 1
ATOM 3624 O O . LEU B 1 223 ? -11.602 15.203 2.639 1 90.88 223 LEU B O 1
ATOM 3628 N N . LEU B 1 224 ? -11.422 16.531 0.823 1 93.19 224 LEU B N 1
ATOM 3629 C CA . LEU B 1 224 ? -11.484 17.781 1.583 1 93.19 224 LEU B CA 1
ATOM 3630 C C . LEU B 1 224 ? -12.93 18.203 1.821 1 93.19 224 LEU B C 1
ATOM 3632 O O . LEU B 1 224 ? -13.188 19.188 2.523 1 93.19 224 LEU B O 1
ATOM 3636 N N . GLU B 1 225 ? -13.844 17.406 1.326 1 91.69 225 GLU B N 1
ATOM 3637 C CA . GLU B 1 225 ? -15.25 17.703 1.581 1 91.69 225 GLU B CA 1
ATOM 3638 C C . GLU B 1 225 ? -15.68 17.172 2.951 1 91.69 225 GLU B C 1
ATOM 3640 O O . GLU B 1 225 ? -15.242 16.109 3.379 1 91.69 225 GLU B O 1
ATOM 3645 N N . PRO B 1 226 ? -16.5 17.953 3.551 1 89.5 226 PRO B N 1
ATOM 3646 C CA . PRO B 1 226 ? -16.984 17.484 4.848 1 89.5 226 PRO B CA 1
ATOM 3647 C C . PRO B 1 226 ? -17.891 16.266 4.727 1 89.5 226 PRO B C 1
ATOM 3649 O O . PRO B 1 226 ? -18.422 15.992 3.648 1 89.5 226 PRO B O 1
ATOM 3652 N N . LEU B 1 227 ? -17.938 15.523 5.852 1 92.75 227 LEU B N 1
ATOM 3653 C CA . LEU B 1 227 ? -18.922 14.438 5.945 1 92.75 227 LEU B CA 1
ATOM 3654 C C . LEU B 1 227 ? -20.297 14.984 6.277 1 92.75 227 LEU B C 1
ATOM 3656 O O . LEU B 1 227 ? -20.438 16.141 6.703 1 92.75 227 LEU B O 1
ATOM 3660 N N . SER B 1 228 ? -21.266 14.156 5.949 1 90.69 228 SER B N 1
ATOM 3661 C CA . SER B 1 228 ? -22.625 14.609 6.23 1 90.69 228 SER B CA 1
ATOM 3662 C C . SER B 1 228 ? -23.453 13.492 6.855 1 90.69 228 SER B C 1
ATOM 3664 O O . SER B 1 228 ? -23.062 12.328 6.824 1 90.69 228 SER B O 1
ATOM 3666 N N . GLY B 1 229 ? -24.453 13.922 7.578 1 90.25 229 GLY B N 1
ATOM 3667 C CA . GLY B 1 229 ? -25.422 12.984 8.102 1 90.25 229 GLY B CA 1
ATOM 3668 C C . GLY B 1 229 ? -24.875 12.102 9.203 1 90.25 229 GLY B C 1
ATOM 3669 O O . GLY B 1 229 ? -24.188 12.578 10.109 1 90.25 229 GLY B O 1
ATOM 3670 N N . LYS B 1 230 ? -25.328 10.859 9.133 1 89.25 230 LYS B N 1
ATOM 3671 C CA . LYS B 1 230 ? -24.953 9.875 10.148 1 89.25 230 LYS B CA 1
ATOM 3672 C C . LYS B 1 230 ? -23.453 9.602 10.133 1 89.25 230 LYS B C 1
ATOM 3674 O O . LYS B 1 230 ? -22.844 9.391 11.18 1 89.25 230 LYS B O 1
ATOM 3679 N N . GLU B 1 231 ? -22.891 9.797 9.023 1 87.31 231 GLU B N 1
ATOM 3680 C CA . GLU B 1 231 ? -21.469 9.539 8.883 1 87.31 231 GLU B CA 1
ATOM 3681 C C . GLU B 1 231 ? -20.641 10.57 9.648 1 87.31 231 GLU B C 1
ATOM 3683 O O . GLU B 1 231 ? -19.672 10.211 10.32 1 87.31 231 GLU B O 1
ATOM 3688 N N . ALA B 1 232 ? -21.094 11.781 9.547 1 89.81 232 ALA B N 1
ATOM 3689 C CA . ALA B 1 232 ? -20.406 12.844 10.273 1 89.81 232 ALA B CA 1
ATOM 3690 C C . ALA B 1 232 ? -20.484 12.625 11.781 1 89.81 232 ALA B C 1
ATOM 3692 O O . ALA B 1 232 ? -19.516 12.828 12.5 1 89.81 232 ALA B O 1
ATOM 3693 N N . LYS B 1 233 ? -21.531 12.156 12.25 1 92.44 233 LYS B N 1
ATOM 3694 C CA . LYS B 1 233 ? -21.797 12 13.68 1 92.44 233 LYS B CA 1
ATOM 3695 C C . LYS B 1 233 ? -20.953 10.883 14.273 1 92.44 233 LYS B C 1
ATOM 3697 O O . LYS B 1 233 ? -20.641 10.898 15.469 1 92.44 233 LYS B O 1
ATOM 3702 N N . THR B 1 234 ? -20.562 9.969 13.5 1 93.19 234 THR B N 1
ATOM 3703 C CA . THR B 1 234 ? -19.828 8.828 14.031 1 93.19 234 THR B CA 1
ATOM 3704 C C . THR B 1 234 ? -18.328 9.023 13.859 1 93.19 234 THR B C 1
ATOM 3706 O O . THR B 1 234 ? -17.531 8.516 14.656 1 93.19 234 THR B O 1
ATOM 3709 N N . TYR B 1 235 ? -17.906 9.781 12.914 1 96.56 235 TYR B N 1
A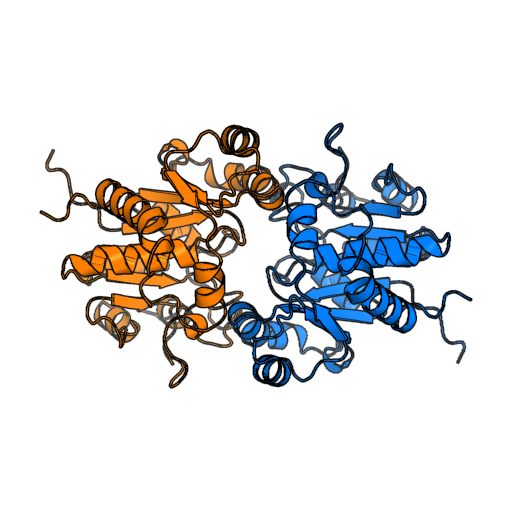TOM 3710 C CA . TYR B 1 235 ? -16.5 9.883 12.547 1 96.56 235 TYR B CA 1
ATOM 3711 C C . TYR B 1 235 ? -15.883 11.164 13.094 1 96.56 235 TYR B C 1
ATOM 3713 O O . TYR B 1 235 ? -14.805 11.141 13.695 1 96.56 235 TYR B O 1
ATOM 3721 N N . GLU B 1 236 ? -16.562 12.305 13.055 1 95.5 236 GLU B N 1
ATOM 3722 C CA . GLU B 1 236 ? -16.016 13.633 13.352 1 95.5 236 GLU B CA 1
ATOM 3723 C C . GLU B 1 236 ? -15.68 13.766 14.836 1 95.5 236 GLU B C 1
ATOM 3725 O O . GLU B 1 236 ? -14.648 14.336 15.188 1 95.5 236 GLU B O 1
ATOM 3730 N N . PRO B 1 237 ? -16.516 13.195 15.703 1 96.31 237 PRO B N 1
ATOM 3731 C CA . PRO B 1 237 ? -16.156 13.305 17.125 1 96.31 237 PRO B CA 1
ATOM 3732 C C . PRO B 1 237 ? -14.828 12.625 17.453 1 96.31 237 PRO B C 1
ATOM 3734 O O . PRO B 1 237 ? -14.086 13.102 18.297 1 96.31 237 PRO B O 1
ATOM 3737 N N . VAL B 1 238 ? -14.539 11.562 16.797 1 97 238 VAL B N 1
ATOM 3738 C CA . VAL B 1 238 ? -13.289 10.859 17.047 1 97 238 VAL B CA 1
ATOM 3739 C C . VAL B 1 238 ? -12.117 11.688 16.531 1 97 238 VAL B C 1
ATOM 3741 O O . VAL B 1 238 ? -11.102 11.828 17.219 1 97 238 VAL B O 1
ATOM 3744 N N . ILE B 1 239 ? -12.305 12.273 15.391 1 97.75 239 ILE B N 1
ATOM 3745 C CA . ILE B 1 239 ? -11.273 13.141 14.82 1 97.75 239 ILE B CA 1
ATOM 3746 C C . ILE B 1 239 ? -11.031 14.336 15.742 1 97.75 239 ILE B C 1
ATOM 3748 O O . ILE B 1 239 ? -9.883 14.695 16.016 1 97.75 239 ILE B O 1
ATOM 3752 N N . ALA B 1 240 ? -12.078 14.883 16.234 1 96.94 240 ALA B N 1
ATOM 3753 C CA . ALA B 1 240 ? -11.977 16.016 17.156 1 96.94 240 ALA B CA 1
ATOM 3754 C C . ALA B 1 240 ? -11.266 15.609 18.438 1 96.94 240 ALA B C 1
ATOM 3756 O O . ALA B 1 240 ? -10.438 16.359 18.969 1 96.94 240 ALA B O 1
ATOM 3757 N N . ALA B 1 241 ? -11.57 14.445 18.891 1 97.19 241 ALA B N 1
ATOM 3758 C CA . ALA B 1 241 ? -10.938 13.945 20.109 1 97.19 241 ALA B CA 1
ATOM 3759 C C . ALA B 1 241 ? -9.438 13.742 19.906 1 97.19 241 ALA B C 1
ATOM 3761 O O . ALA B 1 241 ? -8.641 14.094 20.781 1 97.19 241 ALA B O 1
ATOM 3762 N N . ILE B 1 242 ? -9.062 13.203 18.766 1 97.31 242 ILE B N 1
ATOM 3763 C CA . ILE B 1 242 ? -7.656 13.008 18.453 1 97.31 242 ILE B CA 1
ATOM 3764 C C . ILE B 1 242 ? -6.949 14.359 18.359 1 97.31 242 ILE B C 1
ATOM 3766 O O . ILE B 1 242 ? -5.879 14.547 18.938 1 97.31 242 ILE B O 1
ATOM 3770 N N . ALA B 1 243 ? -7.578 15.305 17.641 1 97 243 ALA B N 1
ATOM 3771 C CA . ALA B 1 243 ? -7.012 16.641 17.5 1 97 243 ALA B CA 1
ATOM 3772 C C . ALA B 1 243 ? -6.824 17.312 18.875 1 97 243 ALA B C 1
ATOM 3774 O O . ALA B 1 243 ? -5.789 17.922 19.125 1 97 243 ALA B O 1
ATOM 3775 N N . GLY B 1 244 ? -7.828 17.125 19.719 1 95.25 244 GLY B N 1
ATOM 3776 C CA . GLY B 1 244 ? -7.754 17.688 21.047 1 95.25 244 GLY B CA 1
ATOM 3777 C C . GLY B 1 244 ? -6.652 17.078 21.891 1 95.25 244 GLY B C 1
ATOM 3778 O O . GLY B 1 244 ? -5.961 17.781 22.641 1 95.25 244 GLY B O 1
ATOM 3779 N N . GLU B 1 245 ? -6.516 15.859 21.766 1 93.81 245 GLU B N 1
ATOM 3780 C CA . GLU B 1 245 ? -5.492 15.156 22.531 1 93.81 245 GLU B CA 1
ATOM 3781 C C . GLU B 1 245 ? -4.09 15.57 22.109 1 93.81 245 GLU B C 1
ATOM 3783 O O . GLU B 1 245 ? -3.203 15.742 22.938 1 93.81 245 GLU B O 1
ATOM 3788 N N . VAL B 1 246 ? -3.906 15.711 20.828 1 94.38 246 VAL B N 1
ATOM 3789 C CA . VAL B 1 246 ? -2.578 15.969 20.266 1 94.38 246 VAL B CA 1
ATOM 3790 C C . VAL B 1 246 ? -2.244 17.453 20.406 1 94.38 246 VAL B C 1
ATOM 3792 O O . VAL B 1 246 ? -1.163 17.812 20.891 1 94.38 246 VAL B O 1
ATOM 3795 N N . PHE B 1 247 ? -3.197 18.297 20.062 1 94.88 247 PHE B N 1
ATOM 3796 C CA . PHE B 1 247 ? -2.875 19.719 19.875 1 94.88 247 PHE B CA 1
ATOM 3797 C C . PHE B 1 247 ? -3.559 20.562 20.938 1 94.88 247 PHE B C 1
ATOM 3799 O O . PHE B 1 247 ? -3.398 21.781 20.969 1 94.88 247 PHE B O 1
ATOM 3806 N N . GLY B 1 248 ? -4.246 19.906 21.812 1 88.69 248 GLY B N 1
ATOM 3807 C CA . GLY B 1 248 ? -5 20.672 22.797 1 88.69 248 GLY B CA 1
ATOM 3808 C C . GLY B 1 248 ? -6.301 21.219 22.25 1 88.69 248 GLY B C 1
ATOM 3809 O O . GLY B 1 248 ? -6.621 21.031 21.078 1 88.69 248 GLY B O 1
ATOM 3810 N N . ASP B 1 249 ? -7.195 21.688 23.141 1 72.88 249 ASP B N 1
ATOM 3811 C CA . ASP B 1 249 ? -8.531 22.141 22.781 1 72.88 249 ASP B CA 1
ATOM 3812 C C . ASP B 1 249 ? -8.492 23.484 22.062 1 72.88 249 ASP B C 1
ATOM 3814 O O . ASP B 1 249 ? -9.492 23.938 21.5 1 72.88 249 ASP B O 1
ATOM 3818 N N . GLY B 1 250 ? -7.316 23.859 21.516 1 61.41 250 GLY B N 1
ATOM 3819 C CA . GLY B 1 250 ? -7.219 25.078 20.734 1 61.41 250 GLY B CA 1
ATOM 3820 C C . GLY B 1 250 ? -7.648 26.312 21.5 1 61.41 250 GLY B C 1
ATOM 3821 O O . GLY B 1 250 ? -7.797 27.391 20.906 1 61.41 250 GLY B O 1
ATOM 3822 N N . LYS B 1 251 ? -8.195 26.312 22.781 1 51.09 251 LYS B N 1
ATOM 3823 C CA . LYS B 1 251 ? -8.586 27.531 23.5 1 51.09 251 LYS B CA 1
ATOM 3824 C C . LYS B 1 251 ? -7.359 28.312 23.953 1 51.09 251 LYS B C 1
ATOM 3826 O O . LYS B 1 251 ? -6.309 27.734 24.234 1 51.09 251 LYS B O 1
#

Secondary structure (DSSP, 8-state):
-------EEEEEESTTSSHHHHHHHHHHHHHTTT--EEEEE--SSS-SHHHHS-SS------HHHHHHSSS--HHHHHHH-EE-SS-TTEEEE-PPTT--TTTS----HHHHHHHHHHHHHH-SEEEEE--S--TT-HHHHHHHHHSSEEEEEEESSHHHHHHHHHHGGGG-SGGG-GGG-EEEEEEE-TTS-HHHHHHHHT--SEEEE--HHHHHHHHTT-TTSPP-HHHHHHHHHHHHHHHHHHH----/-------EEEEEESTTSSHHHHHHHHHHHHHTTT--EEEEE--SSS-SHHHHS-SS------HHHHHHSSS--HHHHHHH-EE-SS-TTEEEE-PPTT--TTTS----HHHHHHHHHHHHHH-SEEEEE--S--TT-HHHHHHHHHSSEEEEEEESSHHHHHHHHHHGGGG-SGGG-GGG-EEEEEEE-TTS-HHHHHHHHT--SEEEE--HHHHHHHHTT-TTSPP-HHHHHHHHHHHHHHHHHHH----

pLDDT: mean 90.56, std 10.29, range [31.23, 98.81]

Radius of gyration: 22.55 Å; Cα contacts (8 Å, |Δi|>4): 975; chains: 2; bounding box: 50×62×67 Å

InterPro domains:
  IPR025669 AAA domain [PF13614] (16-166)
  IPR027417 P-loop containing nucleoside triphosphate hydrolase [G3DSA:3.40.50.300] (4-220)
  IPR027417 P-loop containing nucleoside triphosphate hydrolase [SSF52540] (7-244)

Nearest PDB structures (foldseek):
  5tvk-assembly1_B  TM=7.503E-01  e=2.528E-07  Borreliella burgdorferi B31
  5tvk-assembly1_A  TM=6.852E-01  e=1.741E-07  Borreliella burgdorferi B31
  8q5v-assembly2_D  TM=6.813E-01  e=2.528E-07  Methanothermococcus thermolithotrophicus DSM 2095
  1g21-assembly1_F  TM=6.792E-01  e=8.246E-07  Azotobacter vinelandii
  3k9h-assembly1_B  TM=7.117E-01  e=2.862E-06  Borreliella burgdorferi B31

Foldseek 3Di:
DPPPFFAEEEEEAFVPLCLVLLLLLLQLLVCVLVWAEEEEEQDQPDKCQQLQADPVDWDPAAPQVQQQDPDRDLVSLVVRWAAHPVGRRYTYHHGTPPGHLPNGDDGALVSLVVSVVSVVVVTRHYYYRADHDCVSRSNSVSSLQPGPAYAYGAELDVSRLVSCVPCVVVCVDVSNVVVRHQYEYEQDDPPRPVPVVQVSRVHHDYYAHRDVVCVVCSVHNNSNPADDDPNCVRHVVRSQVVSCVRRNPSD/DPPPFFAEEEEEAFVPLCLVLLLLLLCLLVCVLVWAEEEEEQDQPDKCQQLAADPVDWDPAAPQVQQQDPDRDLVSLVVRWAAHPVGRRYTYHHGTPPGHLPNGDDGALVSLVVSVVSVVVVTRHYYYRADHDCVSRSNSVSSLQPGPAYAYGAELDVSRLVSCVPCVVVCVDVSNVVVRHQYEYEQDDPPRPVPVVQVSRVHHDYYAHRDVVCVVCSVHNNSNPADDDPNCVRHVVRSQVVSCVRRNNSD

Sequence (502 aa):
MANKQKQMLAVWGSPGGGKTVTAVKLALELSKRKKNVVLVFTDVTAPTLPAVVSEKKLPDVSVGELLAAPGMTQEQVLKTCVPCEKNPYISFLGYKAGENVFTHAEYSKEKAVDMLVLLRHIADYVIVDCTSLLTGNVLATTALEVADDVLRVCGCDLKAISYFSSYLSLVADRKFKPEQHIKVLSNTRPYQGGSEYENSFGGVKYRLPYLPLLEEQAATLKLLEPLSGKEAKTYEPVIAAIAGEVFGDGKMANKQKQMLAVWGSPGGGKTVTAVKLALELSKRKKNVVLVFTDVTAPTLPAVVSEKKLPDVSVGELLAAPGMTQEQVLKTCVPCEKNPYISFLGYKAGENVFTHAEYSKEKAVDMLVLLRHIADYVIVDCTSLLTGNVLATTALEVADDVLRVCGCDLKAISYFSSYLSLVADRKFKPEQHIKVLSNTRPYQGGSEYENSFGGVKYRLPYLPLLEEQAATLKLLEPLSGKEAKTYEPVIAAIAGEVFGDGK

Organism: NCBI:txid537013

Solvent-accessible surface area (backbone atoms only — not comparable to full-atom values): 26557 Å² total; per-residue (Å²): 126,83,78,73,74,48,38,33,38,20,29,30,41,29,79,90,15,45,40,63,60,50,47,49,50,41,48,54,57,49,33,72,71,75,34,39,30,36,41,35,42,51,31,42,65,39,22,47,42,56,40,59,50,54,88,86,58,71,62,90,44,32,47,49,57,55,49,44,43,83,82,82,47,66,65,57,53,57,68,42,40,43,71,38,89,92,38,89,35,37,29,34,37,19,30,29,75,48,37,34,85,78,70,42,62,83,58,55,60,66,47,42,49,50,51,57,53,47,46,60,73,74,26,64,31,37,40,35,31,31,43,58,62,45,82,91,28,54,57,35,47,44,38,52,47,68,33,69,42,35,39,38,26,32,28,70,30,40,56,24,51,28,18,49,53,17,45,46,70,75,40,56,48,73,70,42,42,58,86,67,41,45,32,30,38,17,52,44,49,95,83,52,69,61,61,64,53,30,63,76,60,74,48,65,77,44,72,37,62,57,47,71,67,58,55,49,20,56,37,65,56,37,60,88,52,80,72,60,72,73,59,28,69,65,41,49,60,51,45,49,49,50,46,29,70,62,50,41,84,78,122,126,84,78,74,76,47,39,32,38,20,28,30,42,28,78,89,15,46,40,65,60,49,47,49,50,40,48,54,56,50,33,73,70,76,35,37,29,37,41,35,43,51,30,40,64,40,20,46,42,56,40,58,72,40,86,87,58,70,64,91,44,31,48,50,57,55,50,44,44,80,84,80,47,66,65,56,52,57,68,41,41,43,72,36,89,90,38,89,33,36,30,34,37,20,30,28,75,47,39,35,86,78,72,42,62,82,58,54,59,67,48,42,49,49,52,56,53,48,46,59,74,74,27,64,30,37,41,34,31,31,41,58,61,46,82,90,27,52,57,36,46,44,38,52,48,69,33,69,42,37,39,36,28,32,30,70,31,38,56,26,52,28,18,48,53,16,45,47,67,75,42,56,49,73,70,44,42,58,86,69,41,46,32,29,39,18,52,42,50,95,84,52,68,60,62,64,54,31,62,75,61,74,48,65,78,44,72,36,61,56,48,72,66,57,54,48,20,54,38,64,58,38,58,87,52,79,71,60,70,73,58,28,68,63,43,49,58,49,46,49,50,51,46,30,70,62,51,42,83,78,122